Protein AF-0000000070471700 (afdb_homodimer)

Solvent-accessible surface area (backbone atoms only — not comparable to full-atom values): 21689 Å² total; per-residue (Å²): 137,71,33,32,42,35,30,57,68,58,66,56,77,55,53,53,41,50,51,46,27,44,60,32,70,45,68,63,42,79,44,59,44,50,78,87,51,39,77,77,48,32,85,77,34,69,51,53,62,77,39,36,35,35,73,51,97,85,40,73,41,44,41,61,67,37,43,39,49,50,47,17,52,76,35,66,26,45,58,83,50,63,70,58,31,50,50,38,42,23,51,42,48,53,49,47,52,51,53,48,49,47,51,41,48,74,73,67,40,55,77,92,48,30,66,61,51,49,52,52,38,50,74,36,58,48,33,30,40,38,35,42,50,24,57,32,15,61,75,27,81,30,21,67,81,56,51,88,33,53,42,49,53,45,51,53,51,50,47,52,45,39,36,73,75,66,68,43,66,56,48,82,43,11,72,40,48,63,52,30,50,50,56,49,57,66,33,66,47,42,35,54,44,69,73,34,86,82,35,48,60,77,73,107,137,71,32,32,44,36,30,57,69,58,66,58,78,56,53,51,43,50,50,46,26,44,59,32,68,46,67,64,43,79,45,58,42,50,78,87,51,38,77,78,48,34,85,78,34,69,49,54,63,78,38,37,33,36,73,49,97,85,41,74,40,43,41,63,67,38,43,39,50,51,47,18,51,77,34,66,26,44,59,83,51,65,69,59,32,51,50,38,41,24,51,42,50,54,50,48,52,50,53,49,50,47,50,42,48,75,73,67,40,54,77,93,47,29,66,62,51,48,51,53,38,49,75,37,59,48,33,29,40,37,35,42,50,25,57,33,15,62,74,26,80,29,21,65,81,57,51,87,32,52,41,50,52,44,50,53,49,50,47,51,45,41,36,72,74,67,68,43,66,59,47,82,43,10,74,40,48,63,51,31,50,49,56,49,56,64,32,67,48,41,36,54,44,69,74,34,85,84,34,49,64,76,74,106

Foldseek 3Di:
DAKEKEEAPADDLCLLVVLLCLLLVGHYHYHHDHPVCLVVCQVVDPNSDDIWMDPDPVDIHDDSVRSSQVSQVVSVQQDPDPVLNVQLVVLLVLLVVLVVLLCCLVPPDDPVCSVVSLVVCVVPSLLVSLLVQLVCCVVQVNDNRVDGHSSLSSVVVSQVCCCPRSVDHSCVSRVSNVRSVVVQCPRPSSVVCCPDVVNNVVVD/DAKEKEEAPADDLCLLVVLLCLLLVGHYHYHHDHPVCLVVCQVVDPNSDDIWMDPDPVDIHDDSVRSSQVSQVVSVQQDPDPVLNVQLVVLLVLLVVLVVLLCCLVPPDDPVCSVVSLVVCVVPSLLVSLLVQLVCCVVQVNDNRVDGHSSLSSVVVSQVCCCPRSVDHSCVSRVSNVRSVVVQCPRPSSVVCCPDVVNNVVVD

Sequence (408 aa):
MVYEIVYFNSQGRADFLKLVAEVANIPYKFTGIASEEWPKHKPHIRYGQLPYLKLNDQENLYQTIAIARYLAQEGGLYPTDRKEATQTEEFVSALEDIFQGFIRIAFRTPEEKKEEETKTFEEGTFKNIFRGLNSFLEKNGGYLTGKLTWADLYLFEIAHLVENRLKMDPVKAAPQLPKLREHILSNARAKAYLESDRNLKNRVMVYEIVYFNSQGRADFLKLVAEVANIPYKFTGIASEEWPKHKPHIRYGQLPYLKLNDQENLYQTIAIARYLAQEGGLYPTDRKEATQTEEFVSALEDIFQGFIRIAFRTPEEKKEEETKTFEEGTFKNIFRGLNSFLEKNGGYLTGKLTWADLYLFEIAHLVENRLKMDPVKAAPQLPKLREHILSNARAKAYLESDRNLKNRV

Radius of gyration: 20.66 Å; Cα contacts (8 Å, |Δi|>4): 595; chains: 2; bounding box: 48×51×52 Å

pLDDT: mean 96.53, std 5.34, range [48.22, 98.94]

Structure (mmCIF, N/CA/C/O backbone):
data_AF-0000000070471700-model_v1
#
loop_
_entity.id
_entity.type
_entity.pdbx_description
1 polymer 'Glutathione S-transferase'
#
loop_
_atom_site.group_PDB
_atom_site.id
_atom_site.type_symbol
_atom_site.label_atom_id
_atom_site.label_alt_id
_atom_site.label_comp_id
_atom_site.label_asym_id
_atom_site.label_entity_id
_atom_site.label_seq_id
_atom_site.pdbx_PDB_ins_code
_atom_site.Cartn_x
_atom_site.Cartn_y
_atom_site.Cartn_z
_atom_site.occupancy
_atom_site.B_iso_or_equiv
_atom_site.auth_seq_id
_atom_site.auth_comp_id
_atom_site.auth_asym_id
_atom_site.auth_atom_id
_atom_site.pdbx_PDB_model_num
ATOM 1 N N . MET A 1 1 ? -20.25 -0.688 -19.984 1 75.38 1 MET A N 1
ATOM 2 C CA . MET A 1 1 ? -19.109 0.221 -20.031 1 75.38 1 MET A CA 1
ATOM 3 C C . MET A 1 1 ? -17.797 -0.548 -19.922 1 75.38 1 MET A C 1
ATOM 5 O O . MET A 1 1 ? -17.734 -1.605 -19.297 1 75.38 1 MET A O 1
ATOM 9 N N . VAL A 1 2 ? -16.781 -0.231 -20.875 1 90.5 2 VAL A N 1
ATOM 10 C CA . VAL A 1 2 ? -15.539 -0.975 -20.938 1 90.5 2 VAL A CA 1
ATOM 11 C C . VAL A 1 2 ? -14.422 -0.177 -20.266 1 90.5 2 VAL A C 1
ATOM 13 O O . VAL A 1 2 ? -14.172 0.974 -20.625 1 90.5 2 VAL A O 1
ATOM 16 N N . TYR A 1 3 ? -13.875 -0.729 -19.172 1 97.75 3 TYR A N 1
ATOM 17 C CA . TYR A 1 3 ? -12.742 -0.101 -18.516 1 97.75 3 TYR A CA 1
ATOM 18 C C . TYR A 1 3 ? -11.523 -0.063 -19.422 1 97.75 3 TYR A C 1
ATOM 20 O O . TYR A 1 3 ? -11.445 -0.813 -20.406 1 97.75 3 TYR A O 1
ATOM 28 N N . GLU A 1 4 ? -10.672 0.889 -19.109 1 98.44 4 GLU A N 1
ATOM 29 C CA . GLU A 1 4 ? -9.383 0.93 -19.797 1 98.44 4 GLU A CA 1
ATOM 30 C C . GLU A 1 4 ? -8.227 0.95 -18.797 1 98.44 4 GLU A C 1
ATOM 32 O O . GLU A 1 4 ? -8.156 1.833 -17.938 1 98.44 4 GLU A O 1
ATOM 37 N N . ILE A 1 5 ? -7.395 -0.074 -18.844 1 98.75 5 ILE A N 1
ATOM 38 C CA . ILE A 1 5 ? -6.172 -0.127 -18.047 1 98.75 5 ILE A CA 1
ATOM 39 C C . ILE A 1 5 ? -5.012 0.457 -18.859 1 98.75 5 ILE A C 1
ATOM 41 O O . ILE A 1 5 ? -4.695 -0.027 -19.938 1 98.75 5 ILE A O 1
ATOM 45 N N . VAL A 1 6 ? -4.383 1.508 -18.328 1 98.5 6 VAL A N 1
ATOM 46 C CA . VAL A 1 6 ? -3.279 2.164 -19.016 1 98.5 6 VAL A CA 1
ATOM 47 C C . VAL A 1 6 ? -1.978 1.937 -18.266 1 98.5 6 VAL A C 1
ATOM 49 O O . VAL A 1 6 ? -1.906 2.184 -17.047 1 98.5 6 VAL A O 1
ATOM 52 N N . TYR A 1 7 ? -0.978 1.455 -18.953 1 98.38 7 TYR A N 1
ATOM 53 C CA . TYR A 1 7 ? 0.348 1.198 -18.406 1 98.38 7 TYR A CA 1
ATOM 54 C C . TYR A 1 7 ? 1.4 1.162 -19.5 1 98.38 7 TYR A C 1
ATOM 56 O O . TYR A 1 7 ? 1.097 1.426 -20.672 1 98.38 7 TYR A O 1
ATOM 64 N N . PHE A 1 8 ? 2.666 0.981 -19.141 1 97.5 8 PHE A N 1
ATOM 65 C CA . PHE A 1 8 ? 3.709 0.795 -20.141 1 97.5 8 PHE A CA 1
ATOM 66 C C . PHE A 1 8 ? 3.469 -0.478 -20.938 1 97.5 8 PHE A C 1
ATOM 68 O O . PHE A 1 8 ? 2.881 -1.437 -20.438 1 97.5 8 PHE A O 1
ATOM 75 N N . ASN A 1 9 ? 3.898 -0.428 -22.141 1 94.88 9 ASN A N 1
ATOM 76 C CA . ASN A 1 9 ? 3.787 -1.607 -22.984 1 94.88 9 ASN A CA 1
ATOM 77 C C . ASN A 1 9 ? 4.82 -2.668 -22.609 1 94.88 9 ASN A C 1
ATOM 79 O O . ASN A 1 9 ? 5.613 -3.088 -23.453 1 94.88 9 ASN A O 1
ATOM 83 N N . SER A 1 10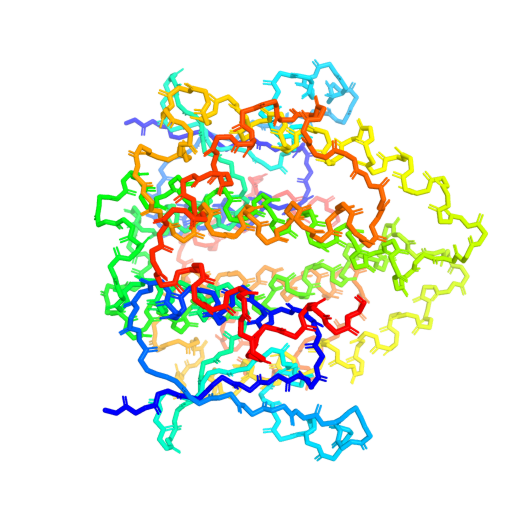 ? 4.812 -3.129 -21.438 1 93.5 10 SER A N 1
ATOM 84 C CA . SER A 1 10 ? 5.734 -4.105 -20.875 1 93.5 10 SER A CA 1
ATOM 85 C C . SER A 1 10 ? 5.16 -4.742 -19.609 1 93.5 10 SER A C 1
ATOM 87 O O . SER A 1 10 ? 4.117 -4.316 -19.125 1 93.5 10 SER A O 1
ATOM 89 N N . GLN A 1 11 ? 5.863 -5.797 -19.156 1 93.44 11 GLN A N 1
ATOM 90 C CA . GLN A 1 11 ? 5.5 -6.406 -17.875 1 93.44 11 GLN A CA 1
ATOM 91 C C . GLN A 1 11 ? 5.645 -5.41 -16.734 1 93.44 11 GLN A C 1
ATOM 93 O O . GLN A 1 11 ? 6.488 -4.512 -16.781 1 93.44 11 GLN A O 1
ATOM 98 N N . GLY A 1 12 ? 4.879 -5.578 -15.758 1 94.69 12 GLY A N 1
ATOM 99 C CA . GLY A 1 12 ? 4.949 -4.723 -14.586 1 94.69 12 GLY A CA 1
ATOM 100 C C . GLY A 1 12 ? 3.67 -4.723 -13.766 1 94.69 12 GLY A C 1
ATOM 101 O O . GLY A 1 12 ? 3.029 -5.766 -13.609 1 94.69 12 GLY A O 1
ATOM 102 N N . ARG A 1 13 ? 3.324 -3.543 -13.234 1 97.19 13 ARG A N 1
ATOM 103 C CA . ARG A 1 13 ? 2.234 -3.389 -12.281 1 97.19 13 ARG A CA 1
ATOM 104 C C . ARG A 1 13 ? 0.893 -3.732 -12.914 1 97.19 13 ARG A C 1
ATOM 106 O O . ARG A 1 13 ? -0.016 -4.219 -12.242 1 97.19 13 ARG A O 1
ATOM 113 N N . ALA A 1 14 ? 0.78 -3.576 -14.188 1 98.12 14 ALA A N 1
ATOM 114 C CA . ALA A 1 14 ? -0.508 -3.793 -14.836 1 98.12 14 ALA A CA 1
ATOM 115 C C . ALA A 1 14 ? -0.821 -5.281 -14.953 1 98.12 14 ALA A C 1
ATOM 117 O O . ALA A 1 14 ? -1.964 -5.664 -15.219 1 98.12 14 ALA A O 1
ATOM 118 N N . ASP A 1 15 ? 0.189 -6.148 -14.852 1 97.94 15 ASP A N 1
ATOM 119 C CA . ASP A 1 15 ? -0.043 -7.586 -14.961 1 97.94 15 ASP A CA 1
ATOM 120 C C . ASP A 1 15 ? -1.045 -8.062 -13.914 1 97.94 15 ASP A C 1
ATOM 122 O O . ASP A 1 15 ? -1.953 -8.836 -14.219 1 97.94 15 ASP A O 1
ATOM 126 N N . PHE A 1 16 ? -0.832 -7.594 -12.703 1 98.62 16 PHE A N 1
ATOM 127 C CA . PHE A 1 16 ? -1.74 -7.922 -11.617 1 98.62 16 PHE A CA 1
ATOM 128 C C . PHE A 1 16 ? -3.15 -7.434 -11.914 1 98.62 16 PHE A C 1
ATOM 130 O O . PHE A 1 16 ? -4.125 -8.164 -11.711 1 98.62 16 PHE A O 1
ATOM 137 N N . LEU A 1 17 ? -3.293 -6.234 -12.453 1 98.94 17 LEU A N 1
ATOM 138 C CA . LEU A 1 17 ? -4.586 -5.633 -12.758 1 98.94 17 LEU A CA 1
ATOM 139 C C . LEU A 1 17 ? -5.312 -6.422 -13.844 1 98.94 17 LEU A C 1
ATOM 141 O O . LEU A 1 17 ? -6.508 -6.699 -13.719 1 98.94 17 LEU A O 1
ATOM 145 N N . LYS A 1 18 ? -4.574 -6.77 -14.875 1 98.75 18 LYS A N 1
ATOM 146 C CA . LYS A 1 18 ? -5.16 -7.555 -15.961 1 98.75 18 LYS A CA 1
ATOM 147 C C . LYS A 1 18 ? -5.625 -8.914 -15.461 1 98.75 18 LYS A C 1
ATOM 149 O O . LYS A 1 18 ? -6.719 -9.375 -15.812 1 98.75 18 LYS A O 1
ATOM 154 N N . LEU A 1 19 ? -4.812 -9.562 -14.656 1 98.88 19 LEU A N 1
ATOM 155 C CA . LEU A 1 19 ? -5.176 -10.859 -14.109 1 98.88 19 LEU A CA 1
ATOM 156 C C . LEU A 1 19 ? -6.461 -10.773 -13.297 1 98.88 19 LEU A C 1
ATOM 158 O O . LEU A 1 19 ? -7.344 -11.625 -13.414 1 98.88 19 LEU A O 1
ATOM 162 N N . VAL A 1 20 ? -6.602 -9.742 -12.43 1 98.94 20 VAL A N 1
ATOM 163 C CA . VAL A 1 20 ? -7.809 -9.547 -11.625 1 98.94 20 VAL A CA 1
ATOM 164 C C . VAL A 1 20 ? -9.008 -9.344 -12.547 1 98.94 20 VAL A C 1
ATOM 166 O O . VAL A 1 20 ? -10.055 -9.977 -12.352 1 98.94 20 VAL A O 1
ATOM 169 N N . ALA A 1 21 ? -8.859 -8.5 -13.578 1 98.81 21 ALA A N 1
ATOM 170 C CA . ALA A 1 21 ? -9.961 -8.219 -14.492 1 98.81 21 ALA A CA 1
ATOM 171 C C . ALA A 1 21 ? -10.391 -9.484 -15.227 1 98.81 21 ALA A C 1
ATOM 173 O O . ALA A 1 21 ? -11.586 -9.75 -15.383 1 98.81 21 ALA A O 1
ATOM 174 N N . GLU A 1 22 ? -9.398 -10.25 -15.664 1 98.75 22 GLU A N 1
ATOM 175 C CA . GLU A 1 22 ? -9.68 -11.477 -16.406 1 98.75 22 GLU A CA 1
ATOM 176 C C . GLU A 1 22 ? -10.445 -12.477 -15.539 1 98.75 22 GLU A C 1
ATOM 178 O O . GLU A 1 22 ? -11.516 -12.945 -15.93 1 98.75 22 GLU A O 1
ATOM 183 N N . VAL A 1 23 ? -9.961 -12.758 -14.359 1 98.81 23 VAL A N 1
ATOM 184 C CA . VAL A 1 23 ? -10.555 -13.75 -13.477 1 98.81 23 VAL A CA 1
ATOM 185 C C . VAL A 1 23 ? -11.93 -13.273 -13.023 1 98.81 23 VAL A C 1
ATOM 187 O O . VAL A 1 23 ? -12.852 -14.078 -12.852 1 98.81 23 VAL A O 1
ATOM 190 N N . ALA A 1 24 ? -12.094 -11.977 -12.852 1 98.44 24 ALA A N 1
ATOM 191 C CA . ALA A 1 24 ? -13.352 -11.383 -12.398 1 98.44 24 ALA A CA 1
ATOM 192 C C . ALA A 1 24 ? -14.328 -11.219 -13.555 1 98.44 24 ALA A C 1
ATOM 194 O O . ALA A 1 24 ? -15.453 -10.75 -13.359 1 98.44 24 ALA A O 1
ATOM 195 N N . ASN A 1 25 ? -13.945 -11.547 -14.711 1 98 25 ASN A N 1
ATOM 196 C CA . ASN A 1 25 ? -14.766 -11.438 -15.906 1 98 25 ASN A CA 1
ATOM 197 C C . ASN A 1 25 ? -15.203 -9.992 -16.156 1 98 25 ASN A C 1
ATOM 199 O O . ASN A 1 25 ? -16.375 -9.734 -16.438 1 98 25 ASN A O 1
ATOM 203 N N . ILE A 1 26 ? -14.312 -9.102 -16.016 1 98.31 26 ILE A N 1
ATOM 204 C CA . ILE A 1 26 ? -14.539 -7.684 -16.281 1 98.31 26 ILE A CA 1
ATOM 205 C C . ILE A 1 26 ? -13.914 -7.301 -17.609 1 98.31 26 ILE A C 1
ATOM 207 O O . ILE A 1 26 ? -12.695 -7.387 -17.781 1 98.31 26 ILE A O 1
ATOM 211 N N . PRO A 1 27 ? -14.766 -6.906 -18.562 1 97.56 27 PRO A N 1
ATOM 212 C CA . PRO A 1 27 ? -14.188 -6.445 -19.812 1 97.56 27 PRO A CA 1
ATOM 213 C C . PRO A 1 27 ? -13.32 -5.195 -19.656 1 97.56 27 PRO A C 1
ATOM 215 O O . PRO A 1 27 ? -13.664 -4.305 -18.875 1 97.56 27 PRO A O 1
ATOM 218 N N . TYR A 1 28 ? -12.18 -5.207 -20.375 1 98.19 28 TYR A N 1
ATOM 219 C CA . TYR A 1 28 ? -11.297 -4.047 -20.328 1 98.19 28 TYR A CA 1
ATOM 220 C C . TYR A 1 28 ? -10.508 -3.918 -21.625 1 98.19 28 TYR A C 1
ATOM 222 O O . TYR A 1 28 ? -10.344 -4.895 -22.359 1 98.19 28 TYR A O 1
ATOM 230 N N . LYS A 1 29 ? -10.133 -2.729 -21.844 1 97.75 29 LYS A N 1
ATOM 231 C CA . LYS A 1 29 ? -9.117 -2.422 -22.844 1 97.75 29 LYS A CA 1
ATOM 232 C C . LYS A 1 29 ? -7.77 -2.123 -22.188 1 97.75 29 LYS A C 1
ATOM 234 O O . LYS A 1 29 ? -7.711 -1.443 -21.172 1 97.75 29 LYS A O 1
ATOM 239 N N . PHE A 1 30 ? -6.715 -2.654 -22.781 1 98 30 PHE A N 1
ATOM 240 C CA . PHE A 1 30 ? -5.379 -2.307 -22.312 1 98 30 PHE A CA 1
ATOM 241 C C . PHE A 1 30 ? -4.703 -1.336 -23.266 1 98 30 PHE A C 1
ATOM 243 O O . PHE A 1 30 ? -4.711 -1.551 -24.484 1 98 30 PHE A O 1
ATOM 250 N N . THR A 1 31 ? -4.227 -0.282 -22.766 1 97.75 31 THR A N 1
ATOM 251 C CA . THR A 1 31 ? -3.426 0.67 -23.516 1 97.75 31 THR A CA 1
ATOM 252 C C . THR A 1 31 ? -1.994 0.718 -23 1 97.75 31 THR A C 1
ATOM 254 O O . THR A 1 31 ? -1.753 1.167 -21.875 1 97.75 31 THR A O 1
ATOM 257 N N . GLY A 1 32 ? -1.083 0.264 -23.828 1 97.62 32 GLY A N 1
ATOM 258 C CA . GLY A 1 32 ? 0.334 0.302 -23.5 1 97.62 32 GLY A CA 1
ATOM 259 C C . GLY A 1 32 ? 1.03 1.549 -24.016 1 97.62 32 GLY A C 1
ATOM 260 O O . GLY A 1 32 ? 0.963 1.857 -25.203 1 97.62 32 GLY A O 1
ATOM 261 N N . ILE A 1 33 ? 1.621 2.297 -23.109 1 97.25 33 ILE A N 1
ATOM 262 C CA . ILE A 1 33 ? 2.395 3.48 -23.469 1 97.25 33 ILE A CA 1
ATOM 263 C C . ILE A 1 33 ? 3.857 3.096 -23.688 1 97.25 33 ILE A C 1
ATOM 265 O O . ILE A 1 33 ? 4.473 2.482 -22.812 1 97.25 33 ILE A O 1
ATOM 269 N N . ALA A 1 34 ? 4.375 3.486 -24.828 1 95.75 34 ALA A N 1
ATOM 270 C CA . ALA A 1 34 ? 5.797 3.256 -25.078 1 95.75 34 ALA A CA 1
ATOM 271 C C . ALA A 1 34 ? 6.664 4.137 -24.188 1 95.75 34 ALA A C 1
ATOM 273 O O . ALA A 1 34 ? 6.324 5.297 -23.938 1 95.75 34 ALA A O 1
ATOM 274 N N . SER A 1 35 ? 7.746 3.592 -23.766 1 92.94 35 SER A N 1
ATOM 275 C CA . SER A 1 35 ? 8.641 4.309 -22.859 1 92.94 35 SER A CA 1
ATOM 276 C C . SER A 1 35 ? 9.055 5.656 -23.438 1 92.94 35 SER A C 1
ATOM 278 O O . SER A 1 35 ? 9.195 6.637 -22.703 1 92.94 35 SER A O 1
ATOM 280 N N . GLU A 1 36 ? 9.242 5.719 -24.719 1 95.44 36 GLU A N 1
ATOM 281 C CA . GLU A 1 36 ? 9.695 6.93 -25.391 1 95.44 36 GLU A CA 1
ATOM 282 C C . GLU A 1 36 ? 8.609 8 -25.391 1 95.44 36 GLU A C 1
ATOM 284 O O . GLU A 1 36 ? 8.898 9.195 -25.516 1 95.44 36 GLU A O 1
ATOM 289 N N . GLU A 1 37 ? 7.406 7.594 -25.219 1 96.75 37 GLU A N 1
ATOM 290 C CA . GLU A 1 37 ? 6.27 8.516 -25.266 1 96.75 37 GLU A CA 1
ATOM 291 C C . GLU A 1 37 ? 5.918 9.023 -23.859 1 96.75 37 GLU A C 1
ATOM 293 O O . GLU A 1 37 ? 5.211 10.023 -23.719 1 96.75 37 GLU A O 1
ATOM 298 N N . TRP A 1 38 ? 6.438 8.414 -22.906 1 96.25 38 TRP A N 1
ATOM 299 C CA . TRP A 1 38 ? 6.035 8.656 -21.516 1 96.25 38 TRP A CA 1
ATOM 300 C C . TRP A 1 38 ? 6.332 10.094 -21.109 1 96.25 38 TRP A C 1
ATOM 302 O O . TRP A 1 38 ? 5.488 10.758 -20.5 1 96.25 38 TRP A O 1
ATOM 312 N N . PRO A 1 39 ? 7.52 10.633 -21.453 1 95.88 39 PRO A N 1
ATOM 313 C CA . PRO A 1 39 ? 7.82 12 -21.016 1 95.88 39 PRO A CA 1
ATOM 314 C C . PRO A 1 39 ? 6.773 13.008 -21.484 1 95.88 39 PRO A C 1
ATOM 316 O O . PRO A 1 39 ? 6.488 13.984 -20.781 1 95.88 39 PRO A O 1
ATOM 319 N N . LYS A 1 40 ? 6.16 12.758 -22.594 1 96.06 40 LYS A N 1
ATOM 320 C CA . LYS A 1 40 ? 5.133 13.648 -23.141 1 96.06 40 LYS A CA 1
ATOM 321 C C . LYS A 1 40 ? 3.814 13.484 -22.391 1 96.06 40 LYS A C 1
ATOM 323 O O . LYS A 1 40 ? 3.049 14.438 -22.25 1 96.06 40 LYS A O 1
ATOM 328 N N . HIS A 1 41 ? 3.584 12.273 -21.891 1 96 41 HIS A N 1
ATOM 329 C CA . HIS A 1 41 ? 2.324 11.953 -21.234 1 96 41 HIS A CA 1
ATOM 330 C C . HIS A 1 41 ? 2.371 12.305 -19.75 1 96 41 HIS A C 1
ATOM 332 O O . HIS A 1 41 ? 1.369 12.734 -19.172 1 96 41 HIS A O 1
ATOM 338 N N . LYS A 1 42 ? 3.518 12.211 -19.188 1 96.56 42 LYS A N 1
ATOM 339 C CA . LYS A 1 42 ? 3.727 12.242 -17.75 1 96.56 42 LYS A CA 1
ATOM 340 C C . LYS A 1 42 ? 3.133 13.508 -17.141 1 96.56 42 LYS A C 1
ATOM 342 O O . LYS A 1 42 ? 2.438 13.453 -16.125 1 96.56 42 LYS A O 1
ATOM 347 N N . PRO A 1 43 ? 3.268 14.711 -17.75 1 94.94 43 PRO A N 1
ATOM 348 C CA . PRO A 1 43 ? 2.781 15.938 -17.109 1 94.94 43 PRO A CA 1
ATOM 349 C C . PRO A 1 43 ? 1.257 16 -17.047 1 94.94 43 PRO A C 1
ATOM 351 O O . PRO A 1 43 ? 0.702 16.828 -16.312 1 94.94 43 PRO A O 1
ATOM 354 N N . HIS A 1 44 ? 0.58 15.141 -17.766 1 95.06 44 HIS A N 1
ATOM 355 C CA . HIS A 1 44 ? -0.876 15.188 -17.828 1 95.06 44 HIS A CA 1
ATOM 356 C C . HIS A 1 44 ? -1.506 14.102 -16.953 1 95.06 44 HIS A C 1
ATOM 358 O O . HIS A 1 44 ? -2.73 13.984 -16.906 1 95.06 44 HIS A O 1
ATOM 364 N N . ILE A 1 45 ? -0.667 13.414 -16.312 1 96.88 45 ILE A N 1
ATOM 365 C CA . ILE A 1 45 ? -1.115 12.336 -15.43 1 96.88 45 ILE A CA 1
ATOM 366 C C . ILE A 1 45 ? -1.071 12.805 -13.977 1 96.88 45 ILE A C 1
ATOM 368 O O . ILE A 1 45 ? -0.069 13.367 -13.531 1 96.88 45 ILE A O 1
ATOM 372 N N . ARG A 1 46 ? -2.055 12.594 -13.195 1 96.88 46 ARG A N 1
ATOM 373 C CA . ARG A 1 46 ? -2.293 13.188 -11.883 1 96.88 46 ARG A CA 1
ATOM 374 C C . ARG A 1 46 ? -1.05 13.086 -11.008 1 96.88 46 ARG A C 1
ATOM 376 O O . ARG A 1 46 ? -0.59 14.086 -10.461 1 96.88 46 ARG A O 1
ATOM 383 N N . TYR A 1 47 ? -0.463 11.906 -10.883 1 98.31 47 TYR A N 1
ATOM 384 C CA . TYR A 1 47 ? 0.688 11.711 -10.008 1 98.31 47 TYR A CA 1
ATOM 385 C C . TYR A 1 47 ? 1.966 11.523 -10.82 1 98.31 47 TYR A C 1
ATOM 387 O O . TYR A 1 47 ? 3.02 11.203 -10.266 1 98.31 47 TYR A O 1
ATOM 395 N N . GLY A 1 48 ? 1.837 11.711 -12.141 1 97.62 48 GLY A N 1
ATOM 396 C CA . GLY A 1 48 ? 2.98 11.406 -12.984 1 97.62 48 GLY A CA 1
ATOM 397 C C . GLY A 1 48 ? 3.395 9.945 -12.93 1 97.62 48 GLY A C 1
ATOM 398 O O . GLY A 1 48 ? 4.582 9.625 -13.031 1 97.62 48 GLY A O 1
ATOM 399 N N . GLN A 1 49 ? 2.412 9.078 -12.664 1 97.69 49 GLN A N 1
ATOM 400 C CA . GLN A 1 49 ? 2.703 7.66 -12.508 1 97.69 49 GLN A CA 1
ATOM 401 C C . GLN A 1 49 ? 1.702 6.805 -13.281 1 97.69 49 GLN A C 1
ATOM 403 O O . GLN A 1 49 ? 0.57 7.227 -13.516 1 97.69 49 GLN A O 1
ATOM 408 N N . LEU A 1 50 ? 2.113 5.723 -13.719 1 98 50 LEU A N 1
ATOM 409 C CA . LEU A 1 50 ? 1.289 4.641 -14.242 1 98 50 LEU A CA 1
ATOM 410 C C . LEU A 1 50 ? 1.316 3.438 -13.305 1 98 50 LEU A C 1
ATOM 412 O O . LEU A 1 50 ? 2.26 3.273 -12.523 1 98 50 LEU A O 1
ATOM 416 N N . PRO A 1 51 ? 0.196 2.678 -13.242 1 98.62 51 PRO A N 1
ATOM 417 C CA . PRO A 1 51 ? -0.985 2.617 -14.109 1 98.62 51 PRO A CA 1
ATOM 418 C C . PRO A 1 51 ? -2.102 3.553 -13.648 1 98.62 51 PRO A C 1
ATOM 420 O O . PRO A 1 51 ? -2.045 4.09 -12.539 1 98.62 51 PRO A O 1
ATOM 423 N N . TYR A 1 52 ? -3.076 3.775 -14.523 1 98.69 52 TYR A N 1
ATOM 424 C CA . TYR A 1 52 ? -4.391 4.246 -14.109 1 98.69 52 TYR A CA 1
ATOM 425 C C . TYR A 1 52 ? -5.496 3.486 -14.836 1 98.69 52 TYR A C 1
ATOM 427 O O . TYR A 1 52 ? -5.238 2.807 -15.828 1 98.69 52 TYR A O 1
ATOM 435 N N . LEU A 1 53 ? -6.625 3.451 -14.25 1 98.88 53 LEU A N 1
ATOM 436 C CA . LEU A 1 53 ? -7.848 2.865 -14.789 1 98.88 53 LEU A CA 1
ATOM 437 C C . LEU A 1 53 ? -8.836 3.951 -15.203 1 98.88 53 LEU A C 1
ATOM 439 O O . LEU A 1 53 ? -9.25 4.77 -14.383 1 98.88 53 LEU A O 1
ATOM 443 N N . LYS A 1 54 ? -9.117 4 -16.469 1 98.31 54 LYS A N 1
ATOM 444 C CA . LYS A 1 54 ? -10.227 4.855 -16.875 1 98.31 54 LYS A CA 1
ATOM 445 C C . LYS A 1 54 ? -11.562 4.238 -16.5 1 98.31 54 LYS A C 1
ATOM 447 O O . LYS A 1 54 ? -11.969 3.215 -17.062 1 98.31 54 LYS A O 1
ATOM 452 N N . LEU A 1 55 ? -12.203 4.855 -15.555 1 96.25 55 LEU A N 1
ATOM 453 C CA . LEU A 1 55 ? -13.5 4.363 -15.102 1 96.25 55 LEU A CA 1
ATOM 454 C C . LEU A 1 55 ? -14.602 4.75 -16.094 1 96.25 55 LEU A C 1
ATOM 456 O O . LEU A 1 55 ? -15.523 3.973 -16.344 1 96.25 55 LEU A O 1
ATOM 460 N N . ASN A 1 56 ? -14.547 5.918 -16.5 1 92.94 56 ASN A N 1
ATOM 461 C CA . ASN A 1 56 ? -15.367 6.508 -17.547 1 92.94 56 ASN A CA 1
ATOM 462 C C . ASN A 1 56 ? -14.656 7.676 -18.234 1 92.94 56 ASN A C 1
ATOM 464 O O . ASN A 1 56 ? -13.445 7.859 -18.047 1 92.94 56 ASN A O 1
ATOM 468 N N . ASP A 1 57 ? -15.359 8.383 -19.031 1 91.56 57 ASP A N 1
ATOM 469 C CA . ASP A 1 57 ? -14.734 9.422 -19.828 1 91.56 57 ASP A CA 1
ATOM 470 C C . ASP A 1 57 ? -14.25 10.578 -18.953 1 91.56 57 ASP A C 1
ATOM 472 O O . ASP A 1 57 ? -13.391 11.359 -19.359 1 91.56 57 ASP A O 1
ATOM 476 N N . GLN A 1 58 ? -14.641 10.648 -17.781 1 91.94 58 GLN A N 1
ATOM 477 C CA . GLN A 1 58 ? -14.383 11.828 -16.953 1 91.94 58 GLN A CA 1
ATOM 478 C C . GLN A 1 58 ? -13.531 11.469 -15.742 1 91.94 58 GLN A C 1
ATOM 480 O O . GLN A 1 58 ? -12.953 12.344 -15.102 1 91.94 58 GLN A O 1
ATOM 485 N N . GLU A 1 59 ? -13.453 10.211 -15.508 1 94.94 59 GLU A N 1
ATOM 486 C CA . GLU A 1 59 ? -12.859 9.844 -14.219 1 94.94 59 GLU A CA 1
ATOM 487 C C . GLU A 1 59 ? -11.828 8.734 -14.383 1 94.94 59 GLU A C 1
ATOM 489 O O . GLU A 1 59 ? -12.086 7.723 -15.039 1 94.94 59 GLU A O 1
ATOM 494 N N . ASN A 1 60 ? -10.617 8.953 -13.828 1 98.19 60 ASN A N 1
AT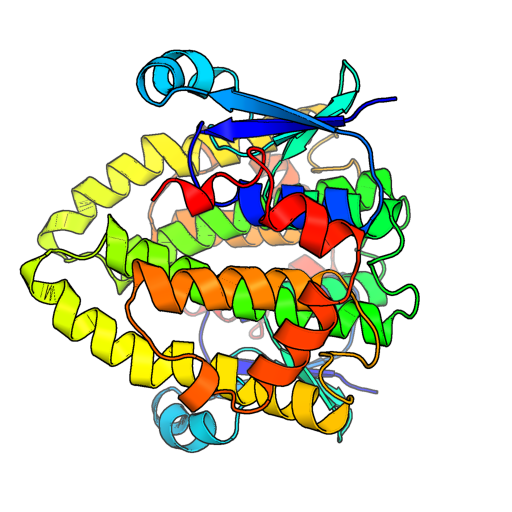OM 495 C CA . ASN A 1 60 ? -9.57 7.941 -13.719 1 98.19 60 ASN A CA 1
ATOM 496 C C . ASN A 1 60 ? -9.32 7.539 -12.273 1 98.19 60 ASN A C 1
ATOM 498 O O . ASN A 1 60 ? -9.539 8.336 -11.359 1 98.19 60 ASN A O 1
ATOM 502 N N . LEU A 1 61 ? -8.984 6.324 -12.109 1 98.69 61 LEU A N 1
ATOM 503 C CA . LEU A 1 61 ? -8.492 5.812 -10.828 1 98.69 61 LEU A CA 1
ATOM 504 C C . LEU A 1 61 ? -7.016 5.457 -10.922 1 98.69 61 LEU A C 1
ATOM 506 O O . LEU A 1 61 ? -6.578 4.855 -11.906 1 98.69 61 LEU A O 1
ATOM 510 N N . TYR A 1 62 ? -6.297 5.875 -9.875 1 98.69 62 TYR A N 1
ATOM 511 C CA . TYR A 1 62 ? -4.852 5.676 -9.875 1 98.69 62 TYR A CA 1
ATOM 512 C C . TYR A 1 62 ? -4.43 4.758 -8.734 1 98.69 62 TYR A C 1
ATOM 514 O O . TYR A 1 62 ? -5.242 4.422 -7.867 1 98.69 62 TYR A O 1
ATOM 522 N N . GLN A 1 63 ? -3.129 4.355 -8.836 1 98.69 63 GLN A N 1
ATOM 523 C CA . GLN A 1 63 ? -2.49 3.533 -7.816 1 98.69 63 GLN A CA 1
ATOM 524 C C . GLN A 1 63 ? -2.904 2.07 -7.949 1 98.69 63 GLN A C 1
ATOM 526 O O . GLN A 1 63 ? -4.082 1.736 -7.789 1 98.69 63 GLN A O 1
ATOM 531 N N . THR A 1 64 ? -1.945 1.229 -8.125 1 98.81 64 THR A N 1
ATOM 532 C CA . THR A 1 64 ? -2.117 -0.17 -8.5 1 98.81 64 THR A CA 1
ATOM 533 C C . THR A 1 64 ? -3.08 -0.872 -7.547 1 98.81 64 THR A C 1
ATOM 535 O O . THR A 1 64 ? -4.07 -1.462 -7.98 1 98.81 64 THR A O 1
ATOM 538 N N . ILE A 1 65 ? -2.838 -0.751 -6.223 1 98.88 65 ILE A N 1
ATOM 539 C CA . ILE A 1 65 ? -3.592 -1.531 -5.25 1 98.88 65 ILE A CA 1
ATOM 540 C C . ILE A 1 65 ? -5.016 -0.992 -5.148 1 98.88 65 ILE A C 1
ATOM 542 O O . ILE A 1 65 ? -5.969 -1.761 -4.977 1 98.88 65 ILE A O 1
ATOM 546 N N . ALA A 1 66 ? -5.184 0.32 -5.254 1 98.81 66 ALA A N 1
ATOM 547 C CA . ALA A 1 66 ? -6.523 0.895 -5.285 1 98.81 66 ALA A CA 1
ATOM 548 C C . ALA A 1 66 ? -7.305 0.407 -6.504 1 98.81 66 ALA A C 1
ATOM 550 O O . ALA A 1 66 ? -8.484 0.068 -6.398 1 98.81 66 ALA A O 1
ATOM 551 N N . ILE A 1 67 ? -6.641 0.374 -7.668 1 98.88 67 ILE A N 1
ATOM 552 C CA . ILE A 1 67 ? -7.262 -0.088 -8.906 1 98.88 67 ILE A CA 1
ATOM 553 C C . ILE A 1 67 ? -7.645 -1.561 -8.773 1 98.88 67 ILE A C 1
ATOM 555 O O . ILE A 1 67 ? -8.773 -1.946 -9.086 1 98.88 67 ILE A O 1
ATOM 559 N N . ALA A 1 68 ? -6.719 -2.348 -8.281 1 98.94 68 ALA A N 1
ATOM 560 C CA . ALA A 1 68 ? -6.965 -3.779 -8.133 1 98.94 68 ALA A CA 1
ATOM 561 C C . ALA A 1 68 ? -8.133 -4.039 -7.18 1 98.94 68 ALA A C 1
ATOM 563 O O . ALA A 1 68 ? -8.969 -4.906 -7.438 1 98.94 68 ALA A O 1
ATOM 564 N N . ARG A 1 69 ? -8.133 -3.338 -6.082 1 98.69 69 ARG A N 1
ATOM 565 C CA . ARG A 1 69 ? -9.227 -3.457 -5.117 1 98.69 69 ARG A CA 1
ATOM 566 C C . ARG A 1 69 ? -10.57 -3.146 -5.77 1 98.69 69 ARG A C 1
ATOM 568 O O . ARG A 1 69 ? -11.547 -3.865 -5.559 1 98.69 69 ARG A O 1
ATOM 575 N N . TYR A 1 70 ? -10.609 -2.094 -6.516 1 98.69 70 TYR A N 1
ATOM 576 C CA . TYR A 1 70 ? -11.828 -1.684 -7.211 1 98.69 70 TYR A CA 1
ATOM 577 C C . TYR A 1 70 ? -12.312 -2.779 -8.148 1 98.69 70 TYR A C 1
ATOM 579 O O . TYR A 1 70 ? -13.484 -3.168 -8.109 1 98.69 70 TYR A O 1
ATOM 587 N N . LEU A 1 71 ? -11.438 -3.301 -9.016 1 98.75 71 LEU A N 1
ATOM 588 C CA . LEU A 1 71 ? -11.797 -4.352 -9.961 1 98.75 71 LEU A CA 1
ATOM 589 C C . LEU A 1 71 ? -12.242 -5.613 -9.234 1 98.75 71 LEU A C 1
ATOM 591 O O . LEU A 1 71 ? -13.203 -6.266 -9.648 1 98.75 71 LEU A O 1
ATOM 595 N N . ALA A 1 72 ? -11.516 -5.938 -8.164 1 98.81 72 ALA A N 1
ATOM 596 C CA . ALA A 1 72 ? -11.859 -7.121 -7.383 1 98.81 72 ALA A CA 1
ATOM 597 C C . ALA A 1 72 ? -13.258 -6.988 -6.785 1 98.81 72 ALA A C 1
ATOM 599 O O . ALA A 1 72 ? -14.008 -7.965 -6.723 1 98.81 72 ALA A O 1
ATOM 600 N N . GLN A 1 73 ? -13.562 -5.789 -6.293 1 98.31 73 GLN A N 1
ATOM 601 C CA . GLN A 1 73 ? -14.898 -5.531 -5.746 1 98.31 73 GLN A CA 1
ATOM 602 C C . GLN A 1 73 ? -15.969 -5.648 -6.828 1 98.31 73 GLN A C 1
ATOM 604 O O . GLN A 1 73 ? -17.016 -6.25 -6.605 1 98.31 73 GLN A O 1
ATOM 609 N N . GLU A 1 74 ? -15.703 -5.129 -8.008 1 97.62 74 GLU A N 1
ATOM 610 C CA . GLU A 1 74 ? -16.641 -5.188 -9.125 1 97.62 74 GLU A CA 1
ATOM 611 C C . GLU A 1 74 ? -16.906 -6.633 -9.547 1 97.62 74 GLU A C 1
ATOM 613 O O . GLU A 1 74 ? -18.016 -6.973 -9.953 1 97.62 74 GLU A O 1
ATOM 618 N N . GLY A 1 75 ? -15.906 -7.457 -9.438 1 97.94 75 GLY A N 1
ATOM 619 C CA . GLY A 1 75 ? -15.969 -8.789 -10.023 1 97.94 75 GLY A CA 1
ATOM 620 C C . GLY A 1 75 ? -16.188 -9.883 -8.992 1 97.94 75 GLY A C 1
ATOM 621 O O . GLY A 1 75 ? -16.109 -11.07 -9.32 1 97.94 75 GLY A O 1
ATOM 622 N N . GLY A 1 76 ? -16.328 -9.5 -7.754 1 98 76 GLY A N 1
ATOM 623 C CA . GLY A 1 76 ? -16.641 -10.469 -6.723 1 98 76 GLY A CA 1
ATOM 624 C C . GLY A 1 76 ? -15.43 -11.211 -6.188 1 98 76 GLY A C 1
ATOM 625 O O . GLY A 1 76 ? -15.555 -12.305 -5.633 1 98 76 GLY A O 1
ATOM 626 N N . LEU A 1 77 ? -14.273 -10.711 -6.328 1 98.81 77 LEU A N 1
ATOM 627 C CA . LEU A 1 77 ? -13.039 -11.328 -5.852 1 98.81 77 LEU A CA 1
ATOM 628 C C . LEU A 1 77 ? -12.586 -10.695 -4.539 1 98.81 77 LEU A C 1
ATOM 630 O O . LEU A 1 77 ? -11.602 -11.133 -3.941 1 98.81 77 LEU A O 1
ATOM 634 N N . TYR A 1 78 ? -13.227 -9.617 -4.105 1 98.69 78 TYR A N 1
ATOM 635 C CA . TYR A 1 78 ? -13.016 -8.992 -2.807 1 98.69 78 TYR A CA 1
ATOM 636 C C . TYR A 1 78 ? -14.008 -9.516 -1.779 1 98.69 78 TYR A C 1
ATOM 638 O O . TYR A 1 78 ? -15.219 -9.5 -2.016 1 98.69 78 TYR A O 1
ATOM 646 N N . PRO A 1 79 ? -13.477 -10 -0.64 1 98.44 79 PRO A N 1
ATOM 647 C CA . PRO A 1 79 ? -14.406 -10.578 0.332 1 98.44 79 PRO A CA 1
ATOM 648 C C . PRO A 1 79 ? -15.445 -9.578 0.829 1 98.44 79 PRO A C 1
ATOM 650 O O . PRO A 1 79 ? -15.125 -8.406 1.044 1 98.44 79 PRO A O 1
ATOM 653 N N . THR A 1 80 ? -16.656 -10.086 1.043 1 95.75 80 THR A N 1
ATOM 654 C CA . THR A 1 80 ? -17.719 -9.242 1.569 1 95.75 80 THR A CA 1
ATOM 655 C C . THR A 1 80 ? -17.734 -9.273 3.096 1 95.75 80 THR A C 1
ATOM 657 O O . THR A 1 80 ? -18.203 -8.328 3.734 1 95.75 80 THR A O 1
ATOM 660 N N . ASP A 1 81 ? -17.234 -10.375 3.635 1 96.81 81 ASP A N 1
ATOM 661 C CA . ASP A 1 81 ? -17.047 -10.438 5.082 1 96.81 81 ASP A CA 1
ATOM 662 C C . ASP A 1 81 ? -15.914 -9.516 5.531 1 96.81 81 ASP A C 1
ATOM 664 O O . ASP A 1 81 ? -14.797 -9.594 5.008 1 96.81 81 ASP A O 1
ATOM 668 N N . ARG A 1 82 ? -16.219 -8.703 6.449 1 95.12 82 ARG A N 1
ATOM 669 C CA . ARG A 1 82 ? -15.281 -7.668 6.863 1 95.12 82 ARG A CA 1
ATOM 670 C C . ARG A 1 82 ? -13.977 -8.273 7.367 1 95.12 82 ARG A C 1
ATOM 672 O O . ARG A 1 82 ? -12.898 -7.754 7.09 1 95.12 82 ARG A O 1
ATOM 679 N N . LYS A 1 83 ? -14.07 -9.297 8.156 1 96.19 83 LYS A N 1
ATOM 680 C CA . LYS A 1 83 ? -12.867 -9.938 8.703 1 96.19 83 LYS A CA 1
ATOM 681 C C . LYS A 1 83 ? -11.992 -10.484 7.582 1 96.19 83 LYS A C 1
ATOM 683 O O . LYS A 1 83 ? -10.773 -10.273 7.578 1 96.19 83 LYS A O 1
ATOM 688 N N . GLU A 1 84 ? -12.609 -11.172 6.656 1 97.75 84 GLU A N 1
ATOM 689 C CA . GLU A 1 84 ? -11.875 -11.734 5.523 1 97.75 84 GLU A CA 1
ATOM 690 C C . GLU A 1 84 ? -11.281 -10.625 4.648 1 97.75 84 GLU A C 1
ATOM 692 O O . GLU A 1 84 ? -10.148 -10.734 4.188 1 97.75 84 GLU A O 1
ATOM 697 N N . ALA A 1 85 ? -12.078 -9.578 4.426 1 98.38 85 ALA A N 1
ATOM 698 C CA . ALA A 1 85 ? -11.594 -8.445 3.648 1 98.38 85 ALA A CA 1
ATOM 699 C C . ALA A 1 85 ? -10.352 -7.828 4.297 1 98.38 85 ALA A C 1
ATOM 701 O O . ALA A 1 85 ? -9.367 -7.547 3.615 1 98.38 85 ALA A O 1
ATOM 702 N N . THR A 1 86 ? -10.398 -7.672 5.605 1 98.25 86 THR A N 1
ATOM 703 C CA . THR A 1 86 ? -9.281 -7.113 6.363 1 98.25 86 THR A CA 1
ATOM 704 C C . THR A 1 86 ? -8.047 -7.992 6.227 1 98.25 86 THR A C 1
ATOM 706 O O . THR A 1 86 ? -6.938 -7.484 6.043 1 98.25 86 THR A O 1
ATOM 709 N N . GLN A 1 87 ? -8.242 -9.242 6.238 1 98.19 87 GLN A N 1
ATOM 710 C CA . GLN A 1 87 ? -7.129 -10.172 6.09 1 98.19 87 GLN A CA 1
ATOM 711 C C . GLN A 1 87 ? -6.484 -10.047 4.711 1 98.19 87 GLN A C 1
ATOM 713 O O . GLN A 1 87 ? -5.258 -10.023 4.59 1 98.19 87 GLN A O 1
ATOM 718 N N . THR A 1 88 ? -7.285 -9.945 3.715 1 98.88 88 THR A N 1
ATOM 719 C CA . THR A 1 88 ? -6.727 -9.852 2.371 1 98.88 88 THR A CA 1
ATOM 720 C C . THR A 1 88 ? -5.961 -8.539 2.193 1 98.88 88 THR A C 1
ATOM 722 O O . THR A 1 88 ? -4.953 -8.5 1.49 1 98.88 88 THR A O 1
ATOM 725 N N . GLU A 1 89 ? -6.445 -7.508 2.854 1 98.81 89 GLU A N 1
ATOM 726 C CA . GLU A 1 89 ? -5.723 -6.238 2.82 1 98.81 89 GLU A CA 1
ATOM 727 C C . GLU A 1 89 ? -4.34 -6.375 3.447 1 98.81 89 GLU A C 1
ATOM 729 O O . GLU A 1 89 ? -3.363 -5.816 2.936 1 98.81 89 GLU A O 1
ATOM 734 N N . GLU A 1 90 ? -4.277 -7.047 4.504 1 98.88 90 GLU A N 1
ATOM 735 C CA . GLU A 1 90 ? -2.986 -7.32 5.133 1 98.88 90 GLU A CA 1
ATOM 736 C C . GLU A 1 90 ? -2.066 -8.094 4.191 1 98.88 90 GLU A C 1
ATOM 738 O O . GLU A 1 90 ? -0.895 -7.742 4.035 1 98.88 90 GLU A O 1
ATOM 743 N N . PHE A 1 91 ? -2.582 -9.156 3.559 1 98.94 91 PHE A N 1
ATOM 744 C CA . PHE A 1 91 ? -1.789 -10 2.674 1 98.94 91 PHE A CA 1
ATOM 745 C C . PHE A 1 91 ? -1.248 -9.195 1.498 1 98.94 91 PHE A C 1
ATOM 747 O O . PHE A 1 91 ? -0.058 -9.273 1.183 1 98.94 91 PHE A O 1
ATOM 754 N N . VAL A 1 92 ? -2.107 -8.414 0.927 1 98.94 92 VAL A N 1
ATOM 755 C CA . VAL A 1 92 ? -1.721 -7.633 -0.243 1 98.94 92 VAL A CA 1
ATOM 756 C C . VAL A 1 92 ? -0.685 -6.582 0.155 1 98.94 92 VAL A C 1
ATOM 758 O O . VAL A 1 92 ? 0.272 -6.336 -0.583 1 98.94 92 VAL A O 1
ATOM 761 N N . SER A 1 93 ? -0.889 -6.023 1.317 1 98.81 93 SER A N 1
ATOM 762 C CA . SER A 1 93 ? 0.082 -5.051 1.807 1 98.81 93 SER A CA 1
ATOM 763 C C . SER A 1 93 ? 1.445 -5.695 2.035 1 98.81 93 SER A C 1
ATOM 765 O O . SER A 1 93 ? 2.479 -5.102 1.716 1 98.81 93 SER A O 1
ATOM 767 N N . ALA A 1 94 ? 1.485 -6.855 2.588 1 98.81 94 ALA A N 1
ATOM 768 C CA . ALA A 1 94 ? 2.742 -7.574 2.783 1 98.81 94 ALA A CA 1
ATOM 769 C C . ALA A 1 94 ? 3.408 -7.891 1.447 1 98.81 94 ALA A C 1
ATOM 771 O O . ALA A 1 94 ? 4.625 -7.746 1.305 1 98.81 94 ALA A O 1
ATOM 772 N N . LEU A 1 95 ? 2.611 -8.273 0.521 1 98.88 95 LEU A N 1
ATOM 773 C CA . LEU A 1 95 ? 3.129 -8.617 -0.8 1 98.88 95 LEU A CA 1
ATOM 774 C C . LEU A 1 95 ? 3.668 -7.375 -1.508 1 98.88 95 LEU A C 1
ATOM 776 O O . LEU A 1 95 ? 4.633 -7.461 -2.27 1 98.88 95 LEU A O 1
ATOM 780 N N . GLU A 1 96 ? 3.041 -6.223 -1.241 1 98.62 96 GLU A N 1
ATOM 781 C CA . GLU A 1 96 ? 3.568 -4.969 -1.768 1 98.62 96 GLU A CA 1
ATOM 782 C C . GLU A 1 96 ? 4.98 -4.707 -1.257 1 98.62 96 GLU A C 1
ATOM 784 O O . GLU A 1 96 ? 5.805 -4.117 -1.964 1 98.62 96 GLU A O 1
ATOM 789 N N . ASP A 1 97 ? 5.289 -5.172 -0.058 1 98.31 97 ASP A N 1
ATOM 790 C CA . ASP A 1 97 ? 6.648 -5.039 0.462 1 98.31 97 ASP A CA 1
ATOM 791 C C . ASP A 1 97 ? 7.633 -5.867 -0.357 1 98.31 97 ASP A C 1
ATOM 793 O O . ASP A 1 97 ? 8.789 -5.48 -0.523 1 98.31 97 ASP A O 1
ATOM 797 N N . ILE A 1 98 ? 7.207 -6.996 -0.858 1 98.69 98 ILE A N 1
ATOM 798 C CA . ILE A 1 98 ? 8.047 -7.812 -1.73 1 98.69 98 ILE A CA 1
ATOM 799 C C . ILE A 1 98 ? 8.289 -7.074 -3.045 1 98.69 98 ILE A C 1
ATOM 801 O O . ILE A 1 98 ? 9.422 -7 -3.521 1 98.69 98 ILE A O 1
ATOM 805 N N . PHE A 1 99 ? 7.215 -6.512 -3.572 1 98.25 99 PHE A N 1
ATOM 806 C CA . PHE A 1 99 ? 7.355 -5.777 -4.824 1 98.25 99 PHE A CA 1
ATOM 807 C C . PHE A 1 99 ? 8.328 -4.613 -4.668 1 98.25 99 PHE A C 1
ATOM 809 O O . PHE A 1 99 ? 9.156 -4.371 -5.543 1 98.25 99 PHE A O 1
ATOM 816 N N . GLN A 1 100 ? 8.234 -3.957 -3.555 1 96.75 100 GLN A N 1
ATOM 817 C CA . GLN A 1 100 ? 9.125 -2.832 -3.299 1 96.75 100 GLN A CA 1
ATOM 818 C C . GLN A 1 100 ? 10.57 -3.299 -3.148 1 96.75 100 GLN A C 1
ATOM 820 O O . GLN A 1 100 ? 11.5 -2.598 -3.555 1 96.75 100 GLN A O 1
ATOM 825 N N . GLY A 1 101 ? 10.742 -4.414 -2.494 1 96.75 101 GLY A N 1
ATOM 826 C CA . GLY A 1 101 ? 12.078 -4.996 -2.428 1 96.75 101 GLY A CA 1
ATOM 827 C C . GLY A 1 101 ? 12.672 -5.285 -3.795 1 96.75 101 GLY A C 1
ATOM 828 O O . GLY A 1 101 ? 13.844 -5.008 -4.039 1 96.75 101 GLY A O 1
ATOM 829 N N . PHE A 1 102 ? 11.906 -5.762 -4.684 1 97.31 102 PHE A N 1
ATOM 830 C CA . PHE A 1 102 ? 12.328 -6.008 -6.059 1 97.31 102 PHE A CA 1
ATOM 831 C C . PHE A 1 102 ? 12.75 -4.707 -6.734 1 97.31 102 PHE A C 1
ATOM 833 O O . PHE A 1 102 ? 13.812 -4.641 -7.352 1 97.31 102 PHE A O 1
ATOM 840 N N . ILE A 1 103 ? 11.852 -3.707 -6.641 1 94.75 103 ILE A N 1
ATOM 841 C CA . ILE A 1 103 ? 12.148 -2.424 -7.266 1 94.75 103 ILE A CA 1
ATOM 842 C C . ILE A 1 103 ? 13.477 -1.889 -6.742 1 94.75 103 ILE A C 1
ATOM 844 O O . ILE A 1 103 ? 14.312 -1.408 -7.516 1 94.75 103 ILE A O 1
ATOM 848 N N . ARG A 1 104 ? 13.641 -1.997 -5.426 1 94.06 104 ARG A N 1
ATOM 849 C CA . ARG A 1 104 ? 14.867 -1.525 -4.801 1 94.06 104 ARG A CA 1
ATOM 850 C C . ARG A 1 104 ? 16.078 -2.248 -5.375 1 94.06 104 ARG A C 1
ATOM 852 O O . ARG A 1 104 ? 17.047 -1.609 -5.805 1 94.06 104 ARG A O 1
ATOM 859 N N . ILE A 1 105 ? 16.047 -3.512 -5.453 1 95.69 105 ILE A N 1
ATOM 860 C CA . ILE A 1 105 ? 17.188 -4.328 -5.863 1 95.69 105 ILE A CA 1
ATOM 861 C C . ILE A 1 105 ? 17.453 -4.129 -7.355 1 95.69 105 ILE A C 1
ATOM 863 O O . ILE A 1 105 ? 18.594 -3.908 -7.766 1 95.69 105 ILE A O 1
ATOM 867 N N . ALA A 1 106 ? 16.391 -4.137 -8.117 1 93.69 106 ALA A N 1
ATOM 868 C CA . ALA A 1 106 ? 16.531 -4.152 -9.57 1 93.69 106 ALA A CA 1
ATOM 869 C C . ALA A 1 106 ? 16.906 -2.775 -10.102 1 93.69 106 ALA A C 1
ATOM 871 O O . ALA A 1 106 ? 17.688 -2.664 -11.062 1 93.69 106 ALA A O 1
ATOM 872 N N . PHE A 1 107 ? 16.453 -1.678 -9.414 1 90.44 107 PHE A N 1
ATOM 873 C CA . PHE A 1 107 ? 16.547 -0.397 -10.109 1 90.44 107 PHE A CA 1
ATOM 874 C C . PHE A 1 107 ? 17.297 0.623 -9.266 1 90.44 107 PHE A C 1
ATOM 876 O O . PHE A 1 107 ? 17.75 1.651 -9.773 1 90.44 107 PHE A O 1
ATOM 883 N N . ARG A 1 108 ? 17.5 0.342 -7.984 1 88.19 108 ARG A N 1
ATOM 884 C CA . ARG A 1 108 ? 18.016 1.412 -7.137 1 88.19 108 ARG A CA 1
ATOM 885 C C . ARG A 1 108 ? 19.328 1.006 -6.477 1 88.19 108 ARG A C 1
ATOM 887 O O . ARG A 1 108 ? 20.062 1.854 -5.961 1 88.19 108 ARG A O 1
ATOM 894 N N . THR A 1 109 ? 19.562 -0.253 -6.504 1 92.06 109 THR A N 1
ATOM 895 C CA . THR A 1 109 ? 20.781 -0.768 -5.902 1 92.06 109 THR A CA 1
ATOM 896 C C . THR A 1 109 ? 21.922 -0.768 -6.914 1 92.06 109 THR A C 1
ATOM 898 O O . THR A 1 109 ? 21.766 -1.263 -8.031 1 92.06 109 THR A O 1
ATOM 901 N N . PRO A 1 110 ? 23.016 -0.128 -6.492 1 90 110 PRO A N 1
ATOM 902 C CA . PRO A 1 110 ? 24.172 -0.217 -7.379 1 90 110 PRO A CA 1
ATOM 903 C C . PRO A 1 110 ? 24.547 -1.657 -7.723 1 90 110 PRO A C 1
ATOM 905 O O . PRO A 1 110 ? 24.453 -2.545 -6.871 1 90 110 PRO A O 1
ATOM 908 N N . GLU A 1 111 ? 25.062 -1.78 -8.914 1 92.44 111 GLU A N 1
ATOM 909 C CA . GLU A 1 111 ? 25.344 -3.113 -9.43 1 92.44 111 GLU A CA 1
ATOM 910 C C . GLU A 1 111 ? 26.266 -3.885 -8.484 1 92.44 111 GLU A C 1
ATOM 912 O O . GLU A 1 111 ? 26.047 -5.07 -8.227 1 92.44 111 GLU A O 1
ATOM 917 N N . GLU A 1 112 ? 27.234 -3.219 -7.93 1 93.25 112 GLU A N 1
ATOM 918 C CA . GLU A 1 112 ? 28.234 -3.871 -7.105 1 93.25 112 GLU A CA 1
ATOM 919 C C . GLU A 1 112 ? 27.656 -4.332 -5.77 1 93.25 112 GLU A C 1
ATOM 921 O O . GLU A 1 112 ? 28.25 -5.145 -5.07 1 93.25 112 GLU A O 1
ATOM 926 N N . LYS A 1 113 ? 26.547 -3.855 -5.41 1 93.75 113 LYS A N 1
ATOM 927 C CA . LYS A 1 113 ? 25.953 -4.184 -4.121 1 93.75 113 LYS A CA 1
ATOM 928 C C . LYS A 1 113 ? 24.719 -5.07 -4.293 1 93.75 113 LYS A C 1
ATOM 930 O O . LYS A 1 113 ? 24.125 -5.512 -3.311 1 93.75 113 LYS A O 1
ATOM 935 N N . LYS A 1 114 ? 24.328 -5.371 -5.477 1 94.62 114 LYS A N 1
ATOM 936 C CA . LYS A 1 114 ? 23.078 -6.07 -5.777 1 94.62 114 LYS A CA 1
ATOM 937 C C . LYS A 1 114 ? 23.094 -7.48 -5.191 1 94.62 114 LYS A C 1
ATOM 939 O O . LYS A 1 114 ? 22.078 -7.945 -4.664 1 94.62 114 LYS A O 1
ATOM 944 N N . GLU A 1 115 ? 24.203 -8.117 -5.348 1 95.38 115 GLU A N 1
ATOM 945 C CA . GLU A 1 115 ? 24.281 -9.477 -4.824 1 95.38 115 GLU A CA 1
ATOM 946 C C . GLU A 1 115 ? 24.047 -9.5 -3.316 1 95.38 115 GLU A C 1
ATOM 948 O O . GLU A 1 115 ? 23.266 -10.32 -2.816 1 95.38 115 GLU A O 1
ATOM 953 N N . GLU A 1 116 ? 24.703 -8.648 -2.641 1 95.88 116 GLU A N 1
ATOM 954 C CA . GLU A 1 116 ? 24.578 -8.562 -1.189 1 95.88 116 GLU A CA 1
ATOM 955 C C . GLU A 1 116 ? 23.156 -8.188 -0.785 1 95.88 116 GLU A C 1
ATOM 957 O O . GLU A 1 116 ? 22.594 -8.773 0.141 1 95.88 116 GLU A O 1
ATOM 962 N N . GLU A 1 117 ? 22.594 -7.238 -1.457 1 95.56 117 GLU A N 1
ATOM 963 C CA . GLU A 1 117 ? 21.234 -6.789 -1.16 1 95.56 117 GLU A CA 1
ATOM 964 C C . GLU A 1 117 ? 20.219 -7.891 -1.442 1 95.56 117 GLU A C 1
ATOM 966 O O . GLU A 1 117 ? 19.234 -8.031 -0.718 1 95.56 117 GLU A O 1
ATOM 971 N N . THR A 1 118 ? 20.484 -8.57 -2.506 1 97.12 118 THR A N 1
ATOM 972 C CA . THR A 1 118 ? 19.578 -9.672 -2.859 1 97.12 118 THR A CA 1
ATOM 973 C C . THR A 1 118 ? 19.594 -10.75 -1.778 1 97.12 118 THR A C 1
ATOM 975 O O . THR A 1 118 ? 18.547 -11.242 -1.374 1 97.12 118 THR A O 1
ATOM 978 N N . LYS A 1 119 ? 20.75 -11.086 -1.308 1 97.31 119 LYS A N 1
ATOM 979 C CA . LYS A 1 119 ? 20.891 -12.094 -0.26 1 97.31 119 LYS A CA 1
ATOM 980 C C . LYS A 1 119 ? 20.203 -11.641 1.026 1 97.31 119 LYS A C 1
ATOM 982 O O . LYS A 1 119 ? 19.5 -12.422 1.671 1 97.31 119 LYS A O 1
ATOM 987 N N . THR A 1 120 ? 20.422 -10.406 1.398 1 96.81 120 THR A N 1
ATOM 988 C CA . THR A 1 120 ? 19.812 -9.844 2.596 1 96.81 120 THR A CA 1
ATOM 989 C C . THR A 1 120 ? 18.281 -9.867 2.482 1 96.81 120 THR A C 1
ATOM 991 O O . THR A 1 120 ? 17.594 -10.211 3.441 1 96.81 120 THR A O 1
ATOM 994 N N . PHE A 1 121 ? 17.844 -9.5 1.312 1 97.88 121 PHE A N 1
ATOM 995 C CA . PHE A 1 121 ? 16.406 -9.492 1.047 1 97.88 121 PHE A CA 1
ATOM 996 C C . PHE A 1 121 ? 15.844 -10.906 1.117 1 97.88 121 PHE A C 1
ATOM 998 O O . PHE A 1 121 ? 14.797 -11.125 1.731 1 97.88 121 PHE A O 1
ATOM 1005 N N . GLU A 1 122 ? 16.469 -11.852 0.51 1 98.25 122 GLU A N 1
ATOM 1006 C CA . GLU A 1 122 ? 16.031 -13.242 0.455 1 98.25 122 GLU A CA 1
ATOM 1007 C C . GLU A 1 122 ? 15.93 -13.844 1.853 1 98.25 122 GLU A C 1
ATOM 1009 O O . GLU A 1 122 ? 14.945 -14.516 2.176 1 98.25 122 GLU A O 1
ATOM 1014 N N . GLU A 1 123 ? 16.875 -13.531 2.693 1 97.38 123 GLU A N 1
ATOM 1015 C CA . GLU A 1 123 ? 16.969 -14.141 4.02 1 97.38 123 GLU A CA 1
ATOM 1016 C C . GLU A 1 123 ? 16.109 -13.367 5.031 1 97.38 123 GLU A C 1
ATOM 1018 O O . GLU A 1 123 ? 15.883 -13.844 6.145 1 97.38 123 GLU A O 1
ATOM 1023 N N . GLY A 1 124 ? 15.617 -12.227 4.66 1 96.88 124 GLY A N 1
ATOM 1024 C CA . GLY A 1 124 ? 14.82 -11.375 5.535 1 96.88 124 GLY A CA 1
ATOM 1025 C C . GLY A 1 124 ? 13.383 -11.227 5.074 1 96.88 124 GLY A C 1
ATOM 1026 O O . GLY A 1 124 ? 12.57 -12.148 5.246 1 96.88 124 GLY A O 1
ATOM 1027 N N . THR A 1 125 ? 13.156 -10.125 4.367 1 97.88 125 THR A N 1
ATOM 1028 C CA . THR A 1 125 ? 11.805 -9.719 4 1 97.88 125 THR A CA 1
ATOM 1029 C C . THR A 1 125 ? 11.117 -10.805 3.182 1 97.88 125 THR A C 1
ATOM 1031 O O . THR A 1 125 ? 9.977 -11.188 3.473 1 97.88 125 THR A O 1
ATOM 1034 N N . PHE A 1 126 ? 11.797 -11.297 2.184 1 98.62 126 PHE A N 1
ATOM 1035 C CA . PHE A 1 126 ? 11.227 -12.305 1.3 1 98.62 126 PHE A CA 1
ATOM 1036 C C . PHE A 1 126 ? 10.852 -13.562 2.08 1 98.62 126 PHE A C 1
ATOM 1038 O O . PHE A 1 126 ? 9.695 -13.992 2.061 1 98.62 126 PHE A O 1
ATOM 1045 N N . LYS A 1 127 ? 11.758 -14.094 2.787 1 98.31 127 LYS A N 1
ATOM 1046 C CA . LYS A 1 127 ? 11.547 -15.328 3.537 1 98.31 127 LYS A CA 1
ATOM 1047 C C . LYS A 1 127 ? 10.438 -15.164 4.566 1 98.31 127 LYS A C 1
ATOM 1049 O O . LYS A 1 127 ? 9.547 -16.016 4.668 1 98.31 127 LYS A O 1
ATOM 1054 N N . ASN A 1 128 ? 10.484 -14.109 5.312 1 98.44 128 ASN A N 1
ATOM 1055 C CA . ASN A 1 128 ? 9.516 -13.891 6.383 1 98.44 128 ASN A CA 1
ATOM 1056 C C . ASN A 1 128 ? 8.102 -13.766 5.836 1 98.44 128 ASN A C 1
ATOM 1058 O O . ASN A 1 128 ? 7.168 -14.367 6.379 1 98.44 128 ASN A O 1
ATOM 1062 N N . ILE A 1 129 ? 7.906 -13.031 4.773 1 98.81 129 ILE A N 1
ATOM 1063 C CA . ILE A 1 129 ? 6.57 -12.789 4.238 1 98.81 129 ILE A CA 1
ATOM 1064 C C . ILE A 1 129 ? 6.027 -14.062 3.594 1 98.81 129 ILE A C 1
ATOM 1066 O O . ILE A 1 129 ? 4.887 -14.453 3.844 1 98.81 129 ILE A O 1
ATOM 1070 N N . PHE A 1 130 ? 6.816 -14.758 2.791 1 98.88 130 PHE A N 1
ATOM 1071 C CA . PHE A 1 130 ? 6.336 -15.969 2.139 1 98.88 130 PHE A CA 1
ATOM 1072 C C . PHE A 1 130 ? 6.059 -17.062 3.162 1 98.88 130 PHE A C 1
ATOM 1074 O O . PHE A 1 130 ? 5.082 -17.797 3.037 1 98.88 130 PHE A O 1
ATOM 1081 N N . ARG A 1 131 ? 6.895 -17.125 4.195 1 98.5 131 ARG A N 1
ATOM 1082 C CA . ARG A 1 131 ? 6.625 -18.078 5.27 1 98.5 131 ARG A CA 1
ATOM 1083 C C . ARG A 1 131 ? 5.324 -17.734 5.988 1 98.5 131 ARG A C 1
ATOM 1085 O O . ARG A 1 131 ? 4.523 -18.625 6.281 1 98.5 131 ARG A O 1
ATOM 1092 N N . GLY A 1 132 ? 5.191 -16.469 6.309 1 98.5 132 GLY A N 1
ATOM 1093 C CA . GLY A 1 132 ? 3.949 -16.031 6.926 1 98.5 132 GLY A CA 1
ATOM 1094 C C . GLY A 1 132 ? 2.719 -16.391 6.109 1 98.5 132 GLY A C 1
ATOM 1095 O O . GLY A 1 132 ? 1.744 -16.922 6.645 1 98.5 132 GLY A O 1
ATOM 1096 N N . LEU A 1 133 ? 2.773 -16.141 4.816 1 98.81 133 LEU A N 1
ATOM 1097 C CA . LEU A 1 133 ? 1.638 -16.406 3.941 1 98.81 133 LEU A CA 1
ATOM 1098 C C . LEU A 1 133 ? 1.417 -17.906 3.779 1 98.81 133 LEU A C 1
ATOM 1100 O O . LEU A 1 133 ? 0.279 -18.359 3.645 1 98.81 133 LEU A O 1
ATOM 1104 N N . ASN A 1 134 ? 2.521 -18.656 3.828 1 98.81 134 ASN A N 1
ATOM 1105 C CA . ASN A 1 134 ? 2.432 -20.109 3.688 1 98.81 134 ASN A CA 1
ATOM 1106 C C . ASN A 1 134 ? 1.563 -20.719 4.781 1 98.81 134 ASN A C 1
ATOM 1108 O O . ASN A 1 134 ? 0.852 -21.703 4.535 1 98.81 134 ASN A O 1
ATOM 1112 N N . SER A 1 135 ? 1.645 -20.219 5.957 1 98.31 135 SER A N 1
ATOM 1113 C CA . SER A 1 135 ? 0.85 -20.75 7.059 1 98.31 135 SER A CA 1
ATOM 1114 C C . SER A 1 135 ? -0.644 -20.641 6.766 1 98.31 135 SER A C 1
ATOM 1116 O O . SER A 1 135 ? -1.425 -21.516 7.164 1 98.31 135 SER A O 1
ATOM 1118 N N . PHE A 1 136 ? -1.056 -19.641 6.082 1 98.56 136 PHE A N 1
ATOM 1119 C CA . PHE A 1 136 ? -2.457 -19.469 5.715 1 98.56 136 PHE A CA 1
ATOM 1120 C C . PHE A 1 136 ? -2.834 -20.406 4.57 1 98.56 136 PHE A C 1
ATOM 1122 O O . PHE A 1 136 ? -3.928 -20.969 4.559 1 98.56 136 PHE A O 1
ATOM 1129 N N . LEU A 1 137 ? -1.915 -20.516 3.605 1 98.81 137 LEU A N 1
ATOM 1130 C CA . LEU A 1 137 ? -2.164 -21.453 2.514 1 98.81 137 LEU A CA 1
ATOM 1131 C C . LEU A 1 137 ? -2.389 -22.875 3.045 1 98.81 137 LEU A C 1
ATOM 1133 O O . LEU A 1 137 ? -3.285 -23.578 2.58 1 98.81 137 LEU A O 1
ATOM 1137 N N . GLU A 1 138 ? -1.559 -23.188 3.986 1 98.5 138 GLU A N 1
ATOM 1138 C CA . GLU A 1 138 ? -1.656 -24.516 4.594 1 98.5 138 GLU A CA 1
ATOM 1139 C C . GLU A 1 138 ? -2.994 -24.688 5.301 1 98.5 138 GLU A C 1
ATOM 1141 O O . GLU A 1 138 ? -3.656 -25.719 5.133 1 98.5 138 GLU A O 1
ATOM 1146 N N . LYS A 1 139 ? -3.412 -23.75 6.008 1 98.19 139 LYS A N 1
ATOM 1147 C CA . LYS A 1 139 ? -4.617 -23.812 6.832 1 98.19 139 LYS A CA 1
ATOM 1148 C C . LYS A 1 139 ? -5.875 -23.75 5.969 1 98.19 139 LYS A C 1
ATOM 1150 O O . LYS A 1 139 ? -6.91 -24.312 6.328 1 98.19 139 LYS A O 1
ATOM 1155 N N . ASN A 1 140 ? -5.793 -23.125 4.852 1 98.31 140 ASN A N 1
ATOM 1156 C CA . ASN A 1 140 ? -6.988 -22.781 4.082 1 98.31 140 ASN A CA 1
ATOM 1157 C C . ASN A 1 140 ? -7.008 -23.516 2.738 1 98.31 140 ASN A C 1
ATOM 1159 O O . ASN A 1 140 ? -7.527 -22.984 1.753 1 98.31 140 ASN A O 1
ATOM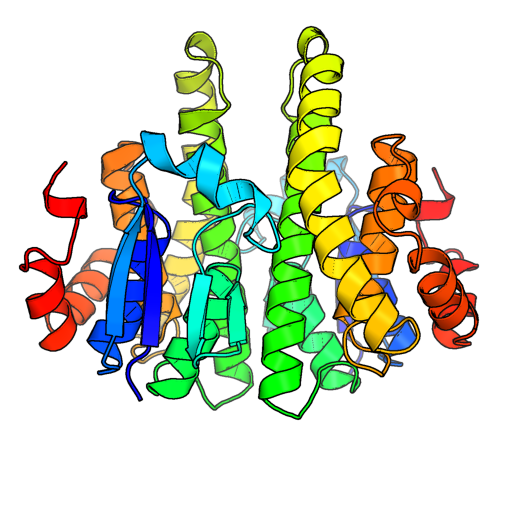 1163 N N . GLY A 1 141 ? -6.367 -24.672 2.633 1 97.44 141 GLY A N 1
ATOM 1164 C CA . GLY A 1 141 ? -6.504 -25.547 1.483 1 97.44 141 GLY A CA 1
ATOM 1165 C C . GLY A 1 141 ? -5.875 -24.984 0.223 1 97.44 141 GLY A C 1
ATOM 1166 O O . GLY A 1 141 ? -6.359 -25.234 -0.883 1 97.44 141 GLY A O 1
ATOM 1167 N N . GLY A 1 142 ? -4.887 -24.141 0.363 1 98.44 142 GLY A N 1
ATOM 1168 C CA . GLY A 1 142 ? -4.152 -23.641 -0.792 1 98.44 142 GLY A CA 1
ATOM 1169 C C . GLY A 1 142 ? -4.574 -22.25 -1.212 1 98.44 142 GLY A C 1
ATOM 1170 O O . GLY A 1 142 ? -4.055 -21.703 -2.186 1 98.44 142 GLY A O 1
ATOM 1171 N N . TYR A 1 143 ? -5.578 -21.781 -0.467 1 98.81 143 TYR A N 1
ATOM 1172 C CA . TYR A 1 143 ? -5.941 -20.375 -0.599 1 98.81 143 TYR A CA 1
ATOM 1173 C C . TYR A 1 143 ? -5.496 -19.578 0.621 1 98.81 143 TYR A C 1
ATOM 1175 O O . TYR A 1 143 ? -5.258 -20.141 1.688 1 98.81 143 TYR A O 1
ATOM 1183 N N . LEU A 1 144 ? -5.398 -18.25 0.467 1 98.75 144 LEU A N 1
ATOM 1184 C CA . LEU A 1 144 ? -5.035 -17.406 1.609 1 98.75 144 LEU A CA 1
ATOM 1185 C C . LEU A 1 144 ? -6.191 -17.328 2.604 1 98.75 144 LEU A C 1
ATOM 1187 O O . LEU A 1 144 ? -5.969 -17.281 3.816 1 98.75 144 LEU A O 1
ATOM 1191 N N . THR A 1 145 ? -7.594 -17.172 2.184 1 97.38 145 THR A N 1
ATOM 1192 C CA . THR A 1 145 ? -8.75 -17.062 3.068 1 97.38 145 THR A CA 1
ATOM 1193 C C . THR A 1 145 ? -9.703 -18.234 2.861 1 97.38 145 THR A C 1
ATOM 1195 O O . THR A 1 145 ? -10.859 -18.188 3.277 1 97.38 145 THR A O 1
ATOM 1198 N N . GLY A 1 146 ? -9.461 -19.234 2.123 1 95.75 146 GLY A N 1
ATOM 1199 C CA . GLY A 1 146 ? -10.289 -20.422 1.92 1 95.75 146 GLY A CA 1
ATOM 1200 C C . GLY A 1 146 ? -10.992 -20.438 0.576 1 95.75 146 GLY A C 1
ATOM 1201 O O . GLY A 1 146 ? -11.609 -21.422 0.204 1 95.75 146 GLY A O 1
ATOM 1202 N N . LYS A 1 147 ? -11.023 -19.391 -0.073 1 97.38 147 LYS A N 1
ATOM 1203 C CA . LYS A 1 147 ? -11.516 -19.266 -1.439 1 97.38 147 LYS A CA 1
ATOM 1204 C C . LYS A 1 147 ? -10.672 -18.281 -2.242 1 97.38 147 LYS A C 1
ATOM 1206 O O . LYS A 1 147 ? -9.859 -17.547 -1.677 1 97.38 147 LYS A O 1
ATOM 1211 N N . LEU A 1 148 ? -10.898 -18.312 -3.557 1 98.62 148 LEU A N 1
ATOM 1212 C CA . LEU A 1 148 ? -10.125 -17.438 -4.438 1 98.62 148 LEU A CA 1
ATOM 1213 C C . LEU A 1 148 ? -10.484 -15.977 -4.203 1 98.62 148 LEU A C 1
ATOM 1215 O O . LEU A 1 148 ? -11.664 -15.609 -4.262 1 98.62 148 LEU A O 1
ATOM 1219 N N . THR A 1 149 ? -9.539 -15.133 -3.902 1 98.88 149 THR A N 1
ATOM 1220 C CA . THR A 1 149 ? -9.695 -13.688 -3.779 1 98.88 149 THR A CA 1
ATOM 1221 C C . THR A 1 149 ? -8.609 -12.961 -4.559 1 98.88 149 THR A C 1
ATOM 1223 O O . THR A 1 149 ? -7.707 -13.594 -5.113 1 98.88 149 THR A O 1
ATOM 1226 N N . TRP A 1 150 ? -8.609 -11.633 -4.574 1 98.94 150 TRP A N 1
ATOM 1227 C CA . TRP A 1 150 ? -7.602 -10.812 -5.234 1 98.94 150 TRP A CA 1
ATOM 1228 C C . TRP A 1 150 ? -6.23 -11.016 -4.594 1 98.94 150 TRP A C 1
ATOM 1230 O O . TRP A 1 150 ? -5.203 -10.875 -5.262 1 98.94 150 TRP A O 1
ATOM 1240 N N . ALA A 1 151 ? -6.188 -11.344 -3.32 1 98.94 151 ALA A N 1
ATOM 1241 C CA . ALA A 1 151 ? -4.914 -11.547 -2.635 1 98.94 151 ALA A CA 1
ATOM 1242 C C . ALA A 1 151 ? -4.188 -12.773 -3.178 1 98.94 151 ALA A C 1
ATOM 1244 O O . ALA A 1 151 ? -2.963 -12.773 -3.307 1 98.94 151 ALA A O 1
ATOM 1245 N N . ASP A 1 152 ? -4.93 -13.82 -3.49 1 98.94 152 ASP A N 1
ATOM 1246 C CA . ASP A 1 152 ? -4.336 -15.016 -4.09 1 98.94 152 ASP A CA 1
ATOM 1247 C C . ASP A 1 152 ? -3.703 -14.688 -5.441 1 98.94 152 ASP A C 1
ATOM 1249 O O . ASP A 1 152 ? -2.619 -15.18 -5.758 1 98.94 152 ASP A O 1
ATOM 1253 N N . LEU A 1 153 ? -4.43 -13.898 -6.16 1 98.94 153 LEU A N 1
ATOM 1254 C CA . LEU A 1 153 ? -3.938 -13.516 -7.48 1 98.94 153 LEU A CA 1
ATOM 1255 C C . LEU A 1 153 ? -2.668 -12.68 -7.367 1 98.94 153 LEU A C 1
ATOM 1257 O O . LEU A 1 153 ? -1.753 -12.82 -8.18 1 98.94 153 LEU A O 1
ATOM 1261 N N . TYR A 1 154 ? -2.631 -11.789 -6.406 1 98.94 154 TYR A N 1
ATOM 1262 C CA . TYR A 1 154 ? -1.426 -10.992 -6.234 1 98.94 154 TYR A CA 1
ATOM 1263 C C . TYR A 1 154 ? -0.248 -11.859 -5.809 1 98.94 154 TYR A C 1
ATOM 1265 O O . TYR A 1 154 ? 0.877 -11.664 -6.273 1 98.94 154 TYR A O 1
ATOM 1273 N N . LEU A 1 155 ? -0.502 -12.797 -4.895 1 98.94 155 LEU A N 1
ATOM 1274 C CA . LEU A 1 155 ? 0.552 -13.727 -4.496 1 98.94 155 LEU A CA 1
ATOM 1275 C C . LEU A 1 155 ? 1.089 -14.484 -5.699 1 98.94 155 LEU A C 1
ATOM 1277 O O . LEU A 1 155 ? 2.299 -14.68 -5.828 1 98.94 155 LEU A O 1
ATOM 1281 N N . PHE A 1 156 ? 0.212 -14.891 -6.535 1 98.88 156 PHE A N 1
ATOM 1282 C CA . PHE A 1 156 ? 0.589 -15.586 -7.762 1 98.88 156 PHE A CA 1
ATOM 1283 C C . PHE A 1 156 ? 1.518 -14.719 -8.609 1 98.88 156 PHE A C 1
ATOM 1285 O O . PHE A 1 156 ? 2.562 -15.188 -9.07 1 98.88 156 PHE A O 1
ATOM 1292 N N . GLU A 1 157 ? 1.184 -13.477 -8.812 1 98.56 157 GLU A N 1
ATOM 1293 C CA . GLU A 1 157 ? 1.97 -12.547 -9.617 1 98.56 157 GLU A CA 1
ATOM 1294 C C . GLU A 1 157 ? 3.322 -12.266 -8.969 1 98.56 157 GLU A C 1
ATOM 1296 O O . GLU A 1 157 ? 4.348 -12.234 -9.648 1 98.56 157 GLU A O 1
ATOM 1301 N N . ILE A 1 158 ? 3.342 -12.062 -7.664 1 98.69 158 ILE A N 1
ATOM 1302 C CA . ILE A 1 158 ? 4.559 -11.719 -6.938 1 98.69 158 ILE A CA 1
ATOM 1303 C C . ILE A 1 158 ? 5.52 -12.906 -6.945 1 98.69 158 ILE A C 1
ATOM 1305 O O . ILE A 1 158 ? 6.734 -12.727 -7.059 1 98.69 158 ILE A O 1
ATOM 1309 N N . ALA A 1 159 ? 4.945 -14.109 -6.797 1 98.62 159 ALA A N 1
ATOM 1310 C CA . ALA A 1 159 ? 5.777 -15.305 -6.867 1 98.62 159 ALA A CA 1
ATOM 1311 C C . ALA A 1 159 ? 6.48 -15.406 -8.219 1 98.62 159 ALA A C 1
ATOM 1313 O O . ALA A 1 159 ? 7.672 -15.719 -8.281 1 98.62 159 ALA A O 1
ATOM 1314 N N . HIS A 1 160 ? 5.758 -15.141 -9.266 1 97.06 160 HIS A N 1
ATOM 1315 C CA . HIS A 1 160 ? 6.344 -15.141 -10.602 1 97.06 160 HIS A CA 1
ATOM 1316 C C . HIS A 1 160 ? 7.469 -14.117 -10.711 1 97.06 160 HIS A C 1
ATOM 1318 O O . HIS A 1 160 ? 8.531 -14.414 -11.266 1 97.06 160 HIS A O 1
ATOM 1324 N N . LEU A 1 161 ? 7.246 -12.961 -10.203 1 96.81 161 LEU A N 1
ATOM 1325 C CA . LEU A 1 161 ? 8.211 -11.867 -10.266 1 96.81 161 LEU A CA 1
ATOM 1326 C C . LEU A 1 161 ? 9.508 -12.25 -9.562 1 96.81 161 LEU A C 1
ATOM 1328 O O . LEU A 1 161 ? 10.594 -12.062 -10.117 1 96.81 161 LEU A O 1
ATOM 1332 N N . VAL A 1 162 ? 9.391 -12.773 -8.297 1 97.12 162 VAL A N 1
ATOM 1333 C CA . VAL A 1 162 ? 10.594 -13.047 -7.52 1 97.12 162 VAL A CA 1
ATOM 1334 C C . VAL A 1 162 ? 11.375 -14.195 -8.148 1 97.12 162 VAL A C 1
ATOM 1336 O O . VAL A 1 162 ? 12.609 -14.219 -8.125 1 97.12 162 VAL A O 1
ATOM 1339 N N . GLU A 1 163 ? 10.68 -15.125 -8.75 1 96.81 163 GLU A N 1
ATOM 1340 C CA . GLU A 1 163 ? 11.328 -16.266 -9.406 1 96.81 163 GLU A CA 1
ATOM 1341 C C . GLU A 1 163 ? 12.07 -15.812 -10.664 1 96.81 163 GLU A C 1
ATOM 1343 O O . GLU A 1 163 ? 13.203 -16.234 -10.906 1 96.81 163 GLU A O 1
ATOM 1348 N N . ASN A 1 164 ? 11.484 -14.969 -11.43 1 95.19 164 ASN A N 1
ATOM 1349 C CA . ASN A 1 164 ? 11.992 -14.703 -12.773 1 95.19 164 ASN A CA 1
ATOM 1350 C C . ASN A 1 164 ? 12.898 -13.477 -12.789 1 95.19 164 ASN A C 1
ATOM 1352 O O . ASN A 1 164 ? 13.82 -13.391 -13.609 1 95.19 164 ASN A O 1
ATOM 1356 N N . ARG A 1 165 ? 12.656 -12.547 -11.883 1 94.12 165 ARG A N 1
ATOM 1357 C CA . ARG A 1 165 ? 13.422 -11.305 -11.922 1 94.12 165 ARG A CA 1
ATOM 1358 C C . ARG A 1 165 ? 14.5 -11.297 -10.836 1 94.12 165 ARG A C 1
ATOM 1360 O O . ARG A 1 165 ? 15.555 -10.68 -11.016 1 94.12 165 ARG A O 1
ATOM 1367 N N . LEU A 1 166 ? 14.242 -11.977 -9.727 1 95.88 166 LEU A N 1
ATOM 1368 C CA . LEU A 1 166 ? 15.203 -11.977 -8.625 1 95.88 166 LEU A CA 1
ATOM 1369 C C . LEU A 1 166 ? 15.883 -13.336 -8.508 1 95.88 166 LEU A C 1
ATOM 1371 O O . LEU A 1 166 ? 16.797 -13.5 -7.699 1 95.88 166 LEU A O 1
ATOM 1375 N N . LYS A 1 167 ? 15.406 -14.32 -9.273 1 95.69 167 LYS A N 1
ATOM 1376 C CA . LYS A 1 167 ? 15.969 -15.664 -9.312 1 95.69 167 LYS A CA 1
ATOM 1377 C C . LYS A 1 167 ? 15.945 -16.312 -7.93 1 95.69 167 LYS A C 1
ATOM 1379 O O . LYS A 1 167 ? 16.922 -16.953 -7.523 1 95.69 167 LYS A O 1
ATOM 1384 N N . MET A 1 168 ? 14.867 -16.047 -7.227 1 96.88 168 MET A N 1
ATOM 1385 C CA . MET A 1 168 ? 14.617 -16.688 -5.934 1 96.88 168 MET A CA 1
ATOM 1386 C C . MET A 1 168 ? 13.617 -17.828 -6.078 1 96.88 168 MET A C 1
ATOM 1388 O O . MET A 1 168 ? 12.906 -17.906 -7.082 1 96.88 168 MET A O 1
ATOM 1392 N N . ASP A 1 169 ? 13.617 -18.672 -5.102 1 97.81 169 ASP A N 1
ATOM 1393 C CA . ASP A 1 169 ? 12.688 -19.797 -5.094 1 97.81 169 ASP A CA 1
ATOM 1394 C C . ASP A 1 169 ? 11.609 -19.625 -4.027 1 97.81 169 ASP A C 1
ATOM 1396 O O . ASP A 1 169 ? 11.789 -20.016 -2.879 1 97.81 169 ASP A O 1
ATOM 1400 N N . PRO A 1 170 ? 10.453 -19.125 -4.398 1 98.56 170 PRO A N 1
ATOM 1401 C CA . PRO A 1 170 ? 9.422 -18.859 -3.393 1 98.56 170 PRO A CA 1
ATOM 1402 C C . PRO A 1 170 ? 8.852 -20.141 -2.787 1 98.56 170 PRO A C 1
ATOM 1404 O O . PRO A 1 170 ? 8.305 -20.125 -1.68 1 98.56 170 PRO A O 1
ATOM 1407 N N . VAL A 1 171 ? 8.953 -21.234 -3.471 1 98.62 171 VAL A N 1
ATOM 1408 C CA . VAL A 1 171 ? 8.406 -22.5 -2.98 1 98.62 171 VAL A CA 1
ATOM 1409 C C . VAL A 1 171 ? 9.195 -22.953 -1.759 1 98.62 171 VAL A C 1
ATOM 1411 O O . VAL A 1 171 ? 8.625 -23.562 -0.84 1 98.62 171 VAL A O 1
ATOM 1414 N N . LYS A 1 172 ? 10.484 -22.703 -1.712 1 98.12 172 LYS A N 1
ATOM 1415 C CA . LYS A 1 172 ? 11.297 -23.031 -0.544 1 98.12 172 LYS A CA 1
ATOM 1416 C C . LYS A 1 172 ? 10.75 -22.359 0.712 1 98.12 172 LYS A C 1
ATOM 1418 O O . LYS A 1 172 ? 10.711 -22.969 1.783 1 98.12 172 LYS A O 1
ATOM 1423 N N . ALA A 1 173 ? 10.328 -21.156 0.566 1 97.88 173 ALA A N 1
ATOM 1424 C CA . ALA A 1 173 ? 9.812 -20.375 1.692 1 97.88 173 ALA A CA 1
ATOM 1425 C C . ALA A 1 173 ? 8.328 -20.656 1.913 1 97.88 173 ALA A C 1
ATOM 1427 O O . ALA A 1 173 ? 7.828 -20.562 3.037 1 97.88 173 ALA A O 1
ATOM 1428 N N . ALA A 1 174 ? 7.664 -20.984 0.844 1 98.75 174 ALA A N 1
ATOM 1429 C CA . ALA A 1 174 ? 6.234 -21.266 0.899 1 98.75 174 ALA A CA 1
ATOM 1430 C C . ALA A 1 174 ? 5.906 -22.562 0.16 1 98.75 174 ALA A C 1
ATOM 1432 O O . ALA A 1 174 ? 5.383 -22.531 -0.957 1 98.75 174 ALA A O 1
ATOM 1433 N N . PRO A 1 175 ? 6.035 -23.641 0.836 1 98.81 175 PRO A N 1
ATOM 1434 C CA . PRO A 1 175 ? 5.887 -24.938 0.175 1 98.81 175 PRO A CA 1
ATOM 1435 C C . PRO A 1 175 ? 4.457 -25.203 -0.29 1 98.81 175 PRO A C 1
ATOM 1437 O O . PRO A 1 175 ? 4.223 -26.094 -1.106 1 98.81 175 PRO A O 1
ATOM 1440 N N . GLN A 1 176 ? 3.469 -24.484 0.181 1 98.81 176 GLN A N 1
ATOM 1441 C CA . GLN A 1 176 ? 2.086 -24.688 -0.239 1 98.81 176 GLN A CA 1
ATOM 1442 C C . GLN A 1 176 ? 1.774 -23.891 -1.501 1 98.81 176 GLN A C 1
ATOM 1444 O O . GLN A 1 176 ? 0.692 -24.016 -2.076 1 98.81 176 GLN A O 1
ATOM 1449 N N . LEU A 1 177 ? 2.689 -23.078 -1.983 1 98.88 177 LEU A N 1
ATOM 1450 C CA . LEU A 1 177 ? 2.482 -22.188 -3.123 1 98.88 177 LEU A CA 1
ATOM 1451 C C . LEU A 1 177 ? 2.096 -22.969 -4.367 1 98.88 177 LEU A C 1
ATOM 1453 O O . LEU A 1 177 ? 1.248 -22.547 -5.148 1 98.88 177 LEU A O 1
ATOM 1457 N N . PRO A 1 178 ? 2.689 -24.156 -4.625 1 98.81 178 PRO A N 1
ATOM 1458 C CA . PRO A 1 178 ? 2.303 -24.922 -5.812 1 98.81 178 PRO A CA 1
ATOM 1459 C C . PRO A 1 178 ? 0.812 -25.25 -5.84 1 98.81 178 PRO A C 1
ATOM 1461 O O . PRO A 1 178 ? 0.203 -25.297 -6.914 1 98.81 178 PRO A O 1
ATOM 1464 N N . LYS A 1 179 ? 0.227 -25.5 -4.715 1 98.69 179 LYS A N 1
ATOM 1465 C CA . LYS A 1 179 ? -1.206 -25.766 -4.652 1 98.69 179 LYS A CA 1
ATOM 1466 C C . LYS A 1 179 ? -2.018 -24.562 -5.094 1 98.69 179 LYS A C 1
ATOM 1468 O O . LYS A 1 179 ? -2.996 -24.688 -5.832 1 98.69 179 LYS A O 1
ATOM 1473 N N . LEU A 1 180 ? -1.628 -23.391 -4.641 1 98.81 180 LEU A N 1
ATOM 1474 C CA . LEU A 1 180 ? -2.277 -22.156 -5.094 1 98.81 180 LEU A CA 1
ATOM 1475 C C . LEU A 1 180 ? -2.145 -22 -6.602 1 98.81 180 LEU A C 1
ATOM 1477 O O . LEU A 1 180 ? -3.107 -21.641 -7.281 1 98.81 180 LEU A O 1
ATOM 1481 N N . ARG A 1 181 ? -0.969 -22.25 -7.086 1 98.62 181 ARG A N 1
ATOM 1482 C CA . ARG A 1 181 ? -0.732 -22.141 -8.523 1 98.62 181 ARG A CA 1
ATOM 1483 C C . ARG A 1 181 ? -1.659 -23.062 -9.297 1 98.62 181 ARG A C 1
ATOM 1485 O O . ARG A 1 181 ? -2.229 -22.672 -10.32 1 98.62 181 ARG A O 1
ATOM 1492 N N . GLU A 1 182 ? -1.768 -24.219 -8.812 1 98.5 182 GLU A N 1
ATOM 1493 C CA . GLU A 1 182 ? -2.67 -25.188 -9.445 1 98.5 182 GLU A CA 1
ATOM 1494 C C . GLU A 1 182 ? -4.105 -24.672 -9.453 1 98.5 182 GLU A C 1
ATOM 1496 O O . GLU A 1 182 ? -4.805 -24.781 -10.461 1 98.5 182 GLU A O 1
ATOM 1501 N N . HIS A 1 183 ? -4.547 -24.172 -8.289 1 98.44 183 HIS A N 1
ATOM 1502 C CA . HIS A 1 183 ? -5.887 -23.609 -8.188 1 98.44 183 HIS A CA 1
ATOM 1503 C C . HIS A 1 183 ? -6.102 -22.516 -9.234 1 98.44 183 HIS A C 1
ATOM 1505 O O . HIS A 1 183 ? -7.113 -22.516 -9.938 1 98.44 183 HIS A O 1
ATOM 1511 N N . ILE A 1 184 ? -5.16 -21.609 -9.352 1 98.56 184 ILE A N 1
ATOM 1512 C CA . ILE A 1 184 ? -5.297 -20.453 -10.234 1 98.56 184 ILE A CA 1
ATOM 1513 C C . ILE A 1 184 ? -5.242 -20.922 -11.688 1 98.56 184 ILE A C 1
ATOM 1515 O O . ILE A 1 184 ? -6.035 -20.469 -12.523 1 98.56 184 ILE A O 1
ATOM 1519 N N . LEU A 1 185 ? -4.398 -21.859 -12 1 97.94 185 LEU A N 1
ATOM 1520 C CA . LEU A 1 185 ? -4.238 -22.344 -13.367 1 97.94 185 LEU A CA 1
ATOM 1521 C C . LEU A 1 185 ? -5.414 -23.234 -13.773 1 97.94 185 LEU A C 1
ATOM 1523 O O . LEU A 1 185 ? -5.617 -23.5 -14.961 1 97.94 185 LEU A O 1
ATOM 1527 N N . SER A 1 186 ? -6.152 -23.703 -12.789 1 97.75 186 SER A N 1
ATOM 1528 C CA . SER A 1 186 ? -7.352 -24.484 -13.07 1 97.75 186 SER A CA 1
ATOM 1529 C C . SER A 1 186 ? -8.547 -23.578 -13.344 1 97.75 186 SER A C 1
ATOM 1531 O O . SER A 1 186 ? -9.578 -24.031 -13.836 1 97.75 186 SER A O 1
ATOM 1533 N N . ASN A 1 187 ? -8.438 -22.344 -12.961 1 98.19 187 ASN A N 1
ATOM 1534 C CA . ASN A 1 187 ? -9.453 -21.359 -13.344 1 98.19 187 ASN A CA 1
ATOM 1535 C C . ASN A 1 187 ? -9.414 -21.062 -14.836 1 98.19 187 ASN A C 1
ATOM 1537 O O . ASN A 1 187 ? -8.391 -20.609 -15.359 1 98.19 187 ASN A O 1
ATOM 1541 N N . ALA A 1 188 ? -10.484 -21.281 -15.508 1 98.31 188 ALA A N 1
ATOM 1542 C CA . ALA A 1 188 ? -10.523 -21.219 -16.969 1 98.31 188 ALA A CA 1
ATOM 1543 C C . ALA A 1 188 ? -10.141 -19.828 -17.469 1 98.31 188 ALA A C 1
ATOM 1545 O O . ALA A 1 188 ? -9.445 -19.688 -18.469 1 98.31 188 ALA A O 1
ATOM 1546 N N . ARG A 1 189 ? -10.578 -18.859 -16.812 1 98.38 189 ARG A N 1
ATOM 1547 C CA . ARG A 1 189 ? -10.312 -17.484 -17.234 1 98.38 189 ARG A CA 1
ATOM 1548 C C . ARG A 1 189 ? -8.852 -17.125 -17.016 1 98.38 189 ARG A C 1
ATOM 1550 O O . ARG A 1 189 ? -8.227 -16.469 -17.859 1 98.38 189 ARG A O 1
ATOM 1557 N N . ALA A 1 190 ? -8.32 -17.5 -15.875 1 98.56 190 ALA A N 1
ATOM 1558 C CA . ALA A 1 190 ? -6.902 -17.266 -15.602 1 98.56 190 ALA A CA 1
ATOM 1559 C C . ALA A 1 190 ? -6.023 -17.984 -16.625 1 98.56 190 ALA A C 1
ATOM 1561 O O . ALA A 1 190 ? -5.109 -17.375 -17.203 1 98.56 190 ALA A O 1
ATOM 1562 N N . LYS A 1 191 ? -6.32 -19.188 -16.828 1 97.81 191 LYS A N 1
ATOM 1563 C CA . LYS A 1 191 ? -5.539 -20 -17.75 1 97.81 191 LYS A CA 1
ATOM 1564 C C . LYS A 1 191 ? -5.543 -19.391 -19.156 1 97.81 191 LYS A C 1
ATOM 1566 O O . LYS A 1 191 ? -4.488 -19.25 -19.781 1 97.81 191 LYS A O 1
ATOM 1571 N N . ALA A 1 192 ? -6.719 -19 -19.641 1 97.69 192 ALA A N 1
ATOM 1572 C CA . ALA A 1 192 ? -6.855 -18.422 -20.969 1 97.69 192 ALA A CA 1
ATOM 1573 C C . ALA A 1 192 ? -6.039 -17.125 -21.078 1 97.69 192 ALA A C 1
ATOM 1575 O O . ALA A 1 192 ? -5.375 -16.891 -22.094 1 97.69 192 ALA A O 1
ATOM 1576 N N . TYR A 1 193 ? -6.098 -16.281 -20.062 1 98 193 TYR A N 1
ATOM 1577 C CA . TYR A 1 193 ? -5.344 -15.039 -20.047 1 98 193 TYR A CA 1
ATOM 1578 C C . TYR A 1 193 ? -3.842 -15.312 -20.078 1 98 193 TYR A C 1
ATOM 1580 O O . TYR A 1 193 ? -3.115 -14.719 -20.891 1 98 193 TYR A O 1
ATOM 1588 N N . LEU A 1 194 ? -3.393 -16.266 -19.234 1 97.44 194 LEU A N 1
ATOM 1589 C CA . LEU A 1 194 ? -1.967 -16.5 -19.031 1 97.44 194 LEU A CA 1
ATOM 1590 C C . LEU A 1 194 ? -1.347 -17.109 -20.297 1 97.44 194 LEU A C 1
ATOM 1592 O O . LEU A 1 194 ? -0.15 -16.953 -20.547 1 97.44 194 LEU A O 1
ATOM 1596 N N . GLU A 1 195 ? -2.152 -17.703 -21.109 1 95.81 195 GLU A N 1
ATOM 1597 C CA . GLU A 1 195 ? -1.677 -18.328 -22.328 1 95.81 195 GLU A CA 1
ATOM 1598 C C . GLU A 1 195 ? -1.865 -17.422 -23.531 1 95.81 195 GLU A C 1
ATOM 1600 O O . GLU A 1 195 ? -1.451 -17.75 -24.656 1 95.81 195 GLU A O 1
ATOM 1605 N N . SER A 1 196 ? -2.42 -16.281 -23.312 1 95.81 196 SER A N 1
ATOM 1606 C CA . SER A 1 196 ? -2.742 -15.375 -24.422 1 95.81 196 SER A CA 1
ATOM 1607 C C . SER A 1 196 ? -1.659 -14.32 -24.594 1 95.81 196 SER A C 1
ATOM 1609 O O . SER A 1 196 ? -0.765 -14.188 -23.766 1 95.81 196 SER A O 1
ATOM 1611 N N . ASP A 1 197 ? -1.819 -13.492 -25.688 1 92.56 197 ASP A N 1
ATOM 1612 C CA . ASP A 1 197 ? -0.895 -12.398 -25.984 1 92.56 197 ASP A CA 1
ATOM 1613 C C . ASP A 1 197 ? -1.161 -11.195 -25.078 1 92.56 197 ASP A C 1
ATOM 1615 O O . ASP A 1 197 ? -0.344 -10.273 -25.016 1 92.56 197 ASP A O 1
ATOM 1619 N N . ARG A 1 198 ? -2.189 -11.242 -24.359 1 93.06 198 ARG A N 1
ATOM 1620 C CA . ARG A 1 198 ? -2.494 -10.156 -23.422 1 93.06 198 ARG A CA 1
ATOM 1621 C C . ARG A 1 198 ? -1.553 -10.188 -22.234 1 93.06 198 ARG A C 1
ATOM 1623 O O . ARG A 1 198 ? -1.38 -9.18 -21.547 1 93.06 198 ARG A O 1
ATOM 1630 N N . ASN A 1 199 ? -1.105 -11.367 -21.938 1 95.62 199 ASN A N 1
ATOM 1631 C CA . ASN A 1 199 ? -0.083 -11.523 -20.906 1 95.62 199 ASN A CA 1
ATOM 1632 C C . ASN A 1 199 ? 1.303 -11.164 -21.438 1 95.62 199 ASN A C 1
ATOM 1634 O O . ASN A 1 199 ? 1.926 -11.945 -22.141 1 95.62 199 ASN A O 1
ATOM 1638 N N . LEU A 1 200 ? 1.844 -10.117 -21.062 1 91.62 200 LEU A N 1
ATOM 1639 C CA . LEU A 1 200 ? 3.072 -9.578 -21.641 1 91.62 200 LEU A CA 1
ATOM 1640 C C . LEU A 1 200 ? 4.301 -10.203 -20.984 1 91.62 200 LEU A C 1
ATOM 1642 O O . LEU A 1 200 ? 5.43 -9.93 -21.391 1 91.62 200 LEU A O 1
ATOM 1646 N N . LYS A 1 201 ? 4.117 -11.016 -19.922 1 84.75 201 LYS A N 1
ATOM 1647 C CA . LYS A 1 201 ? 5.238 -11.688 -19.281 1 84.75 201 LYS A CA 1
ATOM 1648 C C . LYS A 1 201 ? 5.867 -12.727 -20.203 1 84.75 201 LYS A C 1
ATOM 1650 O O . LYS A 1 201 ? 7.02 -13.117 -20 1 84.75 201 LYS A O 1
ATOM 1655 N N . ASN A 1 202 ? 5.074 -13.203 -20.953 1 68.88 202 ASN A N 1
ATOM 1656 C CA . ASN A 1 202 ? 5.508 -14.273 -21.844 1 68.88 202 ASN A CA 1
ATOM 1657 C C . ASN A 1 202 ? 6.453 -13.758 -22.922 1 68.88 202 ASN A C 1
ATOM 1659 O O . ASN A 1 202 ? 7.008 -14.547 -23.703 1 68.88 202 ASN A O 1
ATOM 1663 N N . ARG A 1 203 ? 6.57 -12.516 -22.859 1 61.28 203 ARG A N 1
ATOM 1664 C CA . ARG A 1 203 ? 7.426 -11.93 -23.891 1 61.28 203 ARG A CA 1
ATOM 1665 C C . ARG A 1 203 ? 8.859 -11.789 -23.375 1 61.28 203 ARG A C 1
ATOM 1667 O O . ARG A 1 203 ? 9.75 -11.398 -24.141 1 61.28 203 ARG A O 1
ATOM 1674 N N . VAL A 1 204 ? 9.062 -12.023 -22.141 1 48.22 204 VAL A N 1
ATOM 1675 C CA . VAL A 1 204 ? 10.438 -11.938 -21.672 1 48.22 204 VAL A CA 1
ATOM 1676 C C . VAL A 1 204 ? 11.047 -13.336 -21.625 1 48.22 204 VAL A C 1
ATOM 1678 O O . VAL A 1 204 ? 10.359 -14.312 -21.328 1 48.22 204 VAL A O 1
ATOM 1681 N N . MET B 1 1 ? -13.398 -3.713 24.672 1 75.44 1 MET B N 1
ATOM 1682 C CA . MET B 1 1 ? -12.094 -4.301 24.375 1 75.44 1 MET B CA 1
ATOM 1683 C C . MET B 1 1 ? -11.102 -3.23 23.938 1 75.44 1 MET B C 1
ATOM 1685 O O . MET B 1 1 ? -11.492 -2.219 23.344 1 75.44 1 MET B O 1
ATOM 1689 N N . VAL B 1 2 ? -9.82 -3.26 24.562 1 90.38 2 VAL B N 1
ATOM 1690 C CA . VAL B 1 2 ? -8.82 -2.229 24.312 1 90.38 2 VAL B CA 1
ATOM 1691 C C . VAL B 1 2 ? -7.777 -2.752 23.312 1 90.38 2 VAL B C 1
ATOM 1693 O O . VAL B 1 2 ? -7.156 -3.791 23.547 1 90.38 2 VAL B O 1
ATOM 1696 N N . TYR B 1 3 ? -7.719 -2.125 22.141 1 97.69 3 TYR B N 1
ATOM 1697 C CA . TYR B 1 3 ? -6.699 -2.482 21.156 1 97.69 3 TYR B CA 1
ATOM 1698 C C . TYR B 1 3 ? -5.301 -2.186 21.703 1 97.69 3 TYR B C 1
ATOM 1700 O O . TYR B 1 3 ? -5.145 -1.407 22.641 1 97.69 3 TYR B O 1
ATOM 1708 N N . GLU B 1 4 ? -4.359 -2.904 21.125 1 98.44 4 GLU B N 1
ATOM 1709 C CA . GLU B 1 4 ? -2.963 -2.605 21.422 1 98.44 4 GLU B CA 1
ATOM 1710 C C . GLU B 1 4 ? -2.164 -2.379 20.141 1 98.44 4 GLU B C 1
ATOM 1712 O O . GLU B 1 4 ? -2.115 -3.252 19.281 1 98.44 4 GLU B O 1
ATOM 1717 N N . ILE B 1 5 ? -1.626 -1.186 20 1 98.75 5 ILE B N 1
ATOM 1718 C CA . ILE B 1 5 ? -0.724 -0.863 18.891 1 98.75 5 ILE B CA 1
ATOM 1719 C C . ILE B 1 5 ? 0.721 -1.115 19.328 1 98.75 5 ILE B C 1
ATOM 1721 O O . ILE B 1 5 ? 1.196 -0.532 20.297 1 98.75 5 ILE B O 1
ATOM 1725 N N . VAL B 1 6 ? 1.414 -1.988 18.594 1 98.5 6 VAL B N 1
ATOM 1726 C CA . VAL B 1 6 ? 2.791 -2.328 18.938 1 98.5 6 VAL B CA 1
ATOM 1727 C C . VAL B 1 6 ? 3.734 -1.816 17.844 1 98.5 6 VAL B C 1
ATOM 1729 O O . VAL B 1 6 ? 3.525 -2.082 16.672 1 98.5 6 VAL B O 1
ATOM 1732 N N . TYR B 1 7 ? 4.734 -1.088 18.25 1 98.38 7 TYR B N 1
ATOM 1733 C CA . TYR B 1 7 ? 5.746 -0.53 17.359 1 98.38 7 TYR B CA 1
ATOM 1734 C C . TYR B 1 7 ? 7.02 -0.193 18.125 1 98.38 7 TYR B C 1
ATOM 1736 O O . TYR B 1 7 ? 7.125 -0.469 19.328 1 98.38 7 TYR B O 1
ATOM 1744 N N . PHE B 1 8 ? 8.047 0.288 17.422 1 97.44 8 PHE B N 1
ATOM 1745 C CA . PHE B 1 8 ? 9.258 0.76 18.094 1 97.44 8 PHE B CA 1
ATOM 1746 C C . PHE B 1 8 ? 8.945 1.962 18.984 1 97.44 8 PHE B C 1
ATOM 1748 O O . PHE B 1 8 ? 8.016 2.723 18.703 1 97.44 8 PHE B O 1
ATOM 1755 N N . ASN B 1 9 ? 9.703 2.07 20 1 94.62 9 ASN B N 1
ATOM 1756 C CA . ASN B 1 9 ? 9.555 3.219 20.891 1 94.62 9 ASN B CA 1
ATOM 1757 C C . ASN B 1 9 ? 10.148 4.484 20.266 1 94.62 9 ASN B C 1
ATOM 1759 O O . ASN B 1 9 ? 11.016 5.121 20.859 1 94.62 9 ASN B O 1
ATOM 1763 N N . SER B 1 10 ? 9.703 4.883 19.172 1 93.31 10 SER B N 1
ATOM 1764 C CA . SER B 1 10 ? 10.156 6.031 18.391 1 93.31 10 SER B CA 1
ATOM 1765 C C . SER B 1 10 ? 9.102 6.465 17.375 1 93.31 10 SER B C 1
ATOM 1767 O O . SER B 1 10 ? 8.094 5.777 17.188 1 93.31 10 SER B O 1
ATOM 1769 N N . GLN B 1 11 ? 9.344 7.652 16.797 1 93.31 11 GLN B N 1
ATOM 1770 C CA . GLN B 1 11 ? 8.492 8.102 15.695 1 93.31 11 GLN B CA 1
ATOM 1771 C C . GLN B 1 11 ? 8.555 7.137 14.523 1 93.31 11 GLN B C 1
ATOM 1773 O O . GLN B 1 11 ? 9.57 6.473 14.305 1 93.31 11 GLN B O 1
ATOM 1778 N N . GLY B 1 12 ? 7.543 7.086 13.789 1 94.69 12 GLY B N 1
ATOM 1779 C CA . GLY B 1 12 ? 7.488 6.234 12.617 1 94.69 12 GLY B CA 1
ATOM 1780 C C . GLY B 1 12 ? 6.074 5.891 12.188 1 94.69 12 GLY B C 1
ATOM 1781 O O . GLY B 1 12 ? 5.176 6.734 12.266 1 94.69 12 GLY B O 1
ATOM 1782 N N . ARG B 1 13 ? 5.895 4.641 11.727 1 97.19 13 ARG B N 1
ATOM 1783 C CA . ARG B 1 13 ? 4.652 4.188 11.109 1 97.19 13 ARG B CA 1
ATOM 1784 C C . ARG B 1 13 ? 3.502 4.211 12.109 1 97.19 13 ARG B C 1
ATOM 1786 O O . ARG B 1 13 ? 2.35 4.43 11.734 1 97.19 13 ARG B O 1
ATOM 1793 N N . ALA B 1 14 ? 3.791 4.07 13.352 1 98.12 14 ALA B N 1
ATOM 1794 C CA . ALA B 1 14 ? 2.727 3.982 14.352 1 98.12 14 ALA B CA 1
ATOM 1795 C C . ALA B 1 14 ? 2.105 5.352 14.609 1 98.12 14 ALA B C 1
ATOM 1797 O O . ALA B 1 14 ? 1.026 5.449 15.203 1 98.12 14 ALA B O 1
ATOM 1798 N N . ASP B 1 15 ? 2.797 6.438 14.258 1 97.94 15 ASP B N 1
ATOM 1799 C CA . ASP B 1 15 ? 2.258 7.773 14.484 1 97.94 15 ASP B CA 1
ATOM 1800 C C . ASP B 1 15 ? 0.918 7.953 13.773 1 97.94 15 ASP B C 1
ATOM 1802 O O . ASP B 1 15 ? -0.029 8.492 14.344 1 97.94 15 ASP B O 1
ATOM 1806 N N . PHE B 1 16 ? 0.902 7.504 12.539 1 98.62 16 PHE B N 1
ATOM 1807 C CA . PHE B 1 16 ? -0.326 7.562 11.758 1 98.62 16 PHE B CA 1
ATOM 1808 C C . PHE B 1 16 ? -1.431 6.75 12.422 1 98.62 16 PHE B C 1
ATOM 1810 O O . PHE B 1 16 ? -2.572 7.207 12.523 1 98.62 16 PHE B O 1
ATOM 1817 N N . LEU B 1 17 ? -1.122 5.566 12.938 1 98.94 17 LEU B N 1
ATOM 1818 C CA . LEU B 1 17 ? -2.092 4.68 13.57 1 98.94 17 LEU B CA 1
ATOM 1819 C C . LEU B 1 17 ? -2.654 5.305 14.836 1 98.94 17 LEU B C 1
ATOM 1821 O O . LEU B 1 17 ? -3.865 5.273 15.07 1 98.94 17 LEU B O 1
ATOM 1825 N N . LYS B 1 18 ? -1.767 5.855 15.63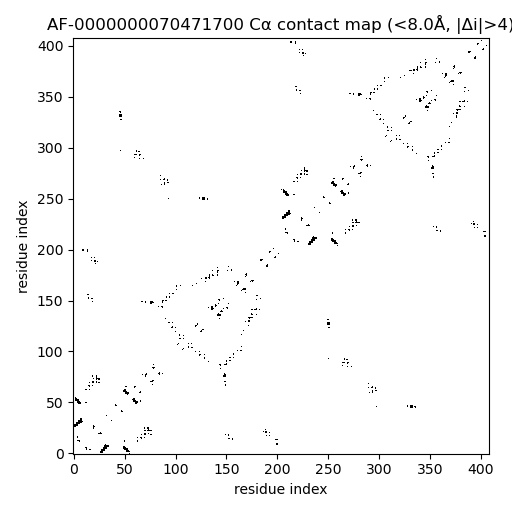3 1 98.75 18 LYS B N 1
ATOM 1826 C CA . LYS B 1 18 ? -2.199 6.512 16.859 1 98.75 18 LYS B CA 1
ATOM 1827 C C . LYS B 1 18 ? -3.105 7.699 16.562 1 98.75 18 LYS B C 1
ATOM 1829 O O . LYS B 1 18 ? -4.129 7.887 17.234 1 98.75 18 LYS B O 1
ATOM 1834 N N . LEU B 1 19 ? -2.73 8.492 15.586 1 98.81 19 LEU B N 1
ATOM 1835 C CA . LEU B 1 19 ? -3.543 9.648 15.219 1 98.81 19 LEU B CA 1
ATOM 1836 C C . LEU B 1 19 ? -4.941 9.211 14.789 1 98.81 19 LEU B C 1
ATOM 1838 O O . LEU B 1 19 ? -5.934 9.828 15.18 1 98.81 19 LEU B O 1
ATOM 1842 N N . VAL B 1 20 ? -5.059 8.148 13.953 1 98.94 20 VAL B N 1
ATOM 1843 C CA . VAL B 1 20 ? -6.348 7.633 13.516 1 98.94 20 VAL B CA 1
ATOM 1844 C C . VAL B 1 20 ? -7.16 7.176 14.727 1 98.94 20 VAL B C 1
ATOM 1846 O O . VAL B 1 20 ? -8.336 7.52 14.859 1 98.94 20 VAL B O 1
ATOM 1849 N N . ALA B 1 21 ? -6.52 6.426 15.648 1 98.81 21 ALA B N 1
ATOM 1850 C CA . ALA B 1 21 ? -7.223 5.918 16.828 1 98.81 21 ALA B CA 1
ATOM 1851 C C . ALA B 1 21 ? -7.73 7.062 17.703 1 98.81 21 ALA B C 1
ATOM 1853 O O . ALA B 1 21 ? -8.859 7.027 18.188 1 98.81 21 ALA B O 1
ATOM 1854 N N . GLU B 1 22 ? -6.879 8.07 17.859 1 98.75 22 GLU B N 1
ATOM 1855 C CA . GLU B 1 22 ? -7.23 9.219 18.688 1 98.75 22 GLU B CA 1
ATOM 1856 C C . GLU B 1 22 ? -8.43 9.969 18.109 1 98.75 22 GLU B C 1
ATOM 1858 O O . GLU B 1 22 ? -9.43 10.172 18.797 1 98.75 22 GLU B O 1
ATOM 1863 N N . VAL B 1 23 ? -8.375 10.312 16.859 1 98.81 23 VAL B N 1
ATOM 1864 C CA . VAL B 1 23 ? -9.422 11.094 16.219 1 98.81 23 VAL B CA 1
ATOM 1865 C C . VAL B 1 23 ? -10.711 10.273 16.141 1 98.81 23 VAL B C 1
ATOM 1867 O O . VAL B 1 23 ? -11.805 10.82 16.266 1 98.81 23 VAL B O 1
ATOM 1870 N N . ALA B 1 24 ? -10.586 8.969 15.977 1 98.44 24 ALA B N 1
ATOM 1871 C CA . ALA B 1 24 ? -11.734 8.07 15.867 1 98.44 24 ALA B CA 1
ATOM 1872 C C . ALA B 1 24 ? -12.281 7.707 17.25 1 98.44 24 ALA B C 1
ATOM 1874 O O . ALA B 1 24 ? -13.266 6.973 17.359 1 98.44 24 ALA B O 1
ATOM 1875 N N . ASN B 1 25 ? -11.68 8.164 18.266 1 98 25 ASN B N 1
ATOM 1876 C CA . ASN B 1 25 ? -12.078 7.898 19.641 1 98 25 ASN B CA 1
ATOM 1877 C C . ASN B 1 25 ? -12.062 6.402 19.953 1 98 25 ASN B C 1
ATOM 1879 O O . ASN B 1 25 ? -13 5.875 20.547 1 98 25 ASN B O 1
ATOM 1883 N N . ILE B 1 26 ? -11.055 5.746 19.531 1 98.31 26 ILE B N 1
ATOM 1884 C CA . ILE B 1 26 ? -10.844 4.324 19.797 1 98.31 26 ILE B CA 1
ATOM 1885 C C . ILE B 1 26 ? -9.789 4.156 20.891 1 98.31 26 ILE B C 1
ATOM 1887 O O . ILE B 1 26 ? -8.633 4.543 20.719 1 98.31 26 ILE B O 1
ATOM 1891 N N . PRO B 1 27 ? -10.219 3.602 22.016 1 97.56 27 PRO B N 1
ATOM 1892 C CA . PRO B 1 27 ? -9.219 3.342 23.047 1 97.56 27 PRO B CA 1
ATOM 1893 C C . PRO B 1 27 ? -8.156 2.336 22.594 1 97.56 27 PRO B C 1
ATOM 1895 O O . PRO B 1 27 ? -8.477 1.362 21.906 1 97.56 27 PRO B O 1
ATOM 1898 N N . TYR B 1 28 ? -6.914 2.664 22.969 1 98.19 28 TYR B N 1
ATOM 1899 C CA . TYR B 1 28 ? -5.82 1.753 22.641 1 98.19 28 TYR B CA 1
ATOM 1900 C C . TYR B 1 28 ? -4.691 1.866 23.672 1 98.19 28 TYR B C 1
ATOM 1902 O O . TYR B 1 28 ? -4.574 2.879 24.359 1 98.19 28 TYR B O 1
ATOM 1910 N N . LYS B 1 29 ? -3.986 0.81 23.734 1 97.69 29 LYS B N 1
ATOM 1911 C CA . LYS B 1 29 ? -2.689 0.795 24.406 1 97.69 29 LYS B CA 1
ATOM 1912 C C . LYS B 1 29 ? -1.548 0.816 23.391 1 97.69 29 LYS B C 1
ATOM 1914 O O . LYS B 1 29 ? -1.61 0.139 22.359 1 97.69 29 LYS B O 1
ATOM 1919 N N . PHE B 1 30 ? -0.538 1.61 23.672 1 98 30 PHE B N 1
ATOM 1920 C CA . PHE B 1 30 ? 0.659 1.587 22.844 1 98 30 PHE B CA 1
ATOM 1921 C C . PHE B 1 30 ? 1.792 0.847 23.547 1 98 30 PHE B C 1
ATOM 1923 O O . PHE B 1 30 ? 2.074 1.1 24.719 1 98 30 PHE B O 1
ATOM 1930 N N . THR B 1 31 ? 2.359 -0.072 22.875 1 97.69 31 THR B N 1
ATOM 1931 C CA . THR B 1 31 ? 3.547 -0.772 23.359 1 97.69 31 THR B CA 1
ATOM 1932 C C . THR B 1 31 ? 4.746 -0.487 22.453 1 97.69 31 THR B C 1
ATOM 1934 O O . THR B 1 31 ? 4.766 -0.899 21.297 1 97.69 31 THR B O 1
ATOM 1937 N N . GLY B 1 32 ? 5.703 0.204 23.016 1 97.56 32 GLY B N 1
ATOM 1938 C CA . GLY B 1 32 ? 6.941 0.5 22.312 1 97.56 32 GLY B CA 1
ATOM 1939 C C . GLY B 1 32 ? 8.031 -0.527 22.562 1 97.56 32 GLY B C 1
ATOM 1940 O O . GLY B 1 32 ? 8.367 -0.82 23.703 1 97.56 32 GLY B O 1
ATOM 1941 N N . ILE B 1 33 ? 8.508 -1.124 21.5 1 97.19 33 ILE B N 1
ATOM 1942 C CA . ILE B 1 33 ? 9.617 -2.072 21.578 1 97.19 33 ILE B CA 1
ATOM 1943 C C . ILE B 1 33 ? 10.938 -1.338 21.375 1 97.19 33 ILE B C 1
ATOM 1945 O O . ILE B 1 33 ? 11.117 -0.627 20.391 1 97.19 33 ILE B O 1
ATOM 1949 N N . ALA B 1 34 ? 11.828 -1.539 22.312 1 95.56 34 ALA B N 1
ATOM 1950 C CA . ALA B 1 34 ? 13.164 -0.959 22.172 1 95.56 34 ALA B CA 1
ATOM 1951 C C . ALA B 1 34 ? 13.93 -1.636 21.047 1 95.56 34 ALA B C 1
ATOM 1953 O O . ALA B 1 34 ? 13.828 -2.85 20.844 1 95.56 34 ALA B O 1
ATOM 1954 N N . SER B 1 35 ? 14.703 -0.863 20.359 1 92.75 35 SER B N 1
ATOM 1955 C CA . SER B 1 35 ? 15.453 -1.372 19.219 1 92.75 35 SER B CA 1
ATOM 1956 C C . SER B 1 35 ? 16.328 -2.555 19.609 1 92.75 35 SER B C 1
ATOM 1958 O O . SER B 1 35 ? 16.5 -3.498 18.844 1 92.75 35 SER B O 1
ATOM 1960 N N . GLU B 1 36 ? 16.875 -2.518 20.781 1 95.38 36 GLU B N 1
ATOM 1961 C CA . GLU B 1 36 ? 17.781 -3.559 21.266 1 95.38 36 GLU B CA 1
ATOM 1962 C C . GLU B 1 36 ? 17.031 -4.859 21.531 1 95.38 36 GLU B C 1
ATOM 1964 O O . GLU B 1 36 ? 17.625 -5.941 21.516 1 95.38 36 GLU B O 1
ATOM 1969 N N . GLU B 1 37 ? 15.766 -4.77 21.703 1 96.62 37 GLU B N 1
ATOM 1970 C CA . GLU B 1 37 ? 14.945 -5.934 22.031 1 96.62 37 GLU B CA 1
ATOM 1971 C C . GLU B 1 37 ? 14.352 -6.559 20.766 1 96.62 37 GLU B C 1
ATOM 1973 O O . GLU B 1 37 ? 13.906 -7.707 20.797 1 96.62 37 GLU B O 1
ATOM 1978 N N . TRP B 1 38 ? 14.414 -5.879 19.719 1 96.19 38 TRP B N 1
ATOM 1979 C CA . TRP B 1 38 ? 13.719 -6.258 18.5 1 96.19 38 TRP B CA 1
ATOM 1980 C C . TRP B 1 38 ? 14.234 -7.594 17.969 1 96.19 38 TRP B C 1
ATOM 1982 O O . TRP B 1 38 ? 13.445 -8.469 17.594 1 96.19 38 TRP B O 1
ATOM 1992 N N . PRO B 1 39 ? 15.57 -7.812 17.953 1 95.81 39 PRO B N 1
ATOM 1993 C CA . PRO B 1 39 ? 16.062 -9.078 17.406 1 95.81 39 PRO B CA 1
ATOM 1994 C C . PRO B 1 39 ? 15.461 -10.297 18.125 1 95.81 39 PRO B C 1
ATOM 1996 O O . PRO B 1 39 ? 15.242 -11.336 17.484 1 95.81 39 PRO B O 1
ATOM 1999 N N . LYS B 1 40 ? 15.141 -10.172 19.359 1 95.94 40 LYS B N 1
ATOM 2000 C CA . LYS B 1 40 ? 14.555 -11.266 20.125 1 95.94 40 LYS B CA 1
ATOM 2001 C C . LYS B 1 40 ? 13.086 -11.453 19.781 1 95.94 40 LYS B C 1
ATOM 2003 O O . LYS B 1 40 ? 12.562 -12.57 19.828 1 95.94 40 LYS B O 1
ATOM 2008 N N . HIS B 1 41 ? 12.438 -10.352 19.422 1 95.88 41 HIS B N 1
ATOM 2009 C CA . HIS B 1 41 ? 11 -10.367 19.156 1 95.88 41 HIS B CA 1
ATOM 2010 C C . HIS B 1 41 ? 10.719 -10.742 17.703 1 95.88 41 HIS B C 1
ATOM 2012 O O . HIS B 1 41 ? 9.734 -11.43 17.422 1 95.88 41 HIS B O 1
ATOM 2018 N N . LYS B 1 42 ? 11.609 -10.391 16.844 1 96.56 42 LYS B N 1
ATOM 2019 C CA . LYS B 1 42 ? 11.406 -10.414 15.398 1 96.56 42 LYS B CA 1
ATOM 2020 C C . LYS B 1 42 ? 11 -11.812 14.93 1 96.56 42 LYS B C 1
ATOM 2022 O O . LYS B 1 42 ? 10.055 -11.953 14.148 1 96.56 42 LYS B O 1
ATOM 2027 N N . PRO B 1 43 ? 11.578 -12.922 15.43 1 94.88 43 PRO B N 1
ATOM 2028 C CA . PRO B 1 43 ? 11.25 -14.25 14.906 1 94.88 43 PRO B CA 1
ATOM 2029 C C . PRO B 1 43 ? 9.836 -14.688 15.266 1 94.88 43 PRO B C 1
ATOM 2031 O O . PRO B 1 43 ? 9.312 -15.641 14.672 1 94.88 43 PRO B O 1
ATOM 2034 N N . HIS B 1 44 ? 9.195 -14 16.172 1 94.88 44 HIS B N 1
ATOM 2035 C CA . HIS B 1 44 ? 7.871 -14.398 16.641 1 94.88 44 HIS B CA 1
ATOM 2036 C C . HIS B 1 44 ? 6.781 -13.531 16.016 1 94.88 44 HIS B C 1
ATOM 2038 O O . HIS B 1 44 ? 5.598 -13.703 16.328 1 94.88 44 HIS B O 1
ATOM 2044 N N . ILE B 1 45 ? 7.211 -12.672 15.195 1 96.88 45 ILE B N 1
ATOM 2045 C CA . ILE B 1 45 ? 6.289 -11.766 14.516 1 96.88 45 ILE B CA 1
ATOM 2046 C C . ILE B 1 45 ? 6.039 -12.258 13.086 1 96.88 45 ILE B C 1
ATOM 2048 O O . ILE B 1 45 ? 6.98 -12.562 12.359 1 96.88 45 ILE B O 1
ATOM 2052 N N . ARG B 1 46 ? 4.863 -12.312 12.617 1 96.94 46 ARG B N 1
ATOM 2053 C CA . ARG B 1 46 ? 4.422 -12.992 11.406 1 96.94 46 ARG B CA 1
ATOM 2054 C C . ARG B 1 46 ? 5.309 -12.625 10.219 1 96.94 46 ARG B C 1
ATOM 2056 O O . ARG B 1 46 ? 5.828 -13.508 9.531 1 96.94 46 ARG B O 1
ATOM 2063 N N . TYR B 1 47 ? 5.523 -11.344 9.969 1 98.31 47 TYR B N 1
ATOM 2064 C CA . TYR B 1 47 ? 6.301 -10.906 8.812 1 98.31 47 TYR B CA 1
ATOM 2065 C C . TYR B 1 47 ? 7.668 -10.383 9.242 1 98.31 47 TYR B C 1
ATOM 2067 O O . TYR B 1 47 ? 8.406 -9.82 8.43 1 98.31 47 TYR B O 1
ATOM 2075 N N . GLY B 1 48 ? 7.961 -10.539 10.539 1 97.62 48 GLY B N 1
ATOM 2076 C CA . GLY B 1 48 ? 9.188 -9.938 11.047 1 97.62 48 GLY B CA 1
ATOM 2077 C C . GLY B 1 48 ? 9.203 -8.43 10.93 1 97.62 48 GLY B C 1
ATOM 2078 O O . GLY B 1 48 ? 10.258 -7.824 10.719 1 97.62 48 GLY B O 1
ATOM 2079 N N . GLN B 1 49 ? 8 -7.836 10.977 1 97.69 49 GLN B N 1
ATOM 2080 C CA . GLN B 1 49 ? 7.879 -6.395 10.797 1 97.69 49 GLN B CA 1
ATOM 2081 C C . GLN B 1 49 ? 6.953 -5.785 11.852 1 97.69 49 GLN B C 1
ATOM 2083 O O . GLN B 1 49 ? 6.07 -6.465 12.375 1 97.69 49 GLN B O 1
ATOM 2088 N N . LEU B 1 50 ? 7.195 -4.625 12.211 1 97.94 50 LEU B N 1
ATOM 2089 C CA . LEU B 1 50 ? 6.309 -3.762 12.977 1 97.94 50 LEU B CA 1
ATOM 2090 C C . LEU B 1 50 ? 5.77 -2.625 12.117 1 97.94 50 LEU B C 1
ATOM 2092 O O . LEU B 1 50 ? 6.383 -2.262 11.109 1 97.94 50 LEU B O 1
ATOM 2096 N N . PRO B 1 51 ? 4.527 -2.164 12.398 1 98.62 51 PRO B N 1
ATOM 2097 C CA . PRO B 1 51 ? 3.664 -2.367 13.562 1 98.62 51 PRO B CA 1
ATOM 2098 C C . PRO B 1 51 ? 2.73 -3.566 13.406 1 98.62 51 PRO B C 1
ATOM 2100 O O . PRO B 1 51 ? 2.604 -4.109 12.305 1 98.62 51 PRO B O 1
ATOM 2103 N N . TYR B 1 52 ? 2.129 -3.992 14.508 1 98.69 52 TYR B N 1
ATOM 2104 C CA . TYR B 1 52 ? 0.907 -4.785 14.461 1 98.69 52 TYR B CA 1
ATOM 2105 C C . TYR B 1 52 ? -0.101 -4.301 15.492 1 98.69 52 TYR B C 1
ATOM 2107 O O . TYR B 1 52 ? 0.249 -3.543 16.406 1 98.69 52 TYR B O 1
ATOM 2115 N N . LEU B 1 53 ? -1.318 -4.562 15.25 1 98.88 53 LEU B N 1
ATOM 2116 C CA . LEU B 1 53 ? -2.449 -4.281 16.125 1 98.88 53 LEU B CA 1
ATOM 2117 C C . LEU B 1 53 ? -2.973 -5.562 16.766 1 98.88 53 LEU B C 1
ATOM 2119 O O . LEU B 1 53 ? -3.381 -6.492 16.062 1 98.88 53 LEU B O 1
ATOM 2123 N N . LYS B 1 54 ? -2.865 -5.633 18.062 1 98.25 54 LYS B N 1
ATOM 2124 C CA . LYS B 1 54 ? -3.564 -6.727 18.734 1 98.25 54 LYS B CA 1
ATOM 2125 C C . LYS B 1 54 ? -5.07 -6.48 18.75 1 98.25 54 LYS B C 1
ATOM 2127 O O . LYS B 1 54 ? -5.543 -5.57 19.438 1 98.25 54 LYS B O 1
ATOM 2132 N N . LEU B 1 55 ? -5.77 -7.273 18 1 96.25 55 LEU B N 1
ATOM 2133 C CA . LEU B 1 55 ? -7.223 -7.145 17.953 1 96.25 55 LEU B CA 1
ATOM 2134 C C . LEU B 1 55 ? -7.863 -7.758 19.188 1 96.25 55 LEU B C 1
ATOM 2136 O O . LEU B 1 55 ? -8.852 -7.23 19.719 1 96.25 55 LEU B O 1
ATOM 2140 N N . ASN B 1 56 ? -7.414 -8.867 19.5 1 92.88 56 ASN B N 1
ATOM 2141 C CA . ASN B 1 56 ? -7.738 -9.609 20.719 1 92.88 56 ASN B CA 1
ATOM 2142 C C . ASN B 1 56 ? -6.598 -10.531 21.125 1 92.88 56 ASN B C 1
ATOM 2144 O O . ASN B 1 56 ? -5.48 -10.422 20.609 1 92.88 56 ASN B O 1
ATOM 2148 N N . ASP B 1 57 ? -6.852 -11.367 22.078 1 91.38 57 ASP B N 1
ATOM 2149 C CA . ASP B 1 57 ? -5.789 -12.195 22.641 1 91.38 57 ASP B CA 1
ATOM 2150 C C . ASP B 1 57 ? -5.305 -13.227 21.609 1 91.38 57 ASP B C 1
ATOM 2152 O O . ASP B 1 57 ? -4.207 -13.773 21.75 1 91.38 57 ASP B O 1
ATOM 2156 N N . GLN B 1 58 ? -5.98 -13.438 20.594 1 91.69 58 GLN B N 1
ATOM 2157 C CA . GLN B 1 58 ? -5.68 -14.539 19.688 1 91.69 58 GLN B CA 1
ATOM 2158 C C . GLN B 1 58 ? -5.316 -14.016 18.297 1 91.69 58 GLN B C 1
ATOM 2160 O O . GLN B 1 58 ? -4.75 -14.75 17.484 1 91.69 58 GLN B O 1
ATOM 2165 N N . GLU B 1 59 ? -5.605 -12.781 18.094 1 94.81 59 GLU B N 1
ATOM 2166 C CA . GLU B 1 59 ? -5.504 -12.328 16.719 1 94.81 59 GLU B CA 1
ATOM 2167 C C . GLU B 1 59 ? -4.785 -10.984 16.625 1 94.81 59 GLU B C 1
ATOM 2169 O O . GLU B 1 59 ? -5.109 -10.055 17.359 1 94.81 59 GLU B O 1
ATOM 2174 N N . ASN B 1 60 ? -3.758 -10.906 15.742 1 98.19 60 ASN B N 1
ATOM 2175 C CA . ASN B 1 60 ? -3.08 -9.664 15.391 1 98.19 60 ASN B CA 1
ATOM 2176 C C . ASN B 1 60 ? -3.359 -9.266 13.945 1 98.19 60 ASN B C 1
ATOM 2178 O O . ASN B 1 60 ? -3.629 -10.117 13.102 1 98.19 60 ASN B O 1
ATOM 2182 N N . LEU B 1 61 ? -3.398 -8.008 13.734 1 98.69 61 LEU B N 1
ATOM 2183 C CA . LEU B 1 61 ? -3.426 -7.438 12.391 1 98.69 61 LEU B CA 1
ATOM 2184 C C . LEU B 1 61 ? -2.117 -6.719 12.078 1 98.69 61 LEU B C 1
ATOM 2186 O O . LEU B 1 61 ? -1.583 -5.996 12.922 1 98.69 61 LEU B O 1
ATOM 2190 N N . TYR B 1 62 ? -1.643 -6.98 10.859 1 98.69 62 TYR B N 1
ATOM 2191 C CA . TYR B 1 62 ? -0.351 -6.43 10.461 1 98.69 62 TYR B CA 1
ATOM 2192 C C . TYR B 1 62 ? -0.502 -5.484 9.281 1 98.69 62 TYR B C 1
ATOM 2194 O O . TYR B 1 62 ? -1.58 -5.387 8.688 1 98.69 62 TYR B O 1
ATOM 2202 N N . GLN B 1 63 ? 0.631 -4.777 9.023 1 98.69 63 GLN B N 1
ATOM 2203 C CA . GLN B 1 63 ? 0.737 -3.861 7.891 1 98.69 63 GLN B CA 1
ATOM 2204 C C . GLN B 1 63 ? 0.028 -2.543 8.188 1 98.69 63 GLN B C 1
ATOM 2206 O O . GLN B 1 63 ? -1.19 -2.514 8.367 1 98.69 63 GLN B O 1
ATOM 2211 N N . THR B 1 64 ? 0.757 -1.484 8.125 1 98.81 64 THR B N 1
ATOM 2212 C CA . THR B 1 64 ? 0.357 -0.16 8.594 1 98.81 64 THR B CA 1
ATOM 2213 C C . THR B 1 64 ? -0.975 0.251 7.969 1 98.81 64 THR B C 1
ATOM 2215 O O . THR B 1 64 ? -1.92 0.594 8.68 1 98.81 64 THR B O 1
ATOM 2218 N N . ILE B 1 65 ? -1.081 0.145 6.629 1 98.88 65 ILE B N 1
ATOM 2219 C CA . ILE B 1 65 ? -2.244 0.682 5.93 1 98.88 65 ILE B CA 1
ATOM 2220 C C . ILE B 1 65 ? -3.463 -0.195 6.211 1 98.88 65 ILE B C 1
ATOM 2222 O O . ILE B 1 65 ? -4.582 0.309 6.34 1 98.88 65 ILE B O 1
ATOM 2226 N N . ALA B 1 66 ? -3.26 -1.504 6.316 1 98.81 66 ALA B N 1
ATOM 2227 C CA . ALA B 1 66 ? -4.355 -2.391 6.699 1 98.81 66 ALA B CA 1
ATOM 2228 C C . ALA B 1 66 ? -4.855 -2.068 8.102 1 98.81 66 ALA B C 1
ATOM 2230 O O . ALA B 1 66 ? -6.066 -2.035 8.344 1 98.81 66 ALA B O 1
ATOM 2231 N N . ILE B 1 67 ? -3.928 -1.829 9.031 1 98.94 67 ILE B N 1
ATOM 2232 C CA . ILE B 1 67 ? -4.277 -1.492 10.414 1 98.94 67 ILE B CA 1
ATOM 2233 C C . ILE B 1 67 ? -5.031 -0.166 10.445 1 98.94 67 ILE B C 1
ATOM 2235 O O . ILE B 1 67 ? -6.086 -0.059 11.07 1 98.94 67 ILE B O 1
ATOM 2239 N N . ALA B 1 68 ? -4.5 0.81 9.734 1 98.94 68 ALA B N 1
ATOM 2240 C CA . ALA B 1 68 ? -5.125 2.129 9.719 1 98.94 68 ALA B CA 1
ATOM 2241 C C . ALA B 1 68 ? -6.535 2.061 9.141 1 98.94 68 ALA B C 1
ATOM 2243 O O . ALA B 1 68 ? -7.457 2.701 9.648 1 98.94 68 ALA B O 1
ATOM 2244 N N . ARG B 1 69 ? -6.672 1.332 8.062 1 98.69 69 ARG B N 1
ATOM 2245 C CA . ARG B 1 69 ? -7.98 1.144 7.445 1 98.69 69 ARG B CA 1
ATOM 2246 C C . ARG B 1 69 ? -8.969 0.535 8.438 1 98.69 69 ARG B C 1
ATOM 2248 O O . ARG B 1 69 ? -10.117 0.979 8.531 1 98.69 69 ARG B O 1
ATOM 2255 N N . TYR B 1 70 ? -8.539 -0.469 9.133 1 98.69 70 TYR B N 1
ATOM 2256 C CA . TYR B 1 70 ? -9.375 -1.142 10.125 1 98.69 70 TYR B CA 1
ATOM 2257 C C . TYR B 1 70 ? -9.836 -0.166 11.195 1 98.69 70 TYR B C 1
ATOM 2259 O O . TYR B 1 70 ? -11.031 -0.079 11.492 1 98.69 70 TYR B O 1
ATOM 2267 N N . LEU B 1 71 ? -8.914 0.59 11.797 1 98.75 71 LEU B N 1
ATOM 2268 C CA . LEU B 1 71 ? -9.234 1.555 12.844 1 98.75 71 LEU B CA 1
ATOM 2269 C C . LEU B 1 71 ? -10.164 2.641 12.312 1 98.75 71 LEU B C 1
ATOM 2271 O O . LEU B 1 71 ? -11.109 3.049 13 1 98.75 71 LEU B O 1
ATOM 2275 N N . ALA B 1 72 ? -9.867 3.098 11.102 1 98.81 72 ALA B N 1
ATOM 2276 C CA . ALA B 1 72 ? -10.703 4.129 10.484 1 98.81 72 ALA B CA 1
ATOM 2277 C C . ALA B 1 72 ? -12.133 3.635 10.297 1 98.81 72 ALA B C 1
ATOM 2279 O O . ALA B 1 72 ? -13.086 4.395 10.477 1 98.81 72 ALA B O 1
ATOM 2280 N N . GLN B 1 73 ? -12.258 2.375 9.875 1 98.31 73 GLN B N 1
ATOM 2281 C CA . GLN B 1 73 ? -13.578 1.782 9.711 1 98.31 73 GLN B CA 1
ATOM 2282 C C . GLN B 1 73 ? -14.305 1.667 11.047 1 98.31 73 GLN B C 1
ATOM 2284 O O . GLN B 1 73 ? -15.492 1.981 11.148 1 98.31 73 GLN B O 1
ATOM 2289 N N . GLU B 1 74 ? -13.602 1.271 12.086 1 97.62 74 GLU B N 1
ATOM 2290 C CA . GLU B 1 74 ? -14.18 1.137 13.422 1 97.62 74 GLU B CA 1
ATOM 2291 C C . GLU B 1 74 ? -14.656 2.484 13.953 1 97.62 74 GLU B C 1
ATOM 2293 O O . GLU B 1 74 ? -15.656 2.553 14.664 1 97.62 74 GLU B O 1
ATOM 2298 N N . GLY B 1 75 ? -13.961 3.523 13.602 1 97.94 75 GLY B N 1
ATOM 2299 C CA . GLY B 1 75 ? -14.195 4.812 14.227 1 97.94 75 GLY B CA 1
ATOM 2300 C C . GLY B 1 75 ? -14.945 5.785 13.344 1 97.94 75 GLY B C 1
ATOM 2301 O O . GLY B 1 75 ? -15.086 6.965 13.68 1 97.94 75 GLY B O 1
ATOM 2302 N N . GLY B 1 76 ? -15.32 5.34 12.172 1 98.06 76 GLY B N 1
ATOM 2303 C CA . GLY B 1 76 ? -16.156 6.164 11.312 1 98.06 76 GLY B CA 1
ATOM 2304 C C . GLY B 1 76 ? -15.359 7.156 10.484 1 98.06 76 GLY B C 1
ATOM 2305 O O . GLY B 1 76 ? -15.898 8.164 10.023 1 98.06 76 GLY B O 1
ATOM 2306 N N . LEU B 1 77 ? -14.125 6.965 10.281 1 98.81 77 LEU B N 1
ATOM 2307 C CA . LEU B 1 77 ? -13.266 7.852 9.5 1 98.81 77 LEU B CA 1
ATOM 2308 C C . LEU B 1 77 ? -13.055 7.301 8.094 1 98.81 77 LEU B C 1
ATOM 2310 O O . LEU B 1 77 ? -12.414 7.945 7.262 1 98.81 77 LEU B O 1
ATOM 2314 N N . TYR B 1 78 ? -13.508 6.09 7.82 1 98.69 78 TYR B N 1
ATOM 2315 C CA . TYR B 1 78 ? -13.516 5.484 6.492 1 98.69 78 TYR B CA 1
ATOM 2316 C C . TYR B 1 78 ? -14.859 5.703 5.805 1 98.69 78 TYR B C 1
ATOM 2318 O O . TYR B 1 78 ? -15.906 5.391 6.367 1 98.69 78 TYR B O 1
ATOM 2326 N N . PRO B 1 79 ? -14.805 6.27 4.586 1 98.44 79 PRO B N 1
ATOM 2327 C CA . PRO B 1 79 ? -16.078 6.562 3.936 1 98.44 79 PRO B CA 1
ATOM 2328 C C . PRO B 1 79 ? -16.938 5.312 3.711 1 98.44 79 PRO B C 1
ATOM 2330 O O . PRO B 1 79 ? -16.406 4.254 3.367 1 98.44 79 PRO B O 1
ATOM 2333 N N . THR B 1 80 ? -18.234 5.5 3.859 1 95.75 80 THR B N 1
ATOM 2334 C CA . THR B 1 80 ? -19.156 4.402 3.617 1 95.75 80 THR B CA 1
ATOM 2335 C C . THR B 1 80 ? -19.594 4.375 2.156 1 95.75 80 THR B C 1
ATOM 2337 O O . THR B 1 80 ? -19.984 3.326 1.639 1 95.75 80 THR B O 1
ATOM 2340 N N . ASP B 1 81 ? -19.578 5.547 1.551 1 96.88 81 ASP B N 1
ATOM 2341 C CA . ASP B 1 81 ? -19.828 5.609 0.114 1 96.88 81 ASP B CA 1
ATOM 2342 C C . ASP B 1 81 ? -18.672 4.984 -0.669 1 96.88 81 ASP B C 1
ATOM 2344 O O . ASP B 1 81 ? -17.516 5.355 -0.476 1 96.88 81 ASP B O 1
ATOM 2348 N N . ARG B 1 82 ? -19.016 4.09 -1.505 1 95.19 82 ARG B N 1
ATOM 2349 C CA . ARG B 1 82 ? -18 3.301 -2.203 1 95.19 82 ARG B CA 1
ATOM 2350 C C . ARG B 1 82 ? -17.094 4.195 -3.031 1 95.19 82 ARG B C 1
ATOM 2352 O O . ARG B 1 82 ? -15.875 3.969 -3.088 1 95.19 82 ARG B O 1
ATOM 2359 N N . LYS B 1 83 ? -17.641 5.133 -3.73 1 96.25 83 LYS B N 1
ATOM 2360 C CA . LYS B 1 83 ? -16.844 6.031 -4.559 1 96.25 83 LYS B CA 1
ATOM 2361 C C . LYS B 1 83 ? -15.852 6.824 -3.713 1 96.25 83 LYS B C 1
ATOM 2363 O O . LYS B 1 83 ? -14.672 6.918 -4.055 1 96.25 83 LYS B O 1
ATOM 2368 N N . GLU B 1 84 ? -16.328 7.367 -2.627 1 97.75 84 GLU B N 1
ATOM 2369 C CA . GLU B 1 84 ? -15.477 8.133 -1.729 1 97.75 84 GLU B CA 1
ATOM 2370 C C . GLU B 1 84 ? -14.406 7.2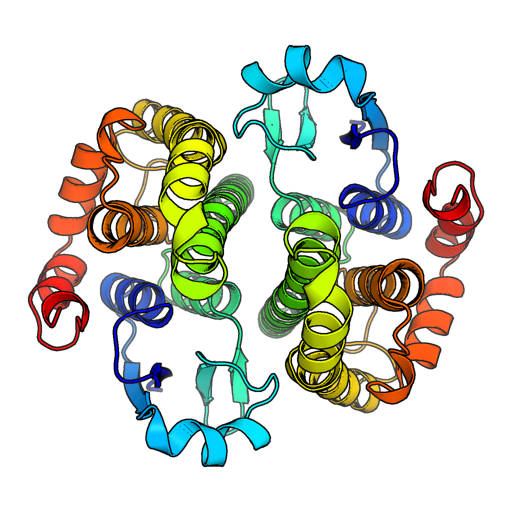42 -1.095 1 97.75 84 GLU B C 1
ATOM 2372 O O . GLU B 1 84 ? -13.25 7.645 -0.97 1 97.75 84 GLU B O 1
ATOM 2377 N N . ALA B 1 85 ? -14.82 6.043 -0.695 1 98.38 85 ALA B N 1
ATOM 2378 C CA . ALA B 1 85 ? -13.867 5.094 -0.125 1 98.38 85 ALA B CA 1
ATOM 2379 C C . ALA B 1 85 ? -12.75 4.777 -1.115 1 98.38 85 ALA B C 1
ATOM 2381 O O . ALA B 1 85 ? -11.57 4.773 -0.751 1 98.38 85 ALA B O 1
ATOM 2382 N N . THR B 1 86 ? -13.117 4.562 -2.363 1 98.25 86 THR B N 1
ATOM 2383 C CA . THR B 1 86 ? -12.164 4.27 -3.422 1 98.25 86 THR B CA 1
ATOM 2384 C C . THR B 1 86 ? -11.188 5.43 -3.609 1 98.25 86 THR B C 1
ATOM 2386 O O . THR B 1 86 ? -9.984 5.215 -3.76 1 98.25 86 THR B O 1
ATOM 2389 N N . GLN B 1 87 ? -11.68 6.594 -3.52 1 98.19 87 GLN B N 1
ATOM 2390 C CA . GLN B 1 87 ? -10.828 7.773 -3.66 1 98.19 87 GLN B CA 1
ATOM 2391 C C . GLN B 1 87 ? -9.82 7.863 -2.52 1 98.19 87 GLN B C 1
ATOM 2393 O O . GLN B 1 87 ? -8.648 8.156 -2.744 1 98.19 87 GLN B O 1
ATOM 2398 N N . THR B 1 88 ? -10.258 7.609 -1.348 1 98.88 88 THR B N 1
ATOM 2399 C CA . THR B 1 88 ? -9.344 7.703 -0.216 1 98.88 88 THR B CA 1
ATOM 2400 C C . THR B 1 88 ? -8.266 6.629 -0.305 1 98.88 88 THR B C 1
ATOM 2402 O O . THR B 1 88 ? -7.117 6.855 0.087 1 98.88 88 THR B O 1
ATOM 2405 N N . GLU B 1 89 ? -8.641 5.48 -0.834 1 98.81 89 GLU B N 1
ATOM 2406 C CA . GLU B 1 89 ? -7.652 4.43 -1.05 1 98.81 89 GLU B CA 1
ATOM 2407 C C . GLU B 1 89 ? -6.578 4.879 -2.033 1 98.81 89 GLU B C 1
ATOM 2409 O O . GLU B 1 89 ? -5.391 4.598 -1.835 1 98.81 89 GLU B O 1
ATOM 2414 N N . GLU B 1 90 ? -6.977 5.508 -3.039 1 98.88 90 GLU B N 1
ATOM 2415 C CA . GLU B 1 90 ? -6.023 6.066 -3.99 1 98.88 90 GLU B CA 1
ATOM 2416 C C . GLU B 1 90 ? -5.094 7.07 -3.316 1 98.88 90 GLU B C 1
ATOM 2418 O O . GLU B 1 90 ? -3.877 7.023 -3.506 1 98.88 90 GLU B O 1
ATOM 2423 N N . PHE B 1 91 ? -5.656 8 -2.523 1 98.94 91 PHE B N 1
ATOM 2424 C CA . PHE B 1 91 ? -4.879 9.047 -1.864 1 98.94 91 PHE B CA 1
ATOM 2425 C C . PHE B 1 91 ? -3.85 8.438 -0.918 1 98.94 91 PHE B C 1
ATOM 2427 O O . PHE B 1 91 ? -2.676 8.812 -0.946 1 98.94 91 PHE B O 1
ATOM 2434 N N . VAL B 1 92 ? -4.301 7.488 -0.162 1 98.94 92 VAL B N 1
ATOM 2435 C CA . VAL B 1 92 ? -3.424 6.863 0.824 1 98.94 92 VAL B CA 1
ATOM 2436 C C . VAL B 1 92 ? -2.314 6.09 0.114 1 98.94 92 VAL B C 1
ATOM 2438 O O . VAL B 1 92 ? -1.159 6.109 0.545 1 98.94 92 VAL B O 1
ATOM 2441 N N . SER B 1 93 ? -2.693 5.453 -0.965 1 98.81 93 SER B N 1
ATOM 2442 C CA . SER B 1 93 ? -1.691 4.734 -1.742 1 98.81 93 SER B CA 1
ATOM 2443 C C . SER B 1 93 ? -0.648 5.684 -2.318 1 98.81 93 SER B C 1
ATOM 2445 O O . SER B 1 93 ? 0.545 5.375 -2.322 1 98.81 93 SER B O 1
ATOM 2447 N N . ALA B 1 94 ? -1.052 6.805 -2.822 1 98.81 94 ALA B N 1
ATOM 2448 C CA . ALA B 1 94 ? -0.116 7.801 -3.334 1 98.81 94 ALA B CA 1
ATOM 2449 C C . ALA B 1 94 ? 0.798 8.312 -2.227 1 98.81 94 ALA B C 1
ATOM 2451 O O . ALA B 1 94 ? 2.002 8.484 -2.436 1 98.81 94 ALA B O 1
ATOM 2452 N N . LEU B 1 95 ? 0.231 8.523 -1.1 1 98.88 95 LEU B N 1
ATOM 2453 C CA . LEU B 1 95 ? 0.998 9.023 0.035 1 98.88 95 LEU B CA 1
ATOM 2454 C C . LEU B 1 95 ? 2 7.984 0.52 1 98.88 95 LEU B C 1
ATOM 2456 O O . LEU B 1 95 ? 3.088 8.336 0.985 1 98.88 95 LEU B O 1
ATOM 2460 N N . GLU B 1 96 ? 1.635 6.703 0.39 1 98.62 96 GLU B N 1
ATOM 2461 C CA . GLU B 1 96 ? 2.582 5.637 0.697 1 98.62 96 GLU B CA 1
ATOM 2462 C C . GLU B 1 96 ? 3.818 5.719 -0.194 1 98.62 96 GLU B C 1
ATOM 2464 O O . GLU B 1 96 ? 4.922 5.383 0.234 1 98.62 96 GLU B O 1
ATOM 2469 N N . ASP B 1 97 ? 3.646 6.207 -1.415 1 98.31 97 ASP B N 1
ATOM 2470 C CA . ASP B 1 97 ? 4.793 6.398 -2.297 1 98.31 97 ASP B CA 1
ATOM 2471 C C . ASP B 1 97 ? 5.73 7.477 -1.755 1 98.31 97 ASP B C 1
ATOM 2473 O O . ASP B 1 97 ? 6.945 7.3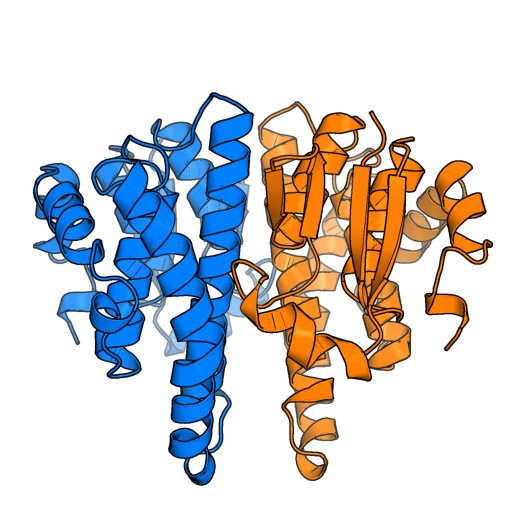98 -1.932 1 98.31 97 ASP B O 1
ATOM 2477 N N . ILE B 1 98 ? 5.188 8.484 -1.114 1 98.69 98 ILE B N 1
ATOM 2478 C CA . ILE B 1 98 ? 6.008 9.508 -0.479 1 98.69 98 ILE B CA 1
ATOM 2479 C C . ILE B 1 98 ? 6.781 8.906 0.688 1 98.69 98 ILE B C 1
ATOM 2481 O O . ILE B 1 98 ? 7.984 9.133 0.827 1 98.69 98 ILE B O 1
ATOM 2485 N N . PHE B 1 99 ? 6.074 8.109 1.472 1 98.25 99 PHE B N 1
ATOM 2486 C CA . PHE B 1 99 ? 6.734 7.477 2.609 1 98.25 99 PHE B CA 1
ATOM 2487 C C . PHE B 1 99 ? 7.883 6.586 2.143 1 98.25 99 PHE B C 1
ATOM 2489 O O . PHE B 1 99 ? 8.961 6.59 2.742 1 98.25 99 PHE B O 1
ATOM 2496 N N . GLN B 1 100 ? 7.652 5.891 1.08 1 96.75 100 GLN B N 1
ATOM 2497 C CA . GLN B 1 100 ? 8.688 5.016 0.543 1 96.75 100 GLN B CA 1
ATOM 2498 C C . GLN B 1 100 ? 9.875 5.824 0.019 1 96.75 100 GLN B C 1
ATOM 2500 O O . GLN B 1 100 ? 11.023 5.395 0.128 1 96.75 100 GLN B O 1
ATOM 2505 N N . GLY B 1 101 ? 9.578 6.926 -0.618 1 96.81 101 GLY B N 1
ATOM 2506 C CA . GLY B 1 101 ? 10.648 7.816 -1.029 1 96.81 101 GLY B CA 1
ATOM 2507 C C . GLY B 1 101 ? 11.508 8.289 0.129 1 96.81 101 GLY B C 1
ATOM 2508 O O . GLY B 1 101 ? 12.734 8.328 0.026 1 96.81 101 GLY B O 1
ATOM 2509 N N . PHE B 1 102 ? 10.93 8.594 1.213 1 97.31 102 PHE B N 1
ATOM 2510 C CA . PHE B 1 102 ? 11.648 8.984 2.424 1 97.31 102 PHE B CA 1
ATOM 2511 C C . PHE B 1 102 ? 12.547 7.855 2.908 1 97.31 102 PHE B C 1
ATOM 2513 O O . PHE B 1 102 ? 13.719 8.078 3.209 1 97.31 102 PHE B O 1
ATOM 2520 N N . ILE B 1 103 ? 11.93 6.656 3.035 1 94.75 103 ILE B N 1
ATOM 2521 C CA . ILE B 1 103 ? 12.695 5.508 3.504 1 94.75 103 ILE B CA 1
ATOM 2522 C C . ILE B 1 103 ? 13.922 5.305 2.611 1 94.75 103 ILE B C 1
ATOM 2524 O O . ILE B 1 103 ? 15.023 5.07 3.105 1 94.75 103 ILE B O 1
ATOM 2528 N N . ARG B 1 104 ? 13.672 5.414 1.306 1 94.06 104 ARG B N 1
ATOM 2529 C CA . ARG B 1 104 ? 14.758 5.242 0.347 1 94.06 104 ARG B CA 1
ATOM 2530 C C . ARG B 1 104 ? 15.867 6.262 0.584 1 94.06 104 ARG B C 1
ATOM 2532 O O . ARG B 1 104 ? 17.031 5.898 0.708 1 94.06 104 ARG B O 1
ATOM 2539 N N . ILE B 1 105 ? 15.539 7.48 0.72 1 95.75 105 ILE B N 1
ATOM 2540 C CA . ILE B 1 105 ? 16.516 8.562 0.832 1 95.75 10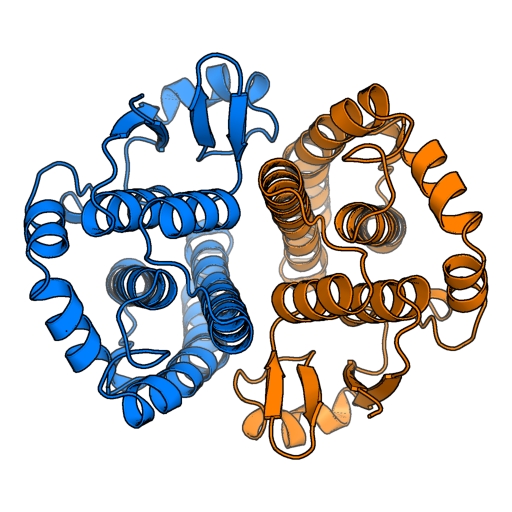5 ILE B CA 1
ATOM 2541 C C . ILE B 1 105 ? 17.219 8.492 2.182 1 95.75 105 ILE B C 1
ATOM 2543 O O . ILE B 1 105 ? 18.453 8.57 2.252 1 95.75 105 ILE B O 1
ATOM 2547 N N . ALA B 1 106 ? 16.438 8.258 3.203 1 93.56 106 ALA B N 1
ATOM 2548 C CA . ALA B 1 106 ? 16.969 8.359 4.566 1 93.56 106 ALA B CA 1
ATOM 2549 C C . ALA B 1 106 ? 17.812 7.137 4.914 1 93.56 106 ALA B C 1
ATOM 2551 O O . ALA B 1 106 ? 18.812 7.254 5.617 1 93.56 106 ALA B O 1
ATOM 2552 N N . PHE B 1 107 ? 17.469 5.941 4.348 1 90.38 107 PHE B N 1
ATOM 2553 C CA . PHE B 1 107 ? 18.062 4.746 4.934 1 90.38 107 PHE B CA 1
ATOM 2554 C C . PHE B 1 107 ? 18.781 3.922 3.873 1 90.38 107 PHE B C 1
ATOM 2556 O O . PHE B 1 107 ? 19.609 3.057 4.199 1 90.38 107 PHE B O 1
ATOM 2563 N N . ARG B 1 108 ? 18.547 4.195 2.607 1 88.19 108 ARG B N 1
ATOM 2564 C CA . ARG B 1 108 ? 19.047 3.256 1.609 1 88.19 108 ARG B CA 1
ATOM 2565 C C . ARG B 1 108 ? 19.984 3.951 0.622 1 88.19 108 ARG B C 1
ATOM 2567 O O . ARG B 1 108 ? 20.703 3.291 -0.131 1 88.19 108 ARG B O 1
ATOM 2574 N N . THR B 1 109 ? 19.906 5.23 0.646 1 92.06 109 THR B N 1
ATOM 2575 C CA . THR B 1 109 ? 20.75 6.012 -0.251 1 92.06 109 THR B CA 1
ATOM 2576 C C . THR B 1 109 ? 22.094 6.328 0.406 1 92.06 109 THR B C 1
ATOM 2578 O O . THR B 1 109 ? 22.141 6.812 1.54 1 92.06 109 THR B O 1
ATOM 2581 N N . PRO B 1 110 ? 23.156 5.957 -0.327 1 90.12 110 PRO B N 1
ATOM 2582 C CA . PRO B 1 110 ? 24.453 6.355 0.206 1 90.12 110 PRO B CA 1
ATOM 2583 C C . PRO B 1 110 ? 24.547 7.855 0.485 1 90.12 110 PRO B C 1
ATOM 2585 O O . PRO B 1 110 ? 24 8.664 -0.271 1 90.12 110 PRO B O 1
ATOM 2588 N N . GLU B 1 111 ? 25.312 8.141 1.484 1 92.5 111 GLU B N 1
ATOM 2589 C CA . GLU B 1 111 ? 25.406 9.523 1.946 1 92.5 111 GLU B CA 1
ATOM 2590 C C . GLU B 1 111 ? 25.797 10.461 0.809 1 92.5 111 GLU B C 1
ATOM 2592 O O . GLU B 1 111 ? 25.234 11.547 0.666 1 92.5 111 GLU B O 1
ATOM 2597 N N . GLU B 1 112 ? 26.703 10.039 -0.003 1 93.19 112 GLU B N 1
ATOM 2598 C CA . GLU B 1 112 ? 27.25 10.891 -1.055 1 93.19 112 GLU B CA 1
ATOM 2599 C C . GLU B 1 112 ? 26.219 11.141 -2.154 1 93.19 112 GLU B C 1
ATOM 2601 O O . GLU B 1 112 ? 26.391 12.047 -2.971 1 93.19 112 GLU B O 1
ATOM 2606 N N . LYS B 1 113 ? 25.188 10.391 -2.219 1 93.75 113 LYS B N 1
ATOM 2607 C CA . LYS B 1 113 ? 24.203 10.516 -3.281 1 93.75 113 LYS B CA 1
ATOM 2608 C C . LYS B 1 113 ? 22.891 11.07 -2.742 1 93.75 113 LYS B C 1
ATOM 2610 O O . LYS B 1 113 ? 21.953 11.312 -3.506 1 93.75 113 LYS B O 1
ATOM 2615 N N . LYS B 1 114 ? 22.781 11.312 -1.487 1 94.69 114 LYS B N 1
ATOM 2616 C CA . LYS B 1 114 ? 21.531 11.703 -0.827 1 94.69 114 LYS B CA 1
ATOM 2617 C C . LYS B 1 114 ? 21.031 13.047 -1.346 1 94.69 114 LYS B C 1
ATOM 2619 O O . LYS B 1 114 ? 19.828 13.219 -1.555 1 94.69 114 LYS B O 1
ATOM 2624 N N . GLU B 1 115 ? 21.938 13.938 -1.489 1 95.31 115 GLU B N 1
ATOM 2625 C CA . GLU B 1 115 ? 21.531 15.258 -1.969 1 95.31 115 GLU B CA 1
ATOM 2626 C C . GLU B 1 115 ? 20.891 15.164 -3.352 1 95.31 115 GLU B C 1
ATOM 2628 O O . GLU B 1 115 ? 19.828 15.742 -3.586 1 95.31 115 GLU B O 1
ATOM 2633 N N . GLU B 1 116 ? 21.531 14.477 -4.207 1 95.88 116 GLU B N 1
ATOM 2634 C CA . GLU B 1 116 ? 21.016 14.312 -5.566 1 95.88 116 GLU B CA 1
ATOM 2635 C C . GLU B 1 116 ? 19.688 13.578 -5.57 1 95.88 116 GLU B C 1
ATOM 2637 O O . GLU B 1 116 ? 18.75 13.969 -6.281 1 95.88 116 GLU B O 1
ATOM 2642 N N . GLU B 1 117 ? 19.578 12.547 -4.805 1 95.56 117 GLU B N 1
ATOM 2643 C CA . GLU B 1 117 ? 18.344 11.773 -4.727 1 95.56 117 GLU B CA 1
ATOM 2644 C C . GLU B 1 117 ? 17.203 12.602 -4.133 1 95.56 117 GLU B C 1
ATOM 2646 O O . GLU B 1 117 ? 16.062 12.469 -4.551 1 95.56 117 GLU B O 1
ATOM 2651 N N . THR B 1 118 ? 17.578 13.359 -3.162 1 97.12 118 THR B N 1
ATOM 2652 C CA . THR B 1 118 ? 16.578 14.219 -2.535 1 97.12 118 THR B CA 1
ATOM 2653 C C . THR B 1 118 ? 16.031 15.227 -3.537 1 97.12 118 THR B C 1
ATOM 2655 O O . THR B 1 118 ? 14.812 15.43 -3.613 1 97.12 118 THR B O 1
ATOM 2658 N N . LYS B 1 119 ? 16.875 15.812 -4.301 1 97.31 119 LYS B N 1
ATOM 2659 C CA . LYS B 1 119 ? 16.453 16.781 -5.309 1 97.31 119 LYS B CA 1
ATOM 2660 C C . LYS B 1 119 ? 15.578 16.141 -6.367 1 97.31 119 LYS B C 1
ATOM 2662 O O . LYS B 1 119 ? 14.555 16.703 -6.762 1 97.31 119 LYS B O 1
ATOM 2667 N N . THR B 1 120 ? 15.984 14.984 -6.832 1 96.81 120 THR B N 1
ATOM 2668 C CA . THR B 1 120 ? 15.219 14.242 -7.832 1 96.81 120 THR B CA 1
ATOM 2669 C C . THR B 1 120 ? 13.828 13.891 -7.297 1 96.81 120 THR B C 1
ATOM 2671 O O . THR B 1 120 ? 12.828 14.023 -8.008 1 96.81 120 THR B O 1
ATOM 2674 N N . PHE B 1 121 ? 13.836 13.461 -6.062 1 97.81 121 PHE B N 1
ATOM 2675 C CA . PHE B 1 121 ? 12.578 13.117 -5.41 1 97.81 121 PHE B CA 1
ATOM 2676 C C . PHE B 1 121 ? 11.688 14.336 -5.266 1 97.81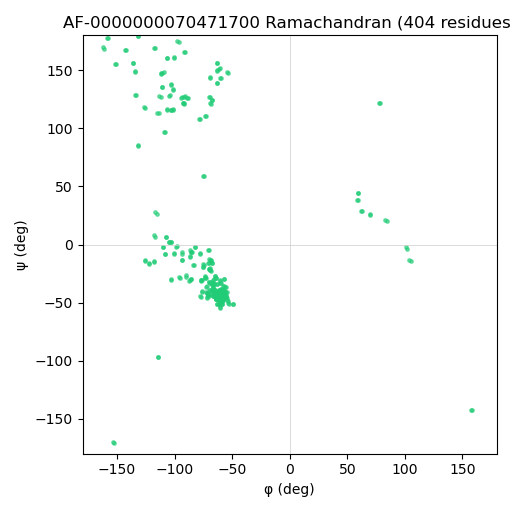 121 PHE B C 1
ATOM 2678 O O . PHE B 1 121 ? 10.492 14.273 -5.555 1 97.81 121 PHE B O 1
ATOM 2685 N N . GLU B 1 122 ? 12.203 15.43 -4.828 1 98.25 122 GLU B N 1
ATOM 2686 C CA . GLU B 1 122 ? 11.477 16.672 -4.602 1 98.25 122 GLU B CA 1
ATOM 2687 C C . GLU B 1 122 ? 10.844 17.188 -5.891 1 98.25 122 GLU B C 1
ATOM 2689 O O . GLU B 1 122 ? 9.672 17.578 -5.902 1 98.25 122 GLU B O 1
ATOM 2694 N N . GLU B 1 123 ? 11.562 17.094 -6.98 1 97.38 123 GLU B N 1
ATOM 2695 C CA . GLU B 1 123 ? 11.117 17.656 -8.258 1 97.38 123 GLU B CA 1
ATOM 2696 C C . GLU B 1 123 ? 10.242 16.672 -9.016 1 97.38 123 GLU B C 1
ATOM 2698 O O . GLU B 1 123 ? 9.602 17.031 -10.008 1 97.38 123 GLU B O 1
ATOM 2703 N N . GLY B 1 124 ? 10.164 15.445 -8.562 1 96.88 124 GLY B N 1
ATOM 2704 C CA . GLY B 1 124 ? 9.391 14.398 -9.211 1 96.88 124 GLY B CA 1
ATOM 2705 C C . GLY B 1 124 ? 8.219 13.914 -8.375 1 96.88 124 GLY B C 1
ATOM 2706 O O . GLY B 1 124 ? 7.199 14.594 -8.281 1 96.88 124 GLY B O 1
ATOM 2707 N N . THR B 1 125 ? 8.492 12.797 -7.672 1 97.88 125 THR B N 1
ATOM 2708 C CA . THR B 1 125 ? 7.438 12.078 -6.961 1 97.88 125 THR B CA 1
ATOM 2709 C C . THR B 1 125 ? 6.758 12.992 -5.941 1 97.88 125 THR B C 1
ATOM 2711 O O . THR B 1 125 ? 5.527 13.062 -5.891 1 97.88 125 THR B O 1
ATOM 2714 N N . PHE B 1 126 ? 7.539 13.672 -5.156 1 98.62 126 PHE B N 1
ATOM 2715 C CA . PHE B 1 126 ? 7.008 14.531 -4.109 1 98.62 126 PHE B CA 1
ATOM 2716 C C . PHE B 1 126 ? 6.133 15.633 -4.707 1 98.62 126 PHE B C 1
ATOM 2718 O O . PHE B 1 126 ? 4.957 15.758 -4.352 1 98.62 126 PHE B O 1
ATOM 2725 N N . LYS B 1 127 ? 6.648 16.359 -5.613 1 98.31 127 LYS B N 1
ATOM 2726 C CA . LYS B 1 127 ? 5.938 17.469 -6.227 1 98.31 127 LYS B CA 1
ATOM 2727 C C . LYS B 1 127 ? 4.656 17 -6.914 1 98.31 127 LYS B C 1
ATOM 2729 O O . LYS B 1 127 ? 3.592 17.594 -6.727 1 98.31 127 LYS B O 1
ATOM 2734 N N . ASN B 1 128 ? 4.762 15.969 -7.684 1 98.44 128 ASN B N 1
ATOM 2735 C CA . ASN B 1 128 ? 3.621 15.469 -8.445 1 98.44 128 ASN B CA 1
ATOM 2736 C C . ASN B 1 128 ? 2.484 15.023 -7.535 1 98.44 128 ASN B C 1
ATOM 2738 O O . ASN B 1 128 ? 1.322 15.359 -7.77 1 98.44 128 ASN B O 1
ATOM 2742 N N . ILE B 1 129 ? 2.773 14.297 -6.484 1 98.81 129 ILE B N 1
ATOM 2743 C CA . ILE B 1 129 ? 1.743 13.742 -5.609 1 98.81 129 ILE B CA 1
ATOM 2744 C C . ILE B 1 129 ? 1.106 14.867 -4.793 1 98.81 129 ILE B C 1
ATOM 2746 O O . ILE B 1 129 ? -0.12 14.953 -4.699 1 98.81 129 ILE B O 1
ATOM 2750 N N . PHE B 1 130 ? 1.898 15.766 -4.227 1 98.88 130 PHE B N 1
ATOM 2751 C CA . PHE B 1 130 ? 1.337 16.844 -3.422 1 98.88 130 PHE B CA 1
ATOM 2752 C C . PHE B 1 130 ? 0.524 17.797 -4.289 1 98.88 130 PHE B C 1
ATOM 2754 O O . PHE B 1 130 ? -0.53 18.281 -3.867 1 98.88 130 PHE B O 1
ATOM 2761 N N . ARG B 1 131 ? 0.998 18.031 -5.508 1 98.5 131 ARG B N 1
ATOM 2762 C CA . ARG B 1 131 ? 0.215 18.844 -6.43 1 98.5 131 ARG B CA 1
ATOM 2763 C C . ARG B 1 131 ? -1.109 18.172 -6.77 1 98.5 131 ARG B C 1
ATOM 2765 O O . ARG B 1 131 ? -2.154 18.828 -6.793 1 98.5 131 ARG B O 1
ATOM 2772 N N . GLY B 1 132 ? -1.019 16.906 -7.078 1 98.5 132 GLY B N 1
ATOM 2773 C CA . GLY B 1 132 ? -2.236 16.156 -7.34 1 98.5 132 GLY B CA 1
ATOM 2774 C C . GLY B 1 132 ? -3.236 16.219 -6.199 1 98.5 132 GLY B C 1
ATOM 2775 O O . GLY B 1 132 ? -4.422 16.469 -6.422 1 98.5 132 GLY B O 1
ATOM 2776 N N . LEU B 1 133 ? -2.764 16.047 -4.98 1 98.81 133 LEU B N 1
ATOM 2777 C CA . LEU B 1 133 ? -3.639 16.062 -3.814 1 98.81 133 LEU B CA 1
ATOM 2778 C C . LEU B 1 133 ? -4.168 17.453 -3.545 1 98.81 133 LEU B C 1
ATOM 2780 O O . LEU B 1 133 ? -5.297 17.625 -3.078 1 98.81 133 LEU B O 1
ATOM 2784 N N . ASN B 1 134 ? -3.346 18.453 -3.877 1 98.81 134 ASN B N 1
ATOM 2785 C CA . ASN B 1 134 ? -3.748 19.844 -3.666 1 98.81 134 ASN B CA 1
ATOM 2786 C C . ASN B 1 134 ? -5.016 20.188 -4.445 1 98.81 134 ASN B C 1
ATOM 2788 O O . ASN B 1 134 ? -5.848 20.969 -3.975 1 98.81 134 ASN B O 1
ATOM 2792 N N . SER B 1 135 ? -5.141 19.672 -5.617 1 98.25 135 SER B N 1
ATOM 2793 C CA . SER B 1 135 ? -6.316 19.953 -6.434 1 98.25 135 SER B CA 1
ATOM 2794 C C . SER B 1 135 ? -7.594 19.484 -5.738 1 98.25 135 SER B C 1
ATOM 2796 O O . SER B 1 135 ? -8.641 20.125 -5.871 1 98.25 135 SER B O 1
ATOM 2798 N N . PHE B 1 136 ? -7.535 18.438 -5.004 1 98.56 136 PHE B N 1
ATOM 2799 C CA . PHE B 1 136 ? -8.688 17.938 -4.262 1 98.56 136 PHE B CA 1
ATOM 2800 C C . PHE B 1 136 ? -8.945 18.781 -3.023 1 98.56 136 PHE B C 1
ATOM 2802 O O . PHE B 1 136 ? -10.094 19.078 -2.689 1 98.56 136 PHE B O 1
ATOM 2809 N N . LEU B 1 137 ? -7.855 19.172 -2.357 1 98.81 137 LEU B N 1
ATOM 2810 C CA . LEU B 1 137 ? -8.016 20.047 -1.207 1 98.81 137 LEU B CA 1
ATOM 2811 C C . LEU B 1 137 ? -8.719 21.344 -1.606 1 98.81 137 LEU B C 1
ATOM 2813 O O . LEU B 1 137 ? -9.594 21.828 -0.884 1 98.81 137 LEU B O 1
ATOM 2817 N N . GLU B 1 138 ? -8.297 21.812 -2.723 1 98.5 138 GLU B N 1
ATOM 2818 C CA . GLU B 1 138 ? -8.883 23.047 -3.234 1 98.5 138 GLU B CA 1
ATOM 2819 C C . GLU B 1 138 ? -10.367 22.875 -3.531 1 98.5 138 GLU B C 1
ATOM 2821 O O . GLU B 1 138 ? -11.188 23.719 -3.148 1 98.5 138 GLU B O 1
ATOM 2826 N N . LYS B 1 139 ? -10.727 21.828 -4.129 1 98.12 139 LYS B N 1
ATOM 2827 C CA . LYS B 1 139 ? -12.094 21.562 -4.578 1 98.12 139 LYS B CA 1
ATOM 2828 C C . LYS B 1 139 ? -13 21.219 -3.402 1 98.12 139 LYS B C 1
ATOM 2830 O O . LYS B 1 139 ? -14.203 21.484 -3.436 1 98.12 139 LYS B O 1
ATOM 2835 N N . ASN B 1 140 ? -12.438 20.688 -2.367 1 98.31 140 ASN B N 1
ATOM 2836 C CA . ASN B 1 140 ? -13.25 20.094 -1.303 1 98.31 140 ASN B CA 1
ATOM 2837 C C . ASN B 1 140 ? -13.062 20.844 0.016 1 98.31 140 ASN B C 1
ATOM 2839 O O . ASN B 1 140 ? -13.125 20.234 1.089 1 98.31 140 ASN B O 1
ATOM 2843 N N . GLY B 1 141 ? -12.734 22.125 -0.02 1 97.31 141 GLY B N 1
ATOM 2844 C CA . GLY B 1 141 ? -12.75 22.984 1.151 1 97.31 141 GLY B CA 1
ATOM 2845 C C . GLY B 1 141 ? -11.672 22.656 2.158 1 97.31 141 GLY B C 1
ATOM 2846 O O . GLY B 1 141 ? -11.867 22.812 3.365 1 97.31 141 GLY B O 1
ATOM 2847 N N . GLY B 1 142 ? -10.578 22.062 1.716 1 98.44 142 GLY B N 1
ATOM 2848 C CA . GLY B 1 142 ? -9.453 21.812 2.598 1 98.44 142 GLY B CA 1
ATOM 2849 C C . GLY B 1 142 ? -9.375 20.359 3.066 1 98.44 142 GLY B C 1
ATOM 2850 O O . GLY B 1 142 ? -8.477 20 3.822 1 98.44 142 GLY B O 1
ATOM 2851 N N . TYR B 1 143 ? -10.414 19.641 2.621 1 98.75 143 TYR B N 1
ATOM 2852 C CA . TYR B 1 143 ? -10.367 18.188 2.801 1 98.75 143 TYR B CA 1
ATOM 2853 C C . TYR B 1 143 ? -10.102 17.484 1.476 1 98.75 143 TYR B C 1
ATOM 2855 O O . TYR B 1 143 ? -10.32 18.047 0.405 1 98.75 143 TYR B O 1
ATOM 2863 N N . LEU B 1 144 ? -9.648 16.234 1.556 1 98.75 144 LEU B N 1
ATOM 2864 C CA . LEU B 1 144 ? -9.43 15.469 0.329 1 98.75 144 LEU B CA 1
ATOM 2865 C C . LEU B 1 144 ? -10.758 15.062 -0.3 1 98.75 144 LEU B C 1
ATOM 2867 O O . LEU B 1 144 ? -10.883 15.031 -1.525 1 98.75 144 LEU B O 1
ATOM 2871 N N . THR B 1 145 ? -11.891 14.594 0.494 1 97.31 145 THR B N 1
ATOM 2872 C CA . THR B 1 145 ? -13.188 14.172 -0.029 1 97.31 145 THR B CA 1
ATOM 2873 C C . THR B 1 145 ? -14.305 15.07 0.488 1 97.31 145 THR B C 1
ATOM 2875 O O . THR B 1 145 ? -15.477 14.719 0.42 1 97.31 145 THR B O 1
ATOM 2878 N N . GLY B 1 146 ? -14.125 16.141 1.146 1 95.69 146 GLY B N 1
ATOM 2879 C CA . GLY B 1 146 ? -15.125 17.078 1.619 1 95.69 146 GLY B CA 1
ATOM 2880 C C . GLY B 1 146 ? -15.406 16.953 3.105 1 95.69 146 GLY B C 1
ATOM 2881 O O . GLY B 1 146 ? -16.125 17.781 3.676 1 95.69 146 GLY B O 1
ATOM 2882 N N . LYS B 1 147 ? -14.992 15.961 3.697 1 97.38 147 LYS B N 1
ATOM 2883 C CA . LYS B 1 147 ? -15.039 15.758 5.141 1 97.38 147 LYS B CA 1
ATOM 2884 C C . LYS B 1 147 ? -13.789 15.039 5.637 1 97.38 147 LYS B C 1
ATOM 2886 O O . LYS B 1 147 ? -13.016 14.516 4.836 1 97.38 147 LYS B O 1
ATOM 2891 N N . LEU B 1 148 ? -13.641 15.055 6.965 1 98.62 148 LEU B N 1
ATOM 2892 C CA . LEU B 1 148 ? -12.461 14.43 7.562 1 98.62 148 LEU B CA 1
ATOM 2893 C C . LEU B 1 148 ? -12.5 12.922 7.383 1 98.62 148 LEU B C 1
ATOM 2895 O O . LEU B 1 148 ? -13.477 12.266 7.758 1 98.62 148 LEU B O 1
ATOM 2899 N N . THR B 1 149 ? -11.5 12.336 6.801 1 98.88 149 THR B N 1
ATOM 2900 C CA . THR B 1 149 ? -11.32 10.898 6.672 1 98.88 149 THR B CA 1
ATOM 2901 C C . THR B 1 149 ? -9.914 10.484 7.086 1 98.88 149 THR B C 1
ATOM 2903 O O . THR B 1 149 ? -9.078 11.336 7.398 1 98.88 149 THR B O 1
ATOM 2906 N N . TRP B 1 150 ? -9.586 9.195 7.043 1 98.94 150 TRP B N 1
ATOM 2907 C CA . TRP B 1 150 ? -8.258 8.672 7.363 1 98.94 150 TRP B CA 1
ATOM 2908 C C . TRP B 1 150 ? -7.215 9.18 6.375 1 98.94 150 TRP B C 1
ATOM 2910 O O . TRP B 1 150 ? -6.043 9.328 6.723 1 98.94 150 TRP B O 1
ATOM 2920 N N . ALA B 1 151 ? -7.609 9.469 5.148 1 98.94 151 ALA B N 1
ATOM 2921 C CA . ALA B 1 151 ? -6.668 9.961 4.145 1 98.94 151 ALA B CA 1
ATOM 2922 C C . ALA B 1 151 ? -6.148 11.352 4.512 1 98.94 151 ALA B C 1
ATOM 2924 O O . ALA B 1 151 ? -4.977 11.656 4.293 1 98.94 151 ALA B O 1
ATOM 2925 N N . ASP B 1 152 ? -7.012 12.195 5.055 1 98.94 152 ASP B N 1
ATOM 2926 C CA . ASP B 1 152 ? -6.59 13.516 5.512 1 98.94 152 ASP B CA 1
ATOM 2927 C C . ASP B 1 152 ? -5.547 13.406 6.617 1 98.94 152 ASP B C 1
ATOM 2929 O O . ASP B 1 152 ? -4.57 14.164 6.637 1 98.94 152 ASP B O 1
ATOM 2933 N N . LEU B 1 153 ? -5.824 12.477 7.48 1 98.94 153 LEU B N 1
ATOM 2934 C CA . LEU B 1 153 ? -4.906 12.281 8.594 1 98.94 153 LEU B CA 1
ATOM 2935 C C . LEU B 1 153 ? -3.555 11.773 8.102 1 98.94 153 LEU B C 1
ATOM 2937 O O . LEU B 1 153 ? -2.512 12.164 8.641 1 98.94 153 LEU B O 1
ATOM 2941 N N . TYR B 1 154 ? -3.566 10.891 7.145 1 98.94 154 TYR B N 1
ATOM 2942 C CA . TYR B 1 154 ? -2.297 10.406 6.613 1 98.94 154 TYR B CA 1
ATOM 2943 C C . TYR B 1 154 ? -1.536 11.523 5.91 1 98.94 154 TYR B C 1
ATOM 2945 O O . TYR B 1 154 ? -0.313 11.625 6.035 1 98.94 154 TYR B O 1
ATOM 2953 N N . LEU B 1 155 ? -2.262 12.344 5.133 1 98.94 155 LEU B N 1
ATOM 2954 C CA . LEU B 1 155 ? -1.622 13.484 4.492 1 98.94 155 LEU B CA 1
ATOM 2955 C C . LEU B 1 155 ? -0.977 14.398 5.527 1 98.94 155 LEU B C 1
ATOM 2957 O O . LEU B 1 155 ? 0.135 14.891 5.32 1 98.94 155 LEU B O 1
ATOM 2961 N N . PHE B 1 156 ? -1.65 14.609 6.59 1 98.88 156 PHE B N 1
ATOM 2962 C CA . PHE B 1 156 ? -1.127 15.414 7.684 1 98.88 156 PHE B CA 1
ATOM 2963 C C . PHE B 1 156 ? 0.184 14.836 8.203 1 98.88 156 PHE B C 1
ATOM 2965 O O . PHE B 1 156 ? 1.167 15.562 8.367 1 98.88 156 PHE B O 1
ATOM 2972 N N . GLU B 1 157 ? 0.239 13.555 8.445 1 98.56 157 GLU B N 1
ATOM 2973 C CA . GLU B 1 157 ? 1.424 12.875 8.969 1 98.56 157 GLU B CA 1
ATOM 2974 C C . GLU B 1 157 ? 2.566 12.914 7.953 1 98.56 157 GLU B C 1
ATOM 2976 O O . GLU B 1 157 ? 3.717 13.164 8.32 1 98.56 157 GLU B O 1
ATOM 2981 N N . ILE B 1 158 ? 2.271 12.68 6.695 1 98.69 158 ILE B N 1
ATOM 2982 C CA . ILE B 1 158 ? 3.281 12.625 5.645 1 98.69 158 ILE B CA 1
ATOM 2983 C C . ILE B 1 158 ? 3.883 14.008 5.426 1 98.69 158 ILE B C 1
ATOM 2985 O O . ILE B 1 158 ? 5.086 14.141 5.191 1 98.69 158 ILE B O 1
ATOM 2989 N N . ALA B 1 159 ? 3.006 15.023 5.484 1 98.56 159 ALA B N 1
ATOM 2990 C CA . ALA B 1 159 ? 3.506 16.391 5.363 1 98.56 159 ALA B CA 1
ATOM 2991 C C . ALA B 1 159 ? 4.512 16.703 6.469 1 98.56 159 ALA B C 1
ATOM 2993 O O . ALA B 1 159 ? 5.555 17.312 6.211 1 98.56 159 ALA B O 1
ATOM 2994 N N . HIS B 1 160 ? 4.199 16.312 7.664 1 97.06 160 HIS B N 1
ATOM 2995 C CA . HIS B 1 160 ? 5.113 16.5 8.781 1 97.06 160 HIS B CA 1
ATOM 2996 C C . HIS B 1 160 ? 6.441 15.797 8.539 1 97.06 160 HIS B C 1
ATOM 2998 O O . HIS B 1 160 ? 7.508 16.359 8.789 1 97.06 160 HIS B O 1
ATOM 3004 N N . LEU B 1 161 ? 6.383 14.602 8.086 1 96.75 161 LEU B N 1
ATOM 3005 C CA . LEU B 1 161 ? 7.562 13.781 7.836 1 96.75 161 LEU B CA 1
ATOM 3006 C C . LEU B 1 161 ? 8.484 14.445 6.812 1 96.75 161 LEU B C 1
ATOM 3008 O O . LEU B 1 161 ? 9.688 14.555 7.035 1 96.75 161 LEU B O 1
ATOM 3012 N N . VAL B 1 162 ? 7.891 14.875 5.641 1 97.12 162 VAL B N 1
ATOM 3013 C CA . VAL B 1 162 ? 8.727 15.406 4.566 1 97.12 162 VAL B CA 1
ATOM 3014 C C . VAL B 1 162 ? 9.336 16.734 4.996 1 97.12 162 VAL B C 1
ATOM 3016 O O . VAL B 1 162 ? 10.469 17.062 4.625 1 97.12 162 VAL B O 1
ATOM 3019 N N . GLU B 1 163 ? 8.625 17.5 5.793 1 96.81 163 GLU B N 1
ATOM 3020 C CA . GLU B 1 163 ? 9.133 18.781 6.285 1 96.81 163 GLU B CA 1
ATOM 3021 C C . GLU B 1 163 ? 10.281 18.578 7.27 1 96.81 163 GLU B C 1
ATOM 3023 O O . GLU B 1 163 ? 11.297 19.266 7.195 1 96.81 163 GLU B O 1
ATOM 3028 N N . ASN B 1 164 ? 10.148 17.641 8.133 1 95.12 164 ASN B N 1
ATOM 3029 C CA . ASN B 1 164 ? 11.062 17.562 9.273 1 95.12 164 ASN B CA 1
ATOM 3030 C C . ASN B 1 164 ? 12.211 16.594 8.992 1 95.12 164 ASN B C 1
ATOM 3032 O O . ASN B 1 164 ? 13.312 16.781 9.516 1 95.12 164 ASN B O 1
ATOM 3036 N N . ARG B 1 165 ? 11.977 15.609 8.164 1 94.12 165 ARG B N 1
ATOM 3037 C CA . ARG B 1 165 ? 13 14.594 7.945 1 94.12 165 ARG B CA 1
ATOM 3038 C C . ARG B 1 165 ? 13.703 14.812 6.609 1 94.12 165 ARG B C 1
ATOM 3040 O O . ARG B 1 165 ? 14.883 14.484 6.461 1 94.12 165 ARG B O 1
ATOM 3047 N N . LEU B 1 166 ? 12.984 15.367 5.633 1 95.81 166 LEU B N 1
ATOM 3048 C CA . LEU B 1 166 ? 13.57 15.562 4.312 1 95.81 166 LEU B CA 1
ATOM 3049 C C . LEU B 1 166 ? 13.836 17.047 4.051 1 95.81 166 LEU B C 1
ATOM 3051 O O . LEU B 1 166 ? 14.422 17.406 3.029 1 95.81 166 LEU B O 1
ATOM 3055 N N . LYS B 1 167 ? 13.352 17.906 4.957 1 95.69 167 LYS B N 1
ATOM 3056 C CA . LYS B 1 167 ? 13.555 19.359 4.883 1 95.69 167 LYS B CA 1
ATOM 3057 C C . LYS B 1 167 ? 12.984 19.922 3.588 1 95.69 167 LYS B C 1
ATOM 3059 O O . LYS B 1 167 ? 13.602 20.781 2.951 1 95.69 167 LYS B O 1
ATOM 3064 N N . MET B 1 168 ? 11.852 19.375 3.195 1 96.75 168 MET B N 1
ATOM 3065 C CA . MET B 1 168 ? 11.094 19.875 2.053 1 96.75 168 MET B CA 1
ATOM 3066 C C . MET B 1 168 ? 9.922 20.734 2.512 1 96.75 168 MET B C 1
ATOM 3068 O O . MET B 1 168 ? 9.508 20.656 3.67 1 96.75 168 MET B O 1
ATOM 3072 N N . ASP B 1 169 ? 9.445 21.531 1.62 1 97.75 169 ASP B N 1
ATOM 3073 C CA . ASP B 1 169 ? 8.305 22.391 1.91 1 97.75 169 ASP B CA 1
ATOM 3074 C C . ASP B 1 169 ? 7.055 21.906 1.176 1 97.75 169 ASP B C 1
ATOM 3076 O O . ASP B 1 169 ? 6.805 22.297 0.035 1 97.75 169 ASP B O 1
ATOM 3080 N N . PRO B 1 170 ? 6.195 21.156 1.822 1 98.56 170 PRO B N 1
ATOM 3081 C CA . PRO B 1 170 ? 5.027 20.609 1.13 1 98.56 170 PRO B CA 1
ATOM 3082 C C . PRO B 1 170 ? 4.012 21.688 0.749 1 98.56 170 PRO B C 1
ATOM 3084 O O . PRO B 1 170 ? 3.205 21.484 -0.164 1 98.56 170 PRO B O 1
ATOM 3087 N N . VAL B 1 171 ? 4.043 22.797 1.407 1 98.62 171 VAL B N 1
ATOM 3088 C CA . VAL B 1 171 ? 3.084 23.859 1.133 1 98.62 171 VAL B CA 1
ATOM 3089 C C . VAL B 1 171 ? 3.357 24.469 -0.245 1 98.62 171 VAL B C 1
ATOM 3091 O O . VAL B 1 171 ? 2.43 24.875 -0.947 1 98.62 171 VAL B O 1
ATOM 3094 N N . LYS B 1 172 ? 4.602 24.516 -0.656 1 98.12 172 LYS B N 1
ATOM 3095 C CA . LYS B 1 172 ? 4.941 25 -1.992 1 98.12 172 LYS B CA 1
ATOM 3096 C C . LYS B 1 172 ? 4.254 24.172 -3.068 1 98.12 172 LYS B C 1
ATOM 3098 O O . LYS B 1 172 ? 3.762 24.703 -4.059 1 98.12 172 LYS B O 1
ATOM 3103 N N . ALA B 1 173 ? 4.199 22.906 -2.854 1 97.88 173 ALA B N 1
ATOM 3104 C CA . ALA B 1 173 ? 3.59 21.984 -3.814 1 97.88 173 ALA B CA 1
ATOM 3105 C C . ALA B 1 173 ? 2.084 21.875 -3.598 1 97.88 173 ALA B C 1
ATOM 3107 O O . ALA B 1 173 ? 1.331 21.625 -4.539 1 97.88 173 ALA B O 1
ATOM 3108 N N . ALA B 1 174 ? 1.69 22.062 -2.369 1 98.75 174 ALA B N 1
ATOM 3109 C CA . ALA B 1 174 ? 0.277 22 -2.01 1 98.75 174 ALA B CA 1
ATOM 3110 C C . ALA B 1 174 ? -0.139 23.188 -1.165 1 98.75 174 ALA B C 1
ATOM 3112 O O . ALA B 1 174 ? -0.302 23.078 0.052 1 98.75 174 ALA B O 1
ATOM 3113 N N . PRO B 1 175 ? -0.474 24.25 -1.816 1 98.81 175 PRO B N 1
ATOM 3114 C CA . PRO B 1 175 ? -0.746 25.5 -1.097 1 98.81 175 PRO B CA 1
ATOM 3115 C C . PRO B 1 175 ? -2.006 25.422 -0.237 1 98.81 175 PRO B C 1
ATOM 3117 O O . PRO B 1 175 ? -2.213 26.266 0.64 1 98.81 175 PRO B O 1
ATOM 3120 N N . GLN B 1 176 ? -2.879 24.469 -0.427 1 98.81 176 GLN B N 1
ATOM 3121 C CA . GLN B 1 176 ? -4.094 24.328 0.372 1 98.81 176 GLN B CA 1
ATOM 3122 C C . GLN B 1 176 ? -3.83 23.531 1.641 1 98.81 176 GLN B C 1
ATOM 3124 O O . GLN B 1 176 ? -4.703 23.422 2.504 1 98.81 176 GLN B O 1
ATOM 3129 N N . LEU B 1 177 ? -2.645 22.969 1.812 1 98.88 177 LEU B N 1
ATOM 3130 C CA . LEU B 1 177 ? -2.301 22.109 2.928 1 98.88 177 LEU B CA 1
ATOM 3131 C C . LEU B 1 177 ? -2.502 22.812 4.262 1 98.88 177 LEU B C 1
ATOM 3133 O O . LEU B 1 177 ? -2.961 22.219 5.23 1 98.88 177 LEU B O 1
ATOM 3137 N N . PRO B 1 178 ? -2.168 24.109 4.395 1 98.81 178 PRO B N 1
ATOM 3138 C CA . PRO B 1 178 ? -2.381 24.797 5.672 1 98.81 178 PRO B CA 1
ATOM 3139 C C . PRO B 1 178 ? -3.836 24.75 6.129 1 98.81 178 PRO B C 1
ATOM 3141 O O . PRO B 1 178 ? -4.109 24.672 7.328 1 98.81 178 PRO B O 1
ATOM 3144 N N . LYS B 1 179 ? -4.758 24.812 5.23 1 98.69 179 LYS B N 1
ATOM 3145 C CA . LYS B 1 179 ? -6.168 24.719 5.586 1 98.69 179 LYS B CA 1
ATOM 3146 C C . LYS B 1 179 ? -6.496 23.359 6.195 1 98.69 179 LYS B C 1
ATOM 3148 O O . LYS B 1 179 ? -7.227 23.266 7.184 1 98.69 179 LYS B O 1
ATOM 3153 N N . LEU B 1 180 ? -5.984 22.297 5.605 1 98.81 180 LEU B N 1
ATOM 3154 C CA . LEU B 1 180 ? -6.16 20.969 6.176 1 98.81 180 LEU B CA 1
ATOM 3155 C C . LEU B 1 180 ? -5.574 20.906 7.582 1 98.81 180 LEU B C 1
ATOM 3157 O O . LEU B 1 180 ? -6.184 20.328 8.492 1 98.81 180 LEU B O 1
ATOM 3161 N N . ARG B 1 181 ? -4.398 21.438 7.723 1 98.62 181 ARG B N 1
ATOM 3162 C CA . ARG B 1 181 ? -3.748 21.438 9.031 1 98.62 181 ARG B CA 1
ATOM 3163 C C . ARG B 1 181 ? -4.617 22.141 10.07 1 98.62 181 ARG B C 1
ATOM 3165 O O . ARG B 1 181 ? -4.762 21.656 11.195 1 98.62 181 ARG B O 1
ATOM 3172 N N . GLU B 1 182 ? -5.137 23.219 9.68 1 98.5 182 GLU B N 1
ATOM 3173 C CA . GLU B 1 182 ? -6.031 23.953 10.57 1 98.5 182 GLU B CA 1
ATOM 3174 C C . GLU B 1 182 ? -7.238 23.109 10.961 1 98.5 182 GLU B C 1
ATOM 3176 O O . GLU B 1 182 ? -7.633 23.078 12.125 1 98.5 182 GLU B O 1
ATOM 3181 N N . HIS B 1 183 ? -7.855 22.484 9.953 1 98.44 183 HIS B N 1
ATOM 3182 C CA . HIS B 1 183 ? -8.984 21.594 10.211 1 98.44 183 HIS B CA 1
ATOM 3183 C C . HIS B 1 183 ? -8.625 20.531 11.234 1 98.44 183 HIS B C 1
ATOM 3185 O O . HIS B 1 183 ? -9.367 20.297 12.195 1 98.44 183 HIS B O 1
ATOM 3191 N N . ILE B 1 184 ? -7.496 19.875 11.047 1 98.56 184 ILE B N 1
ATOM 3192 C CA . ILE B 1 184 ? -7.094 18.766 11.891 1 98.56 184 ILE B CA 1
ATOM 3193 C C . ILE B 1 184 ? -6.75 19.266 13.289 1 98.56 184 ILE B C 1
ATOM 3195 O O . ILE B 1 184 ? -7.141 18.672 14.289 1 98.56 184 ILE B O 1
ATOM 3199 N N . LEU B 1 185 ? -6.109 20.406 13.375 1 97.94 185 LEU B N 1
ATOM 3200 C CA . LEU B 1 185 ? -5.695 20.953 14.656 1 97.94 185 LEU B CA 1
ATOM 3201 C C . LEU B 1 185 ? -6.887 21.547 15.406 1 97.94 185 LEU B C 1
ATOM 3203 O O . LEU B 1 185 ? -6.805 21.797 16.609 1 97.94 185 LEU B O 1
ATOM 3207 N N . SER B 1 186 ? -7.961 21.781 14.695 1 97.75 186 SER B N 1
ATOM 3208 C CA . SER B 1 186 ? -9.188 22.25 15.328 1 97.75 186 SER B CA 1
ATOM 3209 C C . SER B 1 186 ? -10 21.094 15.891 1 97.75 186 SER B C 1
ATOM 3211 O O . SER B 1 186 ? -10.938 21.297 16.672 1 97.75 186 SER B O 1
ATOM 3213 N N . ASN B 1 187 ? -9.703 19.906 15.445 1 98.25 187 ASN B N 1
ATOM 3214 C CA . ASN B 1 187 ? -10.297 18.719 16.047 1 98.25 187 ASN B CA 1
ATOM 3215 C C . ASN B 1 187 ? -9.781 18.484 17.469 1 98.25 187 ASN B C 1
ATOM 3217 O O . ASN B 1 187 ? -8.578 18.328 17.672 1 98.25 187 ASN B O 1
ATOM 3221 N N . ALA B 1 188 ? -10.648 18.469 18.406 1 98.31 188 ALA B N 1
ATOM 3222 C CA . ALA B 1 188 ? -10.266 18.453 19.812 1 98.31 188 ALA B CA 1
ATOM 3223 C C . ALA B 1 188 ? -9.43 17.203 20.141 1 98.31 188 ALA B C 1
ATOM 3225 O O . ALA B 1 188 ? -8.469 17.281 20.906 1 98.31 188 ALA B O 1
ATOM 3226 N N . ARG B 1 189 ? -9.773 16.125 19.594 1 98.38 189 ARG B N 1
ATOM 3227 C CA . ARG B 1 189 ? -9.062 14.883 19.891 1 98.38 189 ARG B CA 1
ATOM 3228 C C . ARG B 1 189 ? -7.68 14.883 19.25 1 98.38 189 ARG B C 1
ATOM 3230 O O . ARG B 1 189 ? -6.711 14.438 19.875 1 98.38 189 ARG B O 1
ATOM 3237 N N . ALA B 1 190 ? -7.598 15.344 18.031 1 98.56 190 ALA B N 1
ATOM 3238 C CA . ALA B 1 190 ? -6.301 15.453 17.359 1 98.56 190 ALA B CA 1
ATOM 3239 C C . ALA B 1 190 ? -5.375 16.406 18.125 1 98.56 190 ALA B C 1
ATOM 3241 O O . ALA B 1 190 ? -4.219 16.062 18.406 1 98.56 190 ALA B O 1
ATOM 3242 N N . LYS B 1 191 ? -5.906 17.5 18.438 1 97.81 191 LYS B N 1
ATOM 3243 C CA . LYS B 1 191 ? -5.121 18.516 19.141 1 97.81 191 LYS B CA 1
ATOM 3244 C C . LYS B 1 191 ? -4.586 17.984 20.469 1 97.81 191 LYS B C 1
ATOM 3246 O O . LYS B 1 191 ? -3.402 18.141 20.766 1 97.81 191 LYS B O 1
ATOM 3251 N N . ALA B 1 192 ? -5.441 17.328 21.25 1 97.69 192 ALA B N 1
ATOM 3252 C CA . ALA B 1 192 ? -5.051 16.781 22.531 1 97.69 192 ALA B CA 1
ATOM 3253 C C . ALA B 1 192 ? -3.945 15.734 22.375 1 97.69 192 ALA B C 1
ATOM 3255 O O . ALA B 1 192 ? -2.992 15.711 23.156 1 97.69 192 ALA B O 1
ATOM 3256 N N . TYR B 1 193 ? -4.07 14.875 21.391 1 98 193 TYR B N 1
ATOM 3257 C CA . TYR B 1 193 ? -3.068 13.852 21.125 1 98 193 TYR B CA 1
ATOM 3258 C C . TYR B 1 193 ? -1.735 14.484 20.734 1 98 193 TYR B C 1
ATOM 3260 O O . TYR B 1 193 ? -0.69 14.125 21.281 1 98 193 TYR B O 1
ATOM 3268 N N . LEU B 1 194 ? -1.796 15.484 19.828 1 97.44 194 LEU B N 1
ATOM 3269 C CA . LEU B 1 194 ? -0.586 16.062 19.25 1 97.44 194 LEU B CA 1
ATOM 3270 C C . LEU B 1 194 ? 0.188 16.859 20.297 1 97.44 194 LEU B C 1
ATOM 3272 O O . LEU B 1 194 ? 1.408 17 20.203 1 97.44 194 LEU B O 1
ATOM 3276 N N . GLU B 1 195 ? -0.475 17.25 21.328 1 95.81 195 GLU B N 1
ATOM 3277 C CA . GLU B 1 195 ? 0.152 18.031 22.391 1 95.81 195 GLU B CA 1
ATOM 3278 C C . GLU B 1 195 ? 0.541 17.141 23.562 1 95.81 195 GLU B C 1
ATOM 3280 O O . GLU B 1 195 ? 1.154 17.609 24.531 1 95.81 195 GLU B O 1
ATOM 3285 N N . SER B 1 196 ? 0.247 15.898 23.484 1 95.81 196 SER B N 1
ATOM 3286 C CA . SER B 1 196 ? 0.478 14.984 24.594 1 95.81 196 SER B CA 1
ATOM 3287 C C . SER B 1 196 ? 1.798 14.242 24.438 1 95.81 196 SER B C 1
ATOM 3289 O O . SER B 1 196 ? 2.424 14.297 23.375 1 95.81 196 SER B O 1
ATOM 3291 N N . ASP B 1 197 ? 2.156 13.445 25.5 1 92.44 197 ASP B N 1
ATOM 3292 C CA . ASP B 1 197 ? 3.365 12.625 25.484 1 92.44 197 ASP B CA 1
ATOM 3293 C C . ASP B 1 197 ? 3.164 11.359 24.656 1 92.44 197 ASP B C 1
ATOM 3295 O O . ASP B 1 197 ? 4.129 10.664 24.328 1 92.44 197 ASP B O 1
ATOM 3299 N N . ARG B 1 198 ? 2.01 11.117 24.234 1 92.88 198 ARG B N 1
ATOM 3300 C CA . ARG B 1 198 ? 1.733 9.961 23.391 1 92.88 198 ARG B CA 1
ATOM 3301 C C . ARG B 1 198 ? 2.262 10.18 21.984 1 92.88 198 ARG B C 1
ATOM 3303 O O . ARG B 1 198 ? 2.477 9.219 21.234 1 92.88 198 ARG B O 1
ATOM 3310 N N . ASN B 1 199 ? 2.299 11.414 21.609 1 95.44 199 ASN B N 1
ATOM 3311 C CA . ASN B 1 199 ? 2.92 11.781 20.344 1 95.44 199 ASN B CA 1
ATOM 3312 C C . ASN B 1 199 ? 4.441 11.789 20.453 1 95.44 199 ASN B C 1
ATOM 3314 O O . ASN B 1 199 ? 5.031 12.727 20.984 1 95.44 199 ASN B O 1
ATOM 3318 N N . LEU B 1 200 ? 5.09 10.898 19.906 1 91.12 200 LEU B N 1
ATOM 3319 C CA . LEU B 1 200 ? 6.523 10.703 20.094 1 91.12 200 LEU B CA 1
ATOM 3320 C C . LEU B 1 200 ? 7.32 11.594 19.141 1 91.12 200 LEU B C 1
ATOM 3322 O O . LEU B 1 200 ? 8.547 11.625 19.188 1 91.12 200 LEU B O 1
ATOM 3326 N N . LYS B 1 201 ? 6.664 12.297 18.203 1 84.38 201 LYS B N 1
ATOM 3327 C CA . LYS B 1 201 ? 7.348 13.203 17.297 1 84.38 201 LYS B CA 1
ATOM 3328 C C . LYS B 1 201 ? 7.945 14.391 18.047 1 84.38 201 LYS B C 1
ATOM 3330 O O . LYS B 1 201 ? 8.867 15.047 17.547 1 84.38 201 LYS B O 1
ATOM 3335 N N . ASN B 1 202 ? 7.324 14.68 19.016 1 69.25 202 ASN B N 1
ATOM 3336 C CA . ASN B 1 202 ? 7.73 15.844 19.797 1 69.25 202 ASN B CA 1
ATOM 3337 C C . ASN B 1 202 ? 9.039 15.586 20.547 1 69.25 202 ASN B C 1
ATOM 3339 O O . ASN B 1 202 ? 9.594 16.5 21.156 1 69.25 202 ASN B O 1
ATOM 3343 N N . ARG B 1 203 ? 9.43 14.398 20.406 1 61.81 203 ARG B N 1
ATOM 3344 C CA . ARG B 1 203 ? 10.656 14.055 21.125 1 61.81 203 ARG B CA 1
ATOM 3345 C C . ARG B 1 203 ? 11.883 14.227 20.234 1 61.81 203 ARG B C 1
ATOM 3347 O O . ARG B 1 203 ? 13.016 14.062 20.688 1 61.81 203 ARG B O 1
ATOM 3354 N N . VAL B 1 204 ? 11.664 14.5 19 1 48.94 204 VAL B N 1
ATOM 3355 C CA . VAL B 1 204 ? 12.836 14.727 18.156 1 48.94 204 VAL B CA 1
ATOM 3356 C C . VAL B 1 204 ? 13.086 16.234 18.016 1 48.94 204 VAL B C 1
ATOM 3358 O O . VAL B 1 204 ? 12.141 17.016 18.016 1 48.94 204 VAL B O 1
#

Nearest PDB structures (foldseek):
  4q5r-assembly3_F  TM=9.069E-01  e=2.308E-12  Blattella germanica
  5h5l-assembly1_B  TM=9.113E-01  e=4.880E-12  Nilaparvata lugens
  3vpq-assembly1_A  TM=8.787E-01  e=5.959E-12  Bombyx mori
  5b7c-assembly1_A-2  TM=8.475E-01  e=5.602E-10  Octopus vulgaris
  3mdk-assembly1_A  TM=7.882E-01  e=3.320E-06  Pseudomonas putida KT2440

Organism: Naegleria fowleri (NCBI:txid5763)

Secondary structure (DSSP, 8-state):
--EEEEEESSSSHHHHHHHHHHHTT--EEEEEEPGGGHHHHGGGSTTS-S-EEE-SSS-EEESHHHHHHHHHHHTT-S-SSHHHHHHHHHHHHHHHHHHHHHHIIIIIS-HHHHHHHHHHHIIIIIHHHHHHHHHHHHHTTTSSSSS--HHHHHHHHHHHHHHHHS---HHHH-TTHHHHHHHHHHSHHHHHHHTSTT-GGGG-/--EEEEEESSSSHHHHHHHHHHHTT--EEEEEEPGGGHHHHGGGSTTS-S-EEE-SSS-EEESHHHHHHHHHHHTT-S-SSHHHHHHHHHHHHHHHHHHHHHHIIIIIS-HHHHHHHHHHHIIIIIHHHHHHHHHHHHHTTTSSSSS--HHHHHHHHHHHHHHHHS---HHHH-TTHHHHHHHHHHSHHHHHHHTSTT-GGGG-

InterPro domains:
  IPR004045 Glutathione S-transferase, N-terminal [PF02798] (7-73)
  IPR004045 Glutathione S-transferase, N-terminal [PS50404] (1-79)
  IPR004046 Glutathione S-transferase, C-terminal [PF14497] (96-197)
  IPR010987 Glutathione S-transferase, C-terminal-like [PS50405] (81-204)
  IPR036249 Thioredoxin-like superfamily [SSF52833] (1-75)
  IPR036282 Glutathione S-transferase, C-terminal domain superfamily [SSF47616] (77-199)
  IPR040079 Glutathione transferase family [SFLDS00019] (2-196)
  IPR050213 Glutathione S-transferase superfamily [PTHR11571] (2-197)